Protein AF-A0A4Y7RQE5-F1 (afdb_monomer_lite)

Sequence (594 aa):
MNRRQFITLTVAGLASLGLTGCLPREISARLKKYSVVAANDTPKDLLREATHICRGVRDEVKIQAAVSAAAGGKCLILPGTYNKDSSTGIAVRSNTEIEIASGAIINQNKLDDDCSIFINSDQINGNTNIKIHGEGVLNGNRHKSTAGKHYAVDFVKVKDGLVECYIDNFRTLEARLRESYAVVRNLRFTNMPKDEESLLRFTDAESGSLELFNPSHTRWSIETANPCRSPSYLKVSLNKGQIGGVQSNKWSNEGINLDLRYKMFSFWMRIEGLTLDNDLSAVLDAVKLGFHGEKGYPAPDFILTAMYSRNSAVWVRLIGVPSVNSESLMARTMSRIKYLSLRLDTTHIGNIPGPLTVDFDDLSLIPIKDGGKVCFSFDDGYSTWATVGDILSEYGYRGCFNVSTGLVNDEGKTYSDLLPMYKKLAIEGHEIGSHGHSHRVNRKNLYYELITSKEILQRDGLGDIRFFSYPGGPSLWLGDMTAAAHEVYSGCRSTAKNITTQGDIKPLFSTIAITLDNSTEKINTQIAWAINNHENVALYAHTLDGVDCSEARLREVCDFLYDLGIPVVTYSEMFPEGDYPEPDWRSAKKKHLV

Foldseek 3Di:
DDDDDDPDDDPVVPPVPPDDDDDDPVVVVVLVLAAEEEEPQFFPVCVVSHPFYHDQPCQLVRQLVRQVVNPLHEYEYGADEAEHADQDESEHAANYAYEYEANYEYEDAADQEAHENHEHNDLPQFHENYEYEYAYEDADQLVRYDHYFYEPYEGHLYEAAEAYYAYDHGNHAHYHAEVYDYDHHHPLCNPFDPPWAQPDAVLQDDPPQKDKDPPVFKDKDQACPDPVDGGFKIKMWGAWQDWIKIKGPFPDPFFDQAACLFKKKKKKKKKALDDDPVLVRLQVVLKDKWWDFDPPADTWDWDWHWDWHDDNIIMIMIITFTDPPDLPRRPVGNSGGGGMMIMRTNPPRGTRRHGMMMIMGTITIGGNPLQAAEAEEADAQDPQVLVVLVLCVVLPFAHEYAYAQAALDPVSDHNVNRLVVLVVNLVSVHHYEHAFHHLDDDLVCLLVRQVVRQCVCVVSPSDNHAEYEYRPADVRDALLSVVLSVLQHLEYEGQDQDPHRSHDDRDNQRANEDFLLDDLSVRLSVSSVCSSSSHHHYYYDHHEPDNGHHPVSSNSNSCSCSVVVRHHDHPCVSPPCVRRPGHPSVPSPDPGRD

Radius of gyration: 27.51 Å; chains: 1; bounding box: 65×54×81 Å

Secondary structure (DSSP, 8-state):
----------GGGTGGG---SS--HHHHHHHTTSEEEE-SSS-TTGGGG-SEE--SSSHHHHHHHHHHHTTTSEEEE-SEEEEE-SSS-EEE-TT-EEEE-TTEEEEE-S--SSEEEEEES-TTT--B--EEEEEEEEE--TTT-SSS-EEEEEEES-BSEEEEEEEE--SS-SEEEES--EEEEEHHHHTS-S--EEEE-GGG--TTSEEEESTTTEEEEEE-SSTTS---EEEEEE-TT---EEEES-S-SS---B--TTEEEEEEEEEES---SHHHHHHHHHEEEEEEESTTSPPPPEEEEEEEEESSSEEEEEEEEE--S-HHHHHHHTT-EEEEEEEEE-TTT-S-SSSEEEEEEEEEEEE-TT---EEEEEES--TTHHHHHHHHHHTT--EEEEE-TT---TTS--HHHHHHHHHHHHHTTPEEEE--SSS---TTTHHHHHHHHHHHHHHTT-----EEE-TT-GGG--HHHHHHHHHH-SEEE-SSTT---SS----B--EEEEETTS-HHHHHHHHHHHHHTT-EEEEEESSTTSSS--HHHHHHHHHHHHHTTPPB--HHHHS-TTTSPPP-GGG--SSS--

InterPro domains:
  IPR002509 NodB homology domain [PF01522] (372-473)
  IPR011050 Pectin lyase fold/virulence factor [SSF51126] (53-191)
  IPR011330 Glycoside hydrolase/deacetylase, beta/alpha-barrel [SSF88713] (373-576)
  IPR012334 Pectin lyase fold [G3DSA:2.160.20.10] (57-227)

pLDDT: mean 73.97, std 18.56, range [22.11, 97.94]

Structure (mmCIF, N/CA/C/O backbone):
data_AF-A0A4Y7RQE5-F1
#
_entry.id   AF-A0A4Y7RQE5-F1
#
loop_
_atom_site.group_PDB
_atom_site.id
_atom_site.type_symbol
_atom_site.label_atom_id
_atom_site.label_alt_id
_atom_site.label_comp_id
_atom_site.label_asym_id
_atom_site.label_entity_id
_atom_site.label_seq_id
_atom_site.pdbx_PDB_ins_code
_atom_site.Cartn_x
_atom_site.Cartn_y
_atom_site.Cartn_z
_atom_site.occupancy
_atom_site.B_iso_or_equiv
_atom_site.auth_seq_id
_atom_site.auth_comp_id
_atom_site.auth_asym_id
_atom_site.auth_atom_id
_atom_site.pdbx_PDB_model_num
ATOM 1 N N . MET A 1 1 ? 9.497 -37.676 3.338 1.00 28.36 1 MET A N 1
ATOM 2 C CA . MET A 1 1 ? 10.924 -37.342 3.564 1.00 28.36 1 MET A CA 1
ATOM 3 C C . MET A 1 1 ? 11.203 -36.028 2.842 1.00 28.36 1 MET A C 1
ATOM 5 O O . MET A 1 1 ? 10.984 -36.004 1.647 1.00 28.36 1 MET A O 1
ATOM 9 N N . ASN A 1 2 ? 11.558 -34.877 3.413 1.00 23.84 2 ASN A N 1
ATOM 10 C CA . ASN A 1 2 ? 11.843 -34.411 4.772 1.00 23.84 2 ASN A CA 1
ATOM 11 C C . ASN A 1 2 ? 11.160 -33.036 4.929 1.00 23.84 2 ASN A C 1
ATOM 13 O O . ASN A 1 2 ? 11.435 -32.133 4.142 1.00 23.84 2 ASN A O 1
ATOM 17 N N . ARG A 1 3 ? 10.283 -32.864 5.929 1.00 22.11 3 ARG A N 1
ATOM 18 C CA . ARG A 1 3 ? 9.735 -31.549 6.307 1.00 22.11 3 ARG A CA 1
ATOM 19 C C . ARG A 1 3 ? 10.825 -30.778 7.057 1.00 22.11 3 ARG A C 1
ATOM 21 O O . ARG A 1 3 ? 11.224 -31.198 8.138 1.00 22.11 3 ARG A O 1
ATOM 28 N N . ARG A 1 4 ? 11.312 -29.666 6.499 1.00 25.36 4 ARG A N 1
ATOM 29 C CA . ARG A 1 4 ? 12.107 -28.686 7.253 1.00 25.36 4 ARG A CA 1
ATOM 30 C C . ARG A 1 4 ? 11.138 -27.851 8.093 1.00 25.36 4 ARG A C 1
ATOM 32 O O . ARG A 1 4 ? 10.352 -27.093 7.538 1.00 25.36 4 ARG A O 1
ATOM 39 N N . GLN A 1 5 ? 11.162 -28.043 9.410 1.00 22.61 5 GLN A N 1
ATOM 40 C CA . GLN A 1 5 ? 10.487 -27.168 10.367 1.00 22.61 5 GLN A CA 1
ATOM 41 C C . GLN A 1 5 ? 11.179 -25.801 10.352 1.00 22.61 5 GLN A C 1
ATOM 43 O O . GLN A 1 5 ? 12.341 -25.687 10.738 1.00 22.61 5 GLN A O 1
ATOM 48 N N . PHE A 1 6 ? 10.469 -24.775 9.893 1.00 24.73 6 PHE A N 1
ATOM 49 C CA . PHE A 1 6 ? 10.802 -23.390 10.197 1.00 24.73 6 PHE A CA 1
ATOM 50 C C . PHE A 1 6 ? 10.309 -23.119 11.618 1.00 24.73 6 PHE A C 1
ATOM 52 O O . PHE A 1 6 ? 9.114 -23.188 11.886 1.00 24.73 6 PHE A O 1
ATOM 59 N N . ILE A 1 7 ? 11.236 -22.891 12.545 1.00 23.95 7 ILE A N 1
ATOM 60 C CA . ILE A 1 7 ? 10.899 -22.406 13.883 1.00 23.95 7 ILE A CA 1
ATOM 61 C C . ILE A 1 7 ? 10.866 -20.884 13.781 1.00 23.95 7 ILE A C 1
ATOM 63 O O . ILE A 1 7 ? 11.909 -20.232 13.822 1.00 23.95 7 ILE A O 1
ATOM 67 N N . THR A 1 8 ? 9.668 -20.336 13.607 1.00 26.78 8 THR A N 1
ATOM 68 C CA . THR A 1 8 ? 9.388 -18.914 13.808 1.00 26.78 8 THR A CA 1
ATOM 69 C C . THR A 1 8 ? 9.504 -18.639 15.306 1.00 26.78 8 THR A C 1
ATOM 71 O O . THR A 1 8 ? 8.787 -19.230 16.112 1.00 26.78 8 THR A O 1
ATOM 74 N N . LEU A 1 9 ? 10.462 -17.804 15.710 1.00 26.98 9 LEU A N 1
ATOM 75 C CA . LEU A 1 9 ? 10.623 -17.382 17.102 1.00 26.98 9 LEU A CA 1
ATOM 76 C C . LEU A 1 9 ? 9.551 -16.334 17.426 1.00 26.98 9 LEU A C 1
ATOM 78 O O . LEU A 1 9 ? 9.772 -15.140 17.276 1.00 26.98 9 LEU A O 1
ATOM 82 N N . THR A 1 10 ? 8.378 -16.782 17.866 1.00 29.27 10 THR A N 1
ATOM 83 C CA . THR A 1 10 ? 7.374 -15.908 18.482 1.00 29.27 10 THR A CA 1
ATOM 84 C C . THR A 1 10 ? 7.724 -15.663 19.950 1.00 29.27 10 THR A C 1
ATOM 86 O O . THR A 1 10 ? 8.060 -16.600 20.680 1.00 29.27 10 THR A O 1
ATOM 89 N N . VAL A 1 11 ? 7.572 -14.416 20.406 1.00 30.83 11 VAL A N 1
ATOM 90 C CA . VAL A 1 11 ? 7.807 -13.949 21.791 1.00 30.83 11 VAL A CA 1
ATOM 91 C C . VAL A 1 11 ? 7.070 -14.801 22.847 1.00 30.83 11 VAL A C 1
ATOM 93 O O . VAL A 1 11 ? 7.540 -14.942 23.976 1.00 30.83 11 VAL A O 1
ATOM 96 N N . ALA A 1 12 ? 5.982 -15.477 22.463 1.00 30.78 12 ALA A N 1
ATOM 97 C CA . ALA A 1 12 ? 5.214 -16.390 23.312 1.00 30.78 12 ALA A CA 1
ATOM 98 C C . ALA A 1 12 ? 6.013 -17.591 23.873 1.00 30.78 12 ALA A C 1
ATOM 100 O O . ALA A 1 12 ? 5.648 -18.135 24.912 1.00 30.78 12 ALA A O 1
ATOM 101 N N . GLY A 1 13 ? 7.128 -17.991 23.246 1.00 29.12 13 GLY A N 1
ATOM 102 C CA . GLY A 1 13 ? 7.941 -19.128 23.705 1.00 29.12 13 GLY A CA 1
ATOM 103 C C . GLY A 1 13 ? 8.832 -18.855 24.926 1.00 29.12 13 GLY A C 1
ATOM 104 O O . GLY A 1 13 ? 9.314 -19.802 25.542 1.00 29.12 13 GLY A O 1
ATOM 105 N N . LEU A 1 14 ? 9.067 -17.587 25.294 1.00 32.84 14 LEU A N 1
ATOM 106 C CA . LEU A 1 14 ? 9.950 -17.224 26.415 1.00 32.84 14 LEU A CA 1
ATOM 107 C C . LEU A 1 14 ? 9.221 -17.038 27.756 1.00 32.84 14 LEU A C 1
ATOM 109 O O . LEU A 1 14 ? 9.858 -17.099 28.808 1.00 32.84 14 LEU A O 1
ATOM 113 N N . ALA A 1 15 ? 7.903 -16.830 27.747 1.00 31.75 15 ALA A N 1
ATOM 114 C CA . ALA A 1 15 ? 7.149 -16.491 28.955 1.00 31.75 15 ALA A CA 1
ATOM 115 C C . ALA A 1 15 ? 6.917 -17.685 29.907 1.00 31.75 15 ALA A C 1
ATOM 117 O O . ALA A 1 15 ? 6.702 -17.481 31.100 1.00 31.75 15 ALA A O 1
ATOM 118 N N . SER A 1 16 ? 7.018 -18.930 29.427 1.00 33.06 16 SER A N 1
ATOM 119 C CA . SER A 1 16 ? 6.769 -20.136 30.235 1.00 33.06 16 SER A CA 1
ATOM 120 C C . SER A 1 16 ? 7.942 -20.571 31.131 1.00 33.06 16 SER A C 1
ATOM 122 O O . SER A 1 16 ? 7.803 -21.534 31.881 1.00 33.06 16 SER A O 1
ATOM 124 N N . LEU A 1 17 ? 9.084 -19.869 31.098 1.00 32.12 17 LEU A N 1
ATOM 125 C CA . LEU A 1 17 ? 10.312 -20.263 31.811 1.00 32.12 17 LEU A CA 1
ATOM 126 C C . LEU A 1 17 ? 10.669 -19.405 33.039 1.00 32.12 17 LEU A C 1
ATOM 128 O O . LEU A 1 17 ? 11.715 -19.627 33.641 1.00 32.12 17 LEU A O 1
ATOM 132 N N . GLY A 1 18 ? 9.824 -18.452 33.450 1.00 29.61 18 GLY A N 1
ATOM 133 C CA . GLY A 1 18 ? 9.973 -17.775 34.751 1.00 29.61 18 GLY A CA 1
ATOM 134 C C . GLY A 1 18 ? 11.287 -17.002 34.965 1.00 29.61 18 GLY A C 1
ATOM 135 O O . GLY A 1 18 ? 11.694 -16.793 36.105 1.00 29.61 18 GLY A O 1
ATOM 136 N N . LEU A 1 19 ? 11.963 -16.566 33.898 1.00 32.94 19 LEU A N 1
ATOM 137 C CA . LEU A 1 19 ? 13.221 -15.819 33.978 1.00 32.94 19 LEU A CA 1
ATOM 138 C C . LEU A 1 19 ? 12.955 -14.310 33.938 1.00 32.94 19 LEU A C 1
ATOM 140 O O . LEU A 1 19 ? 12.907 -13.686 32.880 1.00 32.94 19 LEU A O 1
ATOM 144 N N . THR A 1 20 ? 12.782 -13.702 35.110 1.00 35.28 20 THR A N 1
ATOM 145 C CA . THR A 1 20 ? 12.877 -12.247 35.266 1.00 35.28 20 THR A CA 1
ATOM 146 C C . THR A 1 20 ? 14.343 -11.817 35.221 1.00 35.28 20 THR A C 1
ATOM 148 O O . THR A 1 20 ? 15.116 -12.182 36.103 1.00 35.28 20 THR A O 1
ATOM 151 N N . GLY A 1 21 ? 14.698 -10.990 34.235 1.00 38.97 21 GLY A N 1
ATOM 152 C CA . GLY A 1 2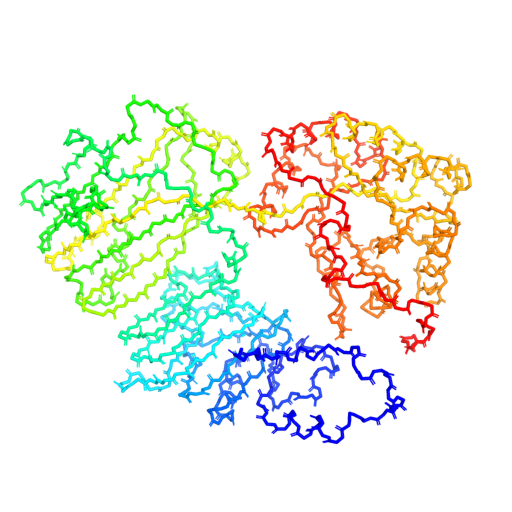1 ? 15.984 -10.289 34.166 1.00 38.97 21 GLY A CA 1
ATOM 153 C C . GLY A 1 21 ? 17.086 -11.081 33.455 1.00 38.97 21 GLY A C 1
ATOM 154 O O . GLY A 1 21 ? 17.553 -12.095 33.955 1.00 38.97 21 GLY A O 1
ATOM 155 N N . CYS A 1 22 ? 17.541 -10.546 32.318 1.00 37.12 22 CYS A N 1
ATOM 156 C CA . CYS A 1 22 ? 18.476 -11.126 31.342 1.00 37.12 22 CYS A CA 1
ATOM 157 C C . CYS A 1 22 ? 17.892 -12.218 30.431 1.00 37.12 22 CYS A C 1
ATOM 159 O O . CYS A 1 22 ? 17.485 -13.290 30.871 1.00 37.12 22 CYS A O 1
ATOM 161 N N . LEU A 1 23 ? 17.954 -11.947 29.119 1.00 36.94 23 LEU A N 1
ATOM 162 C CA . LEU A 1 23 ? 17.819 -12.946 28.058 1.00 36.94 23 LEU A CA 1
ATOM 163 C C . LEU A 1 23 ? 18.672 -14.185 28.399 1.00 36.94 23 LEU A C 1
ATOM 165 O O . LEU A 1 23 ? 19.824 -14.017 28.824 1.00 36.94 23 LEU A O 1
ATOM 169 N N . PRO A 1 24 ? 18.160 -15.415 28.188 1.00 39.06 24 PRO A N 1
ATOM 170 C CA . PRO A 1 24 ? 18.938 -16.634 28.367 1.00 39.06 24 PRO A CA 1
ATOM 171 C C . PRO A 1 24 ? 20.292 -16.499 27.662 1.00 39.06 24 PRO A C 1
ATOM 173 O O . PRO A 1 24 ? 20.354 -16.056 26.511 1.00 39.06 24 PRO A O 1
ATOM 176 N N . ARG A 1 25 ? 21.385 -16.870 28.343 1.00 37.88 25 ARG A N 1
ATOM 177 C CA . ARG A 1 25 ? 22.772 -16.743 27.840 1.00 37.88 25 ARG A CA 1
ATOM 178 C C . ARG A 1 25 ? 22.954 -17.289 26.416 1.00 37.88 25 ARG A C 1
ATOM 180 O O . ARG A 1 25 ? 23.799 -16.782 25.686 1.00 37.88 25 ARG A O 1
ATOM 187 N N . GLU A 1 26 ? 22.146 -18.264 26.009 1.00 34.88 26 GLU A N 1
ATOM 188 C CA . GLU A 1 26 ? 22.149 -18.861 24.668 1.00 34.88 26 GLU A CA 1
ATOM 189 C C . GLU A 1 26 ? 21.532 -17.967 23.572 1.00 34.88 26 GLU A C 1
ATOM 191 O O . GLU A 1 26 ? 21.998 -17.990 22.434 1.00 34.88 26 GLU A O 1
ATOM 196 N N . ILE A 1 27 ? 20.548 -17.118 23.898 1.00 36.72 27 ILE A N 1
ATOM 197 C CA . ILE A 1 27 ? 19.927 -16.162 22.958 1.00 36.72 27 ILE A CA 1
ATOM 198 C C . ILE A 1 27 ? 20.798 -14.906 22.817 1.00 36.72 27 ILE A C 1
ATOM 200 O O . ILE A 1 27 ? 21.071 -14.469 21.700 1.00 36.72 27 ILE A O 1
ATOM 204 N N . SER A 1 28 ? 21.356 -14.405 23.926 1.00 40.53 28 SER A N 1
ATOM 205 C CA . SER A 1 28 ? 22.380 -13.344 23.900 1.00 40.53 28 SER A CA 1
ATOM 206 C C . SER A 1 28 ? 23.647 -13.782 23.142 1.00 40.53 28 SER A C 1
ATOM 208 O O . SER A 1 28 ? 24.286 -12.978 22.465 1.00 40.53 28 SER A O 1
ATOM 210 N N . ALA A 1 29 ? 23.990 -15.076 23.177 1.00 37.25 29 ALA A N 1
ATOM 211 C CA . ALA A 1 29 ? 25.069 -15.640 22.368 1.00 37.25 29 ALA A CA 1
ATOM 212 C C . ALA A 1 29 ? 24.709 -15.794 20.874 1.00 37.25 29 ALA A C 1
ATOM 214 O O . ALA A 1 29 ? 25.603 -15.698 20.034 1.00 37.25 29 ALA A O 1
ATOM 215 N N . ARG A 1 30 ? 23.428 -15.990 20.520 1.00 38.59 30 ARG A N 1
ATOM 216 C CA . ARG A 1 30 ? 22.951 -16.053 19.122 1.00 38.59 30 ARG A CA 1
ATOM 217 C C . ARG A 1 30 ? 22.880 -14.678 18.449 1.00 38.59 30 ARG A C 1
ATOM 219 O O . ARG A 1 30 ? 23.293 -14.567 17.298 1.00 38.59 30 ARG A O 1
ATOM 226 N N . LEU A 1 31 ? 22.439 -13.640 19.164 1.00 45.00 31 LEU A N 1
ATOM 227 C CA . LEU A 1 31 ? 22.395 -12.251 18.670 1.00 45.00 31 LEU A CA 1
ATOM 228 C C . LEU A 1 31 ? 23.794 -11.632 18.493 1.00 45.00 31 LEU A C 1
ATOM 230 O O . LEU A 1 31 ? 23.989 -10.795 17.619 1.00 45.00 31 LEU A O 1
ATOM 234 N N . LYS A 1 32 ? 24.814 -12.128 19.211 1.00 49.56 32 LYS A N 1
ATOM 235 C CA . LYS A 1 32 ? 26.234 -11.777 18.986 1.00 49.56 32 LYS A CA 1
ATOM 236 C C . LYS A 1 32 ? 26.786 -12.175 17.607 1.00 49.56 32 LYS A C 1
ATOM 238 O O . LYS A 1 32 ? 27.932 -11.848 17.307 1.00 49.56 32 LYS A O 1
ATOM 243 N N . LYS A 1 33 ? 26.016 -12.900 16.786 1.00 59.53 33 LYS A N 1
ATOM 244 C CA . LYS A 1 33 ? 26.420 -13.355 15.447 1.00 59.53 33 LYS A CA 1
ATOM 245 C C . LYS A 1 33 ? 25.875 -12.478 14.309 1.00 59.53 33 LYS A C 1
ATOM 247 O O . LYS A 1 33 ? 26.198 -12.744 13.153 1.00 59.53 33 LYS A O 1
ATOM 252 N N . TYR A 1 34 ? 25.071 -11.461 14.621 1.00 77.50 34 TYR A N 1
ATOM 253 C CA . TYR A 1 34 ? 24.480 -10.546 13.645 1.00 77.50 34 TYR A CA 1
ATOM 254 C C . TYR A 1 34 ? 25.043 -9.141 13.803 1.00 77.50 34 TYR A C 1
ATOM 256 O O . TYR A 1 34 ? 25.320 -8.696 14.916 1.00 77.50 34 TYR A O 1
ATOM 264 N N . SER A 1 35 ? 25.180 -8.423 12.689 1.00 90.19 35 SER A N 1
ATOM 265 C CA . SER A 1 35 ? 25.337 -6.975 12.769 1.00 90.19 35 SER A CA 1
ATOM 266 C C . SER A 1 35 ? 23.954 -6.339 12.783 1.00 90.19 35 SER A C 1
ATOM 268 O O . SER A 1 35 ? 23.177 -6.532 11.859 1.00 90.19 35 SER A O 1
ATOM 270 N N . VAL A 1 36 ? 23.628 -5.628 13.855 1.00 92.88 36 VAL A N 1
ATOM 271 C CA . VAL A 1 36 ? 22.310 -5.019 14.060 1.00 92.88 36 VAL A CA 1
ATOM 272 C C . VAL A 1 36 ? 22.417 -3.506 13.905 1.00 92.88 36 VAL A C 1
ATOM 274 O O . VAL A 1 36 ? 23.300 -2.894 14.520 1.00 92.88 36 VAL A O 1
ATOM 277 N N . VAL A 1 37 ? 21.535 -2.915 13.099 1.00 95.31 37 VAL A N 1
ATOM 278 C CA . VAL A 1 37 ? 21.478 -1.478 12.809 1.00 95.31 37 VAL A CA 1
ATOM 279 C C . VAL A 1 37 ? 20.188 -0.888 13.354 1.00 95.31 37 VAL A C 1
ATOM 281 O O . VAL A 1 37 ? 19.110 -1.328 12.974 1.00 95.31 37 VAL A O 1
ATOM 284 N N . ALA A 1 38 ? 20.288 0.153 14.172 1.00 92.06 38 ALA A N 1
ATOM 285 C CA . ALA A 1 38 ? 19.150 0.947 14.628 1.00 92.06 38 ALA A CA 1
ATOM 286 C C . ALA A 1 38 ? 19.166 2.346 14.006 1.00 92.06 38 ALA A C 1
ATOM 288 O O . ALA A 1 38 ? 20.236 2.932 13.814 1.00 92.06 38 ALA A O 1
ATOM 289 N N . ALA A 1 39 ? 17.982 2.868 13.712 1.00 86.81 39 ALA A N 1
ATOM 290 C CA . ALA A 1 39 ? 17.719 4.266 13.419 1.00 86.81 39 ALA A CA 1
ATOM 291 C C . ALA A 1 39 ? 17.803 5.120 14.697 1.00 86.81 39 ALA A C 1
ATOM 293 O O . ALA A 1 39 ? 17.932 4.607 15.813 1.00 86.81 39 ALA A O 1
ATOM 294 N N . ASN A 1 40 ? 17.737 6.443 14.544 1.00 87.25 40 ASN A N 1
ATOM 295 C CA . ASN A 1 40 ? 17.674 7.358 15.689 1.00 87.25 40 ASN A CA 1
ATOM 296 C C . ASN A 1 40 ? 16.305 7.329 16.397 1.00 87.25 40 ASN A C 1
ATOM 298 O O . ASN A 1 40 ? 16.223 7.672 17.576 1.00 87.25 40 ASN A O 1
ATOM 302 N N . ASP A 1 41 ? 15.262 6.918 15.679 1.00 79.44 41 ASP A N 1
ATOM 303 C CA . ASP A 1 41 ? 13.875 6.779 16.117 1.00 79.44 41 ASP A CA 1
ATOM 304 C C . ASP A 1 41 ? 13.488 5.316 16.404 1.00 79.44 41 ASP A C 1
ATOM 306 O O . ASP A 1 41 ? 12.337 5.044 16.743 1.00 79.44 41 ASP A O 1
ATOM 310 N N . THR A 1 42 ? 14.444 4.378 16.342 1.00 77.88 42 THR A N 1
ATOM 311 C CA . THR A 1 42 ? 14.222 2.985 16.750 1.00 77.88 42 THR A CA 1
ATOM 312 C C . THR A 1 42 ? 13.776 2.915 18.219 1.00 77.88 42 THR A C 1
ATOM 314 O O . THR A 1 42 ? 14.362 3.595 19.074 1.00 77.88 42 THR A O 1
ATOM 317 N N . PRO A 1 43 ? 12.786 2.063 18.552 1.00 78.00 43 PRO A N 1
ATOM 318 C CA . PRO A 1 43 ? 12.365 1.822 19.928 1.00 78.00 43 PRO A CA 1
ATOM 319 C C . PRO A 1 43 ? 13.511 1.521 20.913 1.00 78.00 43 PRO A C 1
ATOM 321 O O . PRO A 1 43 ? 14.495 0.848 20.595 1.00 78.00 43 PRO A O 1
ATOM 324 N N . LYS A 1 44 ? 13.409 2.054 22.141 1.00 77.12 44 LYS A N 1
ATOM 325 C CA . LYS A 1 44 ? 14.503 2.056 23.141 1.00 77.12 44 LYS A CA 1
ATOM 326 C C . LYS A 1 44 ? 14.903 0.672 23.645 1.00 77.12 44 LYS A C 1
ATOM 328 O O . LYS A 1 44 ? 16.044 0.472 24.063 1.00 77.12 44 LYS A O 1
ATOM 333 N N . ASP A 1 45 ? 13.953 -0.240 23.671 1.00 75.06 45 ASP A N 1
ATOM 334 C CA . ASP A 1 45 ? 14.103 -1.651 23.998 1.00 75.06 45 ASP A CA 1
ATOM 335 C C . ASP A 1 45 ? 14.954 -2.376 22.940 1.00 75.06 45 ASP A C 1
ATOM 337 O O . ASP A 1 45 ? 15.897 -3.075 23.315 1.00 75.06 45 ASP A O 1
ATOM 341 N N . LEU A 1 46 ? 14.746 -2.084 21.650 1.00 72.44 46 LEU A N 1
ATOM 342 C CA . LEU A 1 46 ? 15.533 -2.634 20.538 1.00 72.44 46 LEU A CA 1
ATOM 343 C C . LEU A 1 46 ? 16.917 -1.976 20.386 1.00 72.44 46 LEU A C 1
ATOM 345 O O . LEU A 1 46 ? 17.881 -2.626 19.976 1.00 72.44 46 LEU A O 1
ATOM 349 N N . LEU A 1 47 ? 17.062 -0.700 20.772 1.00 78.31 47 LEU A N 1
ATOM 350 C CA . LEU A 1 47 ? 18.338 0.034 20.696 1.00 78.31 47 LEU A CA 1
ATOM 351 C C . LEU A 1 47 ? 19.485 -0.645 21.462 1.00 78.31 47 LEU A C 1
ATOM 353 O O . LEU A 1 47 ? 20.649 -0.474 21.104 1.00 78.31 47 LEU A O 1
ATOM 357 N N . ARG A 1 48 ? 19.180 -1.418 22.513 1.00 74.81 48 ARG A N 1
ATOM 358 C CA . ARG A 1 48 ? 20.191 -2.108 23.338 1.00 74.81 48 ARG A CA 1
ATOM 359 C C . ARG A 1 48 ? 20.901 -3.239 22.597 1.00 74.81 48 ARG A C 1
ATOM 361 O O . ARG A 1 48 ? 21.994 -3.630 23.002 1.00 74.81 48 ARG A O 1
ATOM 368 N N . GLU A 1 49 ? 20.288 -3.752 21.537 1.00 73.31 49 GLU A N 1
ATOM 369 C CA . GLU A 1 49 ? 20.830 -4.832 20.711 1.00 73.31 49 GLU A CA 1
ATOM 370 C C . GLU A 1 49 ? 21.593 -4.300 19.488 1.00 73.31 49 GLU A C 1
ATOM 372 O O . GLU A 1 49 ? 22.300 -5.050 18.813 1.00 73.31 49 GLU A O 1
ATOM 377 N N . ALA A 1 50 ? 21.492 -2.994 19.215 1.00 85.50 50 ALA A N 1
ATOM 378 C CA . ALA A 1 50 ? 22.103 -2.364 18.060 1.00 85.50 50 ALA A CA 1
ATOM 379 C C . ALA A 1 50 ? 23.630 -2.302 18.183 1.00 85.50 50 ALA A C 1
ATOM 381 O O . ALA A 1 50 ? 24.199 -1.689 19.086 1.00 85.50 50 ALA A O 1
ATOM 382 N N . THR A 1 51 ? 24.311 -2.881 17.199 1.00 87.00 51 THR A N 1
ATOM 383 C CA . THR A 1 51 ? 25.767 -2.740 17.033 1.00 87.00 51 THR A CA 1
ATOM 384 C C . THR A 1 51 ? 26.142 -1.426 16.345 1.00 87.00 51 THR A C 1
ATOM 386 O O . THR A 1 51 ? 27.247 -0.918 16.523 1.00 87.00 51 THR A O 1
ATOM 389 N N . HIS A 1 52 ? 25.214 -0.863 15.568 1.00 93.25 52 HIS A N 1
ATOM 390 C CA . HIS A 1 52 ? 25.389 0.369 14.812 1.00 93.25 52 HIS A CA 1
ATOM 391 C C . HIS A 1 52 ? 24.150 1.243 14.990 1.00 93.25 52 HIS A C 1
ATOM 393 O O . HIS A 1 52 ? 23.040 0.810 14.697 1.00 93.25 52 HIS A O 1
ATOM 399 N N . ILE A 1 53 ? 24.342 2.474 15.462 1.00 93.81 53 ILE A N 1
ATOM 400 C CA . ILE A 1 53 ? 23.251 3.427 15.690 1.00 93.81 53 ILE A CA 1
ATOM 401 C C . ILE A 1 53 ? 23.404 4.588 14.708 1.00 93.81 53 ILE A C 1
ATOM 403 O O . ILE A 1 53 ? 24.450 5.251 14.651 1.00 93.81 53 ILE A O 1
ATOM 407 N N . CYS A 1 54 ? 22.361 4.780 13.915 1.00 93.44 54 CYS A N 1
ATOM 408 C CA . CYS A 1 54 ? 22.200 5.836 12.929 1.00 93.44 54 CYS A CA 1
ATOM 409 C C . CYS A 1 54 ? 21.742 7.139 13.599 1.00 93.44 54 CYS A C 1
ATOM 411 O O . CYS A 1 54 ? 21.342 7.149 14.764 1.00 93.44 54 CYS A O 1
ATOM 413 N N . ARG A 1 55 ? 21.857 8.265 12.890 1.00 89.75 55 ARG A N 1
ATOM 414 C CA . ARG A 1 55 ? 21.555 9.598 13.451 1.00 89.75 55 ARG A CA 1
ATOM 415 C C . ARG A 1 55 ? 20.441 10.326 12.699 1.00 89.75 55 ARG A C 1
ATOM 417 O O . ARG A 1 55 ? 20.089 11.432 13.105 1.00 89.75 55 ARG A O 1
ATOM 424 N N . GLY A 1 56 ? 19.881 9.709 11.658 1.00 85.50 56 GLY A N 1
ATOM 425 C CA . GLY A 1 56 ? 18.875 10.308 10.783 1.00 85.50 56 GLY A CA 1
ATOM 426 C C . GLY A 1 56 ? 19.484 11.134 9.647 1.00 85.50 56 GLY A C 1
ATOM 427 O O . GLY A 1 56 ? 18.748 11.839 8.961 1.00 85.50 56 GLY A O 1
ATOM 428 N N . VAL A 1 57 ? 20.811 11.095 9.479 1.00 88.31 57 VAL A N 1
ATOM 429 C CA . VAL A 1 57 ? 21.575 11.819 8.453 1.00 88.31 57 VAL A CA 1
ATOM 430 C C . VAL A 1 57 ? 22.763 10.956 8.054 1.00 88.31 57 VAL A C 1
ATOM 432 O O . VAL A 1 57 ? 23.540 10.529 8.916 1.00 88.31 57 VAL A O 1
ATOM 435 N N . ARG A 1 58 ? 22.942 10.758 6.748 1.00 91.75 58 ARG A N 1
ATOM 436 C CA . ARG A 1 58 ? 23.980 9.908 6.153 1.00 91.75 58 ARG A CA 1
ATOM 437 C C . ARG A 1 58 ? 24.008 8.503 6.756 1.00 91.75 58 ARG A C 1
ATOM 439 O O . ARG A 1 58 ? 25.075 7.941 7.039 1.00 91.75 58 ARG A O 1
ATOM 446 N N . ASP A 1 59 ? 22.829 7.942 7.005 1.00 95.44 59 ASP A N 1
ATOM 447 C CA . ASP A 1 59 ? 22.689 6.668 7.705 1.00 95.44 59 ASP A CA 1
ATOM 448 C C . ASP A 1 59 ? 23.254 5.505 6.879 1.00 95.44 59 ASP A C 1
ATOM 450 O O . ASP A 1 59 ? 23.675 4.493 7.447 1.00 95.44 59 ASP A O 1
ATOM 454 N N . GLU A 1 60 ? 23.412 5.681 5.560 1.00 95.12 60 GLU A N 1
ATOM 455 C CA . GLU A 1 60 ? 24.092 4.719 4.692 1.00 95.12 60 GLU A CA 1
ATOM 456 C C . GLU A 1 60 ? 25.512 4.395 5.161 1.00 95.12 60 GLU A C 1
ATOM 458 O O . GLU A 1 60 ? 25.968 3.270 4.985 1.00 95.12 60 GLU A O 1
ATOM 463 N N . VAL A 1 61 ? 26.201 5.331 5.823 1.00 95.81 61 VAL A N 1
ATOM 464 C CA . VAL A 1 61 ? 27.548 5.100 6.365 1.00 95.81 61 VAL A CA 1
ATOM 465 C C . VAL A 1 61 ? 27.511 4.069 7.494 1.00 95.81 61 VAL A C 1
ATOM 467 O O . VAL A 1 61 ? 28.383 3.203 7.591 1.00 95.81 61 VAL A O 1
ATOM 470 N N . LYS A 1 62 ? 26.498 4.147 8.362 1.00 96.44 62 LYS A N 1
ATOM 471 C CA . LYS A 1 62 ? 26.330 3.223 9.490 1.00 96.44 62 LYS A CA 1
ATOM 472 C C . LYS A 1 62 ? 25.787 1.878 9.036 1.00 96.44 62 LYS A C 1
ATOM 474 O O . LYS A 1 62 ? 26.289 0.855 9.499 1.00 96.44 62 LYS A O 1
ATOM 479 N N . ILE A 1 63 ? 24.852 1.879 8.089 1.00 96.50 63 ILE A N 1
ATOM 480 C CA . ILE A 1 63 ? 24.363 0.647 7.468 1.00 96.50 63 ILE A CA 1
ATOM 481 C C . ILE A 1 63 ? 25.514 -0.058 6.737 1.00 96.50 63 ILE A C 1
ATOM 483 O O . ILE A 1 63 ? 25.714 -1.254 6.929 1.00 96.50 63 ILE A O 1
ATOM 487 N N . GLN A 1 64 ? 26.343 0.667 5.979 1.00 97.31 64 GLN A N 1
ATOM 488 C CA . GLN A 1 64 ? 27.517 0.095 5.317 1.00 97.31 64 GLN A CA 1
ATOM 489 C C . GLN A 1 64 ? 28.502 -0.517 6.315 1.00 97.31 64 GLN A C 1
ATOM 491 O O . GLN A 1 64 ? 29.004 -1.614 6.075 1.00 97.31 64 GLN A O 1
ATOM 496 N N . ALA A 1 65 ? 28.787 0.166 7.428 1.00 95.56 65 ALA A N 1
ATOM 497 C CA . ALA A 1 65 ? 29.669 -0.365 8.465 1.00 95.56 65 ALA A CA 1
ATOM 498 C C . ALA A 1 65 ? 29.137 -1.693 9.028 1.00 95.56 65 ALA A C 1
ATOM 500 O O . ALA A 1 65 ? 29.899 -2.653 9.151 1.00 95.56 65 ALA A O 1
ATOM 501 N N . ALA A 1 66 ? 27.828 -1.775 9.266 1.00 94.50 66 ALA A N 1
ATOM 502 C CA . ALA A 1 66 ? 27.176 -2.988 9.735 1.00 94.50 66 ALA A CA 1
ATOM 503 C C . ALA A 1 66 ? 27.205 -4.122 8.706 1.00 94.50 66 ALA A C 1
ATOM 505 O O . ALA A 1 66 ? 27.592 -5.245 9.022 1.00 94.50 66 ALA A O 1
ATOM 506 N N . VAL A 1 67 ? 26.881 -3.828 7.446 1.00 94.56 67 VAL A N 1
ATOM 507 C CA . VAL A 1 67 ? 26.938 -4.802 6.344 1.00 94.56 67 VAL A CA 1
ATOM 508 C C . VAL A 1 67 ? 28.363 -5.332 6.150 1.00 94.56 67 VAL A C 1
ATOM 510 O O . VAL A 1 67 ? 28.564 -6.533 5.954 1.00 94.56 67 VAL A O 1
ATOM 513 N N . SER A 1 68 ? 29.372 -4.467 6.266 1.00 93.12 68 SER A N 1
ATOM 514 C CA . SER A 1 68 ? 30.783 -4.864 6.219 1.00 93.12 68 SER A CA 1
ATOM 515 C C . SER A 1 68 ? 31.169 -5.747 7.411 1.00 93.12 68 SER A C 1
ATOM 517 O O . SER A 1 68 ? 31.819 -6.781 7.220 1.00 93.12 68 SER A O 1
ATOM 519 N N . ALA A 1 69 ? 30.734 -5.375 8.621 1.00 89.19 69 ALA A N 1
ATOM 520 C CA . ALA A 1 69 ? 30.966 -6.128 9.853 1.00 89.19 69 ALA A CA 1
ATOM 521 C C . ALA A 1 69 ? 30.257 -7.489 9.856 1.00 89.19 69 ALA A C 1
ATOM 523 O O . ALA A 1 69 ? 30.777 -8.446 10.426 1.00 89.19 69 ALA A O 1
ATOM 524 N N . ALA A 1 70 ? 29.116 -7.602 9.168 1.00 87.06 70 ALA A N 1
ATOM 525 C CA . ALA A 1 70 ? 28.333 -8.829 9.070 1.00 87.06 70 ALA A CA 1
ATOM 526 C C . ALA A 1 70 ? 29.089 -9.981 8.402 1.00 87.06 70 ALA A C 1
ATOM 528 O O . ALA A 1 70 ? 28.637 -11.119 8.483 1.00 87.06 70 ALA A O 1
ATOM 529 N N . ALA A 1 71 ? 30.244 -9.755 7.769 1.00 85.38 71 ALA A N 1
ATOM 530 C CA . ALA A 1 71 ? 31.153 -10.881 7.610 1.00 85.38 71 ALA A CA 1
ATOM 531 C C . ALA A 1 71 ? 30.857 -11.794 6.406 1.00 85.38 71 ALA A C 1
ATOM 533 O O . ALA A 1 71 ? 31.579 -12.771 6.217 1.00 85.38 71 ALA A O 1
ATOM 534 N N . GLY A 1 72 ? 29.824 -11.518 5.588 1.00 85.12 72 GLY A N 1
ATOM 535 C CA . GLY A 1 72 ? 29.222 -12.543 4.710 1.00 85.12 72 GLY A CA 1
ATOM 536 C C . GLY A 1 72 ? 28.261 -13.452 5.484 1.00 85.12 72 GLY A C 1
ATOM 537 O O . GLY A 1 72 ? 28.068 -14.609 5.129 1.00 85.12 72 GLY A O 1
ATOM 538 N N . GLY A 1 73 ? 27.763 -12.943 6.608 1.00 89.12 73 GLY A N 1
ATOM 539 C CA . GLY A 1 73 ? 26.680 -13.470 7.416 1.00 89.12 73 GLY A CA 1
ATOM 540 C C . GLY A 1 73 ? 25.508 -12.495 7.389 1.00 89.12 73 GLY A C 1
ATOM 541 O O . GLY A 1 73 ? 25.204 -11.910 6.351 1.00 89.12 73 GLY A O 1
ATOM 542 N N . LYS A 1 74 ? 24.840 -12.314 8.527 1.00 93.44 74 LYS A N 1
ATOM 543 C CA . LYS A 1 74 ? 23.548 -11.629 8.576 1.00 93.44 74 LYS A CA 1
ATOM 544 C C . LYS A 1 74 ? 23.627 -10.236 9.209 1.00 93.44 74 LYS A C 1
ATOM 546 O O . LYS A 1 74 ? 24.239 -10.051 10.264 1.00 93.44 74 LYS A O 1
ATOM 551 N N . CYS A 1 75 ? 22.995 -9.276 8.544 1.00 95.75 75 CYS A N 1
ATOM 552 C CA . CYS A 1 75 ? 22.761 -7.912 8.989 1.00 95.75 75 CYS A CA 1
ATOM 553 C C . CYS A 1 75 ? 21.256 -7.731 9.228 1.00 95.75 75 CYS A C 1
ATOM 555 O O . CYS A 1 75 ? 20.464 -8.072 8.354 1.00 95.75 75 CYS A O 1
ATOM 557 N N . LEU A 1 76 ? 20.863 -7.222 10.392 1.00 94.38 76 LEU A N 1
ATOM 558 C CA . LEU A 1 76 ? 19.474 -6.912 10.731 1.00 94.38 76 LEU A CA 1
ATOM 559 C C . LEU A 1 76 ? 19.312 -5.396 10.828 1.00 94.38 76 LEU A C 1
ATOM 561 O O . LEU A 1 76 ? 20.015 -4.747 11.605 1.00 94.38 76 LEU A O 1
ATOM 565 N N . ILE A 1 77 ? 18.383 -4.840 10.061 1.00 93.50 77 ILE A N 1
ATOM 566 C CA . ILE A 1 77 ? 17.983 -3.436 10.125 1.00 93.50 77 ILE A CA 1
ATOM 567 C C . ILE A 1 77 ? 16.685 -3.377 10.925 1.00 93.50 77 ILE A C 1
ATOM 569 O O . ILE A 1 77 ? 15.685 -3.964 10.523 1.00 93.50 77 ILE A O 1
ATOM 573 N N . LEU A 1 78 ? 16.736 -2.730 12.086 1.00 85.94 78 LEU A N 1
ATOM 574 C CA . LEU A 1 78 ? 15.623 -2.627 13.027 1.00 85.94 78 LEU A CA 1
ATOM 575 C C . LEU A 1 78 ? 14.553 -1.626 12.548 1.00 85.94 78 LEU A C 1
ATOM 577 O O . LEU A 1 78 ? 14.811 -0.842 11.639 1.00 85.94 78 LEU A O 1
ATOM 581 N N . PRO A 1 79 ? 13.351 -1.625 13.150 1.00 80.69 79 PRO A N 1
ATOM 582 C CA . PRO A 1 79 ? 12.318 -0.639 12.839 1.00 80.69 79 PRO A CA 1
ATOM 583 C C . PRO A 1 79 ? 12.807 0.799 13.064 1.00 80.69 79 PRO A C 1
ATOM 585 O O . PRO A 1 79 ? 13.558 1.062 14.011 1.00 80.69 79 PRO A O 1
ATOM 588 N N . GLY A 1 80 ? 12.357 1.729 12.222 1.00 70.44 80 GLY A N 1
ATOM 589 C CA . GLY A 1 80 ? 12.753 3.138 12.258 1.00 70.44 80 GLY A CA 1
ATOM 590 C C . GLY A 1 80 ? 13.082 3.721 10.883 1.00 70.44 80 GLY A C 1
ATOM 591 O O . GLY A 1 80 ? 13.075 3.025 9.863 1.00 70.44 80 GLY A O 1
ATOM 592 N N . THR A 1 81 ? 13.364 5.019 10.853 1.00 84.50 81 THR A N 1
ATOM 593 C CA . THR A 1 81 ? 13.583 5.790 9.627 1.00 84.50 81 THR A CA 1
ATOM 594 C C . THR A 1 81 ? 15.072 5.995 9.370 1.00 84.50 81 THR A C 1
ATOM 596 O O . THR A 1 81 ? 15.775 6.643 10.145 1.00 84.50 81 THR A O 1
ATOM 599 N N . TYR A 1 82 ? 15.552 5.497 8.233 1.00 92.38 82 TYR A N 1
ATOM 600 C CA . TYR A 1 82 ? 16.943 5.612 7.802 1.00 92.38 82 TYR A CA 1
ATOM 601 C C . TYR A 1 82 ? 17.041 6.523 6.586 1.00 92.38 82 TYR A C 1
ATOM 603 O O . TYR A 1 82 ? 16.358 6.303 5.587 1.00 92.38 82 TYR A O 1
ATOM 611 N N . ASN A 1 83 ? 17.922 7.516 6.641 1.00 92.12 83 ASN A N 1
ATOM 612 C CA . ASN A 1 83 ? 18.085 8.496 5.575 1.00 92.12 83 ASN A CA 1
ATOM 613 C C . ASN A 1 83 ? 19.421 8.310 4.857 1.00 92.12 83 ASN A C 1
ATOM 615 O O . ASN A 1 83 ? 20.491 8.526 5.431 1.00 92.12 83 ASN A O 1
ATOM 619 N N . LYS A 1 84 ? 19.341 7.918 3.583 1.00 93.00 84 LYS A N 1
ATOM 620 C CA . LYS A 1 84 ? 20.480 7.820 2.678 1.00 93.00 84 LYS A CA 1
ATOM 621 C C . LYS A 1 84 ? 20.674 9.135 1.934 1.00 93.00 84 LYS A C 1
ATOM 623 O O . LYS A 1 84 ? 19.873 9.476 1.065 1.00 93.00 84 LYS A O 1
ATOM 628 N N . ASP A 1 85 ? 21.775 9.819 2.231 1.00 91.06 85 ASP A N 1
ATOM 629 C CA . ASP A 1 85 ? 22.054 11.185 1.749 1.00 91.06 85 ASP A CA 1
ATOM 630 C C . ASP A 1 85 ? 23.219 11.250 0.746 1.00 91.06 85 ASP A C 1
ATOM 632 O O . ASP A 1 85 ? 23.708 12.326 0.403 1.00 91.06 85 ASP A O 1
ATOM 636 N N . SER A 1 86 ? 23.693 10.097 0.275 1.00 90.12 86 SER A N 1
ATOM 637 C CA . SER A 1 86 ? 24.778 9.977 -0.703 1.00 90.12 86 SER A CA 1
ATOM 638 C C . SER A 1 86 ? 24.334 9.162 -1.913 1.00 90.12 86 SER A C 1
ATOM 640 O O . SER A 1 86 ? 23.528 8.243 -1.769 1.00 90.12 86 SER A O 1
ATOM 642 N N . SER A 1 87 ? 24.892 9.437 -3.098 1.00 88.19 87 SER A N 1
ATOM 643 C CA . SER A 1 87 ? 24.666 8.622 -4.300 1.00 88.19 87 SER A CA 1
ATOM 644 C C . SER A 1 87 ? 25.306 7.229 -4.215 1.00 88.19 87 SER A C 1
ATOM 646 O O . SER A 1 87 ? 24.790 6.278 -4.804 1.00 88.19 87 SER A O 1
ATOM 648 N N . THR A 1 88 ? 26.344 7.053 -3.392 1.00 89.88 88 THR A N 1
ATOM 649 C CA . THR A 1 88 ? 27.034 5.769 -3.194 1.00 89.88 88 THR A CA 1
ATOM 650 C C . THR A 1 88 ? 26.092 4.699 -2.652 1.00 89.88 88 THR A C 1
ATOM 652 O O . THR A 1 88 ? 25.433 4.915 -1.636 1.00 89.88 88 THR A O 1
ATOM 655 N N . GLY A 1 89 ? 26.025 3.540 -3.307 1.00 92.75 89 GLY A N 1
ATOM 656 C CA . GLY A 1 89 ? 25.234 2.401 -2.838 1.00 92.75 89 GLY A CA 1
ATOM 657 C C . GLY A 1 89 ? 25.862 1.685 -1.642 1.00 92.75 89 GLY A C 1
ATOM 658 O O . GLY A 1 89 ? 27.083 1.655 -1.493 1.00 92.75 89 GLY A O 1
ATOM 659 N N . ILE A 1 90 ? 25.024 1.075 -0.806 1.00 97.31 90 ILE A N 1
ATOM 660 C CA . ILE A 1 90 ? 25.466 0.185 0.269 1.00 97.31 90 ILE A CA 1
ATOM 661 C C . ILE A 1 90 ? 25.931 -1.125 -0.378 1.00 97.31 90 ILE A C 1
ATOM 663 O O . ILE A 1 90 ? 25.130 -1.887 -0.919 1.00 97.31 90 ILE A O 1
ATOM 667 N N . ALA A 1 91 ? 27.237 -1.365 -0.350 1.00 97.31 91 ALA A N 1
ATOM 668 C CA . ALA A 1 91 ? 27.906 -2.502 -0.956 1.00 97.31 91 ALA A CA 1
ATOM 669 C C . ALA A 1 91 ? 27.728 -3.781 -0.129 1.00 97.31 91 ALA A C 1
ATOM 671 O O . ALA A 1 91 ? 28.131 -3.856 1.037 1.00 97.31 91 ALA A O 1
ATOM 672 N N . VAL A 1 92 ? 27.172 -4.807 -0.772 1.00 97.69 92 VAL A N 1
ATOM 673 C CA . VAL A 1 92 ? 26.827 -6.109 -0.197 1.00 97.69 92 VAL A CA 1
ATOM 674 C C . VAL A 1 92 ? 27.674 -7.199 -0.846 1.00 97.69 92 VAL A C 1
ATOM 676 O O . VAL A 1 92 ? 27.706 -7.344 -2.064 1.00 97.69 92 VAL A O 1
ATOM 679 N N . ARG A 1 93 ? 28.385 -7.979 -0.037 1.00 95.69 93 ARG A N 1
ATOM 680 C CA . ARG A 1 93 ? 29.283 -9.037 -0.520 1.00 95.69 93 ARG A CA 1
ATOM 681 C C . ARG A 1 93 ? 28.610 -10.398 -0.595 1.00 95.69 93 ARG A C 1
ATOM 683 O O . ARG A 1 93 ? 27.504 -10.587 -0.099 1.00 95.69 93 ARG A O 1
ATOM 690 N N . SER A 1 94 ? 29.309 -11.359 -1.196 1.00 96.56 94 SER A N 1
ATOM 691 C CA . SER A 1 94 ? 28.824 -12.735 -1.307 1.00 96.56 94 SER A CA 1
ATOM 692 C C . SER A 1 94 ? 28.425 -13.324 0.049 1.00 96.56 94 SER A C 1
ATOM 694 O O . SER A 1 94 ? 29.120 -13.118 1.049 1.00 96.56 94 SER A O 1
ATOM 696 N N . ASN A 1 95 ? 27.351 -14.115 0.040 1.00 95.81 95 ASN A N 1
ATOM 697 C CA . ASN A 1 95 ? 26.760 -14.791 1.198 1.00 95.81 95 ASN A CA 1
ATOM 698 C C . ASN A 1 95 ? 26.199 -13.865 2.288 1.00 95.81 95 ASN A C 1
ATOM 700 O O . ASN A 1 95 ? 25.843 -14.349 3.359 1.00 95.81 95 ASN A O 1
ATOM 704 N N . THR A 1 96 ? 26.098 -12.557 2.044 1.00 96.56 96 THR A N 1
ATOM 705 C CA . THR A 1 96 ? 25.476 -11.644 3.004 1.00 96.56 96 THR A CA 1
ATOM 706 C C . THR A 1 96 ? 23.953 -11.702 2.913 1.00 96.56 96 THR A C 1
ATOM 708 O O . THR A 1 96 ? 23.371 -11.601 1.831 1.00 96.56 96 THR A O 1
ATOM 711 N N . GLU A 1 97 ? 23.315 -11.794 4.076 1.00 96.75 97 GLU A N 1
ATOM 712 C CA . GLU A 1 97 ? 21.872 -11.663 4.253 1.00 96.75 97 GLU A CA 1
ATOM 713 C C . GLU A 1 97 ? 21.570 -10.351 4.982 1.00 96.75 97 GLU A C 1
ATOM 715 O O . GLU A 1 97 ? 22.100 -10.107 6.062 1.00 96.75 97 GLU A O 1
ATOM 720 N N . ILE A 1 98 ? 20.735 -9.502 4.397 1.00 97.69 98 ILE A N 1
ATOM 721 C CA . ILE A 1 98 ? 20.219 -8.279 5.004 1.00 97.69 98 ILE A CA 1
ATOM 722 C C . ILE A 1 98 ? 18.733 -8.503 5.248 1.00 97.69 98 ILE A C 1
ATOM 724 O O . ILE A 1 98 ? 17.973 -8.657 4.296 1.00 97.69 98 ILE A O 1
ATOM 728 N N . GLU A 1 99 ? 18.339 -8.539 6.514 1.00 95.50 99 GLU A N 1
ATOM 729 C CA . GLU A 1 99 ? 16.939 -8.564 6.922 1.00 95.50 99 GLU A CA 1
ATOM 730 C C . GLU A 1 99 ? 16.513 -7.149 7.311 1.00 95.50 99 GLU A C 1
ATOM 732 O O . GLU A 1 99 ? 17.139 -6.519 8.166 1.00 95.50 99 GLU A O 1
ATOM 737 N N . ILE A 1 100 ? 15.469 -6.644 6.665 1.00 89.94 100 ILE A N 1
ATOM 738 C CA . ILE A 1 100 ? 14.884 -5.331 6.907 1.00 89.94 100 ILE A CA 1
ATOM 739 C C . ILE A 1 100 ? 13.588 -5.556 7.679 1.00 89.94 100 ILE A C 1
ATOM 741 O O . ILE A 1 100 ? 12.603 -6.043 7.124 1.00 89.94 100 ILE A O 1
ATOM 745 N N . ALA A 1 101 ? 13.614 -5.256 8.976 1.00 73.69 101 ALA A N 1
ATOM 746 C CA . ALA A 1 101 ? 12.500 -5.537 9.868 1.00 73.69 101 ALA A CA 1
ATOM 747 C C . ALA A 1 101 ? 11.239 -4.748 9.485 1.00 73.69 101 ALA A C 1
ATOM 749 O O . ALA A 1 101 ? 11.308 -3.654 8.921 1.00 73.69 101 ALA A O 1
ATOM 750 N N . SER A 1 102 ? 10.082 -5.300 9.847 1.00 68.12 102 SER A N 1
ATOM 751 C CA . SER A 1 102 ? 8.790 -4.623 9.727 1.00 68.12 102 SER A CA 1
ATOM 752 C C . SER A 1 102 ? 8.827 -3.255 10.424 1.00 68.12 102 SER A C 1
ATOM 754 O O . SER A 1 102 ? 9.356 -3.131 11.529 1.00 68.12 102 SER A O 1
ATOM 756 N N . GLY A 1 103 ? 8.324 -2.210 9.763 1.00 57.97 103 GLY A N 1
ATOM 757 C CA . GLY A 1 103 ? 8.386 -0.827 10.258 1.00 57.97 103 GLY A CA 1
ATOM 758 C C . GLY A 1 103 ? 9.730 -0.107 10.057 1.00 57.97 103 GLY A C 1
ATOM 759 O O . GLY A 1 103 ? 9.871 1.041 10.475 1.00 57.97 103 GLY A O 1
ATOM 760 N N . ALA A 1 104 ? 10.724 -0.734 9.421 1.00 70.88 104 ALA A N 1
ATOM 761 C CA . ALA A 1 104 ? 11.930 -0.044 8.966 1.00 70.88 104 ALA A CA 1
ATOM 762 C C . ALA A 1 104 ? 11.697 0.603 7.593 1.00 70.88 104 ALA A C 1
ATOM 764 O O . ALA A 1 104 ? 11.179 -0.042 6.682 1.00 70.88 104 ALA A O 1
ATO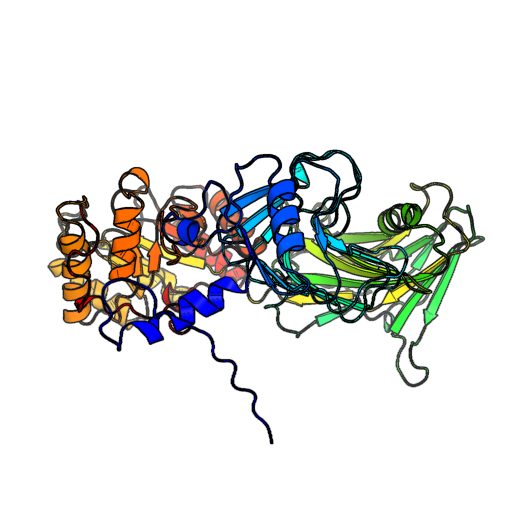M 765 N N . ILE A 1 105 ? 12.118 1.857 7.419 1.00 82.50 105 ILE A N 1
ATOM 766 C CA . ILE A 1 105 ? 12.011 2.584 6.147 1.00 82.50 105 ILE A CA 1
ATOM 767 C C . ILE A 1 105 ? 13.383 3.140 5.782 1.00 82.50 105 ILE A C 1
ATOM 769 O O . ILE A 1 105 ? 13.914 4.006 6.477 1.00 82.50 105 ILE A O 1
ATOM 773 N N . ILE A 1 106 ? 13.951 2.677 4.669 1.00 91.88 106 ILE A N 1
ATOM 774 C CA . ILE A 1 106 ? 15.199 3.212 4.119 1.00 91.88 106 ILE A CA 1
ATOM 775 C C . ILE A 1 106 ? 14.855 4.189 3.001 1.00 91.88 106 ILE A C 1
ATOM 777 O O . ILE A 1 106 ? 14.513 3.799 1.884 1.00 91.88 106 ILE A O 1
ATOM 781 N N . ASN A 1 107 ? 14.956 5.472 3.322 1.00 86.56 107 ASN A N 1
ATOM 782 C CA . ASN A 1 107 ? 14.712 6.575 2.413 1.00 86.56 107 ASN A CA 1
ATOM 783 C C . ASN A 1 107 ? 15.961 6.893 1.605 1.00 86.56 107 ASN A C 1
ATOM 785 O O . ASN A 1 107 ? 17.002 7.249 2.155 1.00 86.56 107 ASN A O 1
ATOM 789 N N . GLN A 1 108 ? 15.823 6.895 0.288 1.00 87.81 108 GLN A N 1
ATOM 790 C CA . GLN A 1 108 ? 16.708 7.655 -0.573 1.00 87.81 108 GLN A CA 1
ATOM 791 C C . GLN A 1 108 ? 16.287 9.127 -0.480 1.00 87.81 108 GLN A C 1
ATOM 793 O O . GLN A 1 108 ? 15.169 9.467 -0.858 1.00 87.81 108 GLN A O 1
ATOM 798 N N . ASN A 1 109 ? 17.107 9.998 0.111 1.00 84.00 109 ASN A N 1
ATOM 799 C CA . ASN A 1 109 ? 16.778 11.425 0.206 1.00 84.00 109 ASN A CA 1
ATOM 800 C C . ASN A 1 109 ? 16.976 12.130 -1.147 1.00 84.00 109 ASN A C 1
ATOM 802 O O . ASN A 1 109 ? 17.203 11.480 -2.166 1.00 84.00 109 ASN A O 1
ATOM 806 N N . LYS A 1 110 ? 16.841 13.465 -1.182 1.00 82.75 110 LYS A N 1
ATOM 807 C CA . LYS A 1 110 ? 17.020 14.240 -2.417 1.00 82.75 110 LYS A CA 1
ATOM 808 C C . LYS A 1 110 ? 18.435 14.047 -2.973 1.00 82.75 110 LYS A C 1
ATOM 810 O O . LYS A 1 110 ? 19.386 14.673 -2.510 1.00 82.75 110 LYS A O 1
ATOM 815 N N . LEU A 1 111 ? 18.533 13.209 -3.994 1.00 84.44 111 LEU A N 1
ATOM 816 C CA . LEU A 1 111 ? 19.737 12.918 -4.760 1.00 84.44 111 LEU A CA 1
ATOM 817 C C . LEU A 1 111 ? 19.398 13.131 -6.232 1.00 84.44 111 LEU A C 1
ATOM 819 O O . LEU A 1 111 ? 18.508 12.465 -6.739 1.00 84.44 111 LEU A O 1
ATOM 823 N N . ASP A 1 112 ? 20.047 14.085 -6.890 1.00 86.25 112 ASP A N 1
ATOM 824 C CA . ASP A 1 112 ? 19.821 14.411 -8.308 1.00 86.25 112 ASP A CA 1
ATOM 825 C C . ASP A 1 112 ? 20.891 13.751 -9.206 1.00 86.25 112 ASP A C 1
ATOM 827 O O . ASP A 1 112 ? 21.300 14.304 -10.224 1.00 86.25 112 ASP A O 1
ATOM 831 N N . ASP A 1 113 ? 21.364 12.569 -8.802 1.00 88.94 113 ASP A N 1
ATOM 832 C CA . ASP A 1 113 ? 22.459 11.809 -9.417 1.00 88.94 113 ASP A CA 1
ATOM 833 C C . ASP A 1 113 ? 22.118 10.309 -9.457 1.00 88.94 113 ASP A C 1
ATOM 835 O O . ASP A 1 113 ? 21.251 9.837 -8.716 1.00 88.94 113 ASP A O 1
ATOM 839 N N . ASP A 1 114 ? 22.791 9.549 -10.319 1.00 88.38 114 ASP A N 1
ATOM 840 C CA . ASP A 1 114 ? 22.617 8.101 -10.420 1.00 88.38 114 ASP A CA 1
ATOM 841 C C . ASP A 1 114 ? 22.952 7.437 -9.081 1.00 88.38 114 ASP A C 1
ATOM 843 O O . ASP A 1 114 ? 24.063 7.547 -8.559 1.00 88.38 114 ASP A O 1
ATOM 847 N N . CYS A 1 115 ? 21.983 6.730 -8.505 1.00 89.44 115 CYS A N 1
ATOM 848 C CA . CYS A 1 115 ? 22.168 6.135 -7.194 1.00 89.44 115 CYS A CA 1
ATOM 849 C C . CYS A 1 115 ? 21.302 4.902 -6.962 1.00 89.44 115 CYS A C 1
ATOM 851 O O . CYS A 1 115 ? 20.307 4.628 -7.638 1.00 89.44 115 CYS A O 1
ATOM 853 N N . SER A 1 116 ? 21.733 4.098 -5.998 1.00 92.44 116 SER A N 1
ATOM 854 C CA . SER A 1 116 ? 20.984 2.931 -5.549 1.00 92.44 116 SER A CA 1
ATOM 855 C C . SER A 1 116 ? 21.049 2.808 -4.039 1.00 92.44 116 SER A C 1
ATOM 857 O O . SER A 1 116 ? 21.991 3.322 -3.423 1.00 92.44 116 SER A O 1
ATOM 859 N N . ILE A 1 117 ? 20.073 2.133 -3.429 1.00 95.50 117 ILE A N 1
ATOM 860 C CA . ILE A 1 117 ? 20.163 1.818 -1.999 1.00 95.50 117 ILE A CA 1
ATOM 861 C C . ILE A 1 117 ? 21.229 0.742 -1.795 1.00 95.50 117 ILE A C 1
ATOM 863 O O . ILE A 1 117 ? 22.214 1.009 -1.107 1.00 95.50 117 ILE A O 1
ATOM 867 N N . PHE A 1 118 ? 21.097 -0.413 -2.454 1.00 97.19 118 PHE A N 1
ATOM 868 C CA . PHE A 1 118 ? 22.072 -1.504 -2.371 1.00 97.19 118 PHE A CA 1
ATOM 869 C C . PHE A 1 118 ? 22.759 -1.798 -3.704 1.00 97.19 118 PHE A C 1
ATOM 871 O O . PHE A 1 118 ? 22.141 -1.760 -4.768 1.00 97.19 118 PHE A O 1
ATOM 878 N N . ILE A 1 119 ? 24.037 -2.163 -3.626 1.00 96.94 119 ILE A N 1
ATOM 879 C CA . ILE A 1 119 ? 24.836 -2.684 -4.742 1.00 96.94 119 ILE A CA 1
ATOM 880 C C . ILE A 1 119 ? 25.584 -3.934 -4.294 1.00 96.94 119 ILE A C 1
ATOM 882 O O . ILE A 1 119 ? 25.847 -4.096 -3.104 1.00 96.94 119 ILE A O 1
ATOM 886 N N . ASN A 1 120 ? 25.976 -4.817 -5.210 1.00 97.25 120 ASN A N 1
ATOM 887 C CA . ASN A 1 120 ? 26.931 -5.865 -4.853 1.00 97.25 120 ASN A CA 1
ATOM 888 C C . ASN A 1 120 ? 28.365 -5.306 -4.805 1.00 97.25 120 ASN A C 1
ATOM 890 O O . ASN A 1 120 ? 28.718 -4.416 -5.573 1.00 97.25 120 ASN A O 1
ATOM 894 N N . SER A 1 121 ? 29.186 -5.797 -3.877 1.00 96.62 121 SER A N 1
ATOM 895 C CA . SER A 1 121 ? 30.488 -5.197 -3.558 1.00 96.62 121 SER A CA 1
ATOM 896 C C . SER A 1 121 ? 31.558 -5.405 -4.631 1.00 96.62 121 SER A C 1
ATOM 898 O O . SER A 1 121 ? 32.483 -4.607 -4.722 1.00 96.62 121 SER A O 1
ATOM 900 N N . ASP A 1 122 ? 31.468 -6.489 -5.405 1.00 96.31 122 ASP A N 1
ATOM 901 C CA . ASP A 1 122 ? 32.352 -6.773 -6.538 1.00 96.31 122 ASP A CA 1
ATOM 902 C C . ASP A 1 122 ? 31.530 -6.798 -7.829 1.00 96.31 122 ASP A C 1
ATOM 904 O O . ASP A 1 122 ? 31.035 -7.839 -8.255 1.00 96.31 122 ASP A O 1
ATOM 908 N N . GLN A 1 123 ? 31.374 -5.636 -8.461 1.00 94.69 123 GLN A N 1
ATOM 909 C CA . GLN A 1 123 ? 30.686 -5.528 -9.751 1.00 94.69 123 GLN A CA 1
ATOM 910 C C . GLN A 1 123 ? 31.555 -5.969 -10.944 1.00 94.69 123 GLN A C 1
ATOM 912 O O . GLN A 1 123 ? 31.050 -6.081 -12.060 1.00 94.69 123 GLN A O 1
ATOM 917 N N . ILE A 1 124 ? 32.851 -6.241 -10.739 1.00 94.19 124 ILE A N 1
ATOM 918 C CA . ILE A 1 124 ? 33.770 -6.653 -11.810 1.00 94.19 124 ILE A CA 1
ATOM 919 C C . ILE A 1 124 ? 33.651 -8.160 -12.044 1.00 94.19 124 ILE A C 1
ATOM 921 O O . ILE A 1 124 ? 33.385 -8.596 -13.172 1.00 94.19 124 ILE A O 1
ATOM 925 N N . ASN A 1 125 ? 33.818 -8.947 -10.977 1.00 94.62 125 ASN A N 1
ATOM 926 C CA . ASN A 1 125 ? 33.768 -10.411 -11.013 1.00 94.62 125 ASN A CA 1
ATOM 927 C C . ASN A 1 125 ? 32.410 -10.969 -10.574 1.00 94.62 125 ASN A C 1
ATOM 929 O O . ASN A 1 125 ? 32.107 -12.131 -10.850 1.00 94.62 125 ASN A O 1
ATOM 933 N N . GLY A 1 126 ? 31.589 -10.146 -9.923 1.00 95.19 126 GLY A N 1
ATOM 934 C CA . GLY A 1 126 ? 30.295 -10.540 -9.393 1.00 95.19 126 GLY A CA 1
ATOM 935 C C . GLY A 1 126 ? 30.349 -11.040 -7.956 1.00 95.19 126 GLY A C 1
ATOM 936 O O . GLY A 1 126 ? 31.399 -11.213 -7.336 1.00 95.19 126 GLY A O 1
ATOM 937 N N . ASN A 1 127 ? 29.165 -11.316 -7.420 1.00 97.12 127 ASN A N 1
ATOM 938 C CA . ASN A 1 127 ? 28.988 -11.923 -6.105 1.00 97.12 127 ASN A CA 1
ATOM 939 C C . ASN A 1 127 ? 28.025 -13.110 -6.191 1.00 97.12 127 ASN A C 1
ATOM 941 O O . ASN A 1 127 ? 27.410 -13.360 -7.221 1.00 97.12 127 ASN A O 1
ATOM 945 N N . THR A 1 128 ? 27.895 -13.873 -5.111 1.00 96.25 128 THR A N 1
ATOM 946 C CA . THR A 1 128 ? 26.936 -14.981 -5.053 1.00 96.25 128 THR A CA 1
ATOM 947 C C . THR A 1 128 ? 26.133 -14.950 -3.763 1.00 96.25 128 THR A C 1
ATOM 949 O O . THR A 1 128 ? 26.663 -14.537 -2.728 1.00 96.25 128 THR A O 1
ATOM 952 N N . ASN A 1 129 ? 24.883 -15.406 -3.816 1.00 94.62 129 ASN A N 1
ATOM 953 C CA . ASN A 1 129 ? 24.032 -15.635 -2.653 1.00 94.62 129 ASN A CA 1
ATOM 954 C C . ASN A 1 129 ? 23.875 -14.377 -1.774 1.00 94.62 129 ASN A C 1
ATOM 956 O O . ASN A 1 129 ? 24.048 -14.424 -0.557 1.00 94.62 129 ASN A O 1
ATOM 960 N N . ILE A 1 130 ? 23.600 -13.232 -2.408 1.00 97.38 130 ILE A N 1
ATOM 961 C CA . ILE A 1 130 ? 23.195 -12.000 -1.717 1.00 97.38 130 ILE A CA 1
ATOM 962 C C . ILE A 1 130 ? 21.691 -12.063 -1.468 1.00 97.38 130 ILE A C 1
ATOM 964 O O . ILE A 1 130 ? 20.927 -12.293 -2.406 1.00 97.38 130 ILE A O 1
ATOM 968 N N . LYS A 1 131 ? 21.260 -11.817 -0.230 1.00 96.56 131 LYS A N 1
ATOM 969 C CA . LYS A 1 131 ? 19.839 -11.769 0.131 1.00 96.56 131 LYS A CA 1
ATOM 970 C C . LYS A 1 131 ? 19.506 -10.449 0.805 1.00 96.56 131 LYS A C 1
ATOM 972 O O . LYS A 1 131 ? 20.169 -10.084 1.767 1.00 96.56 131 LYS A O 1
ATOM 977 N N . ILE A 1 132 ? 18.479 -9.767 0.323 1.00 96.94 132 ILE A N 1
ATOM 978 C CA . ILE A 1 132 ? 17.898 -8.572 0.938 1.00 96.94 132 ILE A CA 1
ATOM 979 C C . ILE A 1 132 ? 16.415 -8.871 1.096 1.00 96.94 132 ILE A C 1
ATOM 981 O O . ILE A 1 132 ? 15.730 -9.052 0.095 1.00 96.94 132 ILE A O 1
ATOM 985 N N . HIS A 1 133 ? 15.920 -9.015 2.318 1.00 91.38 133 HIS A N 1
ATOM 986 C CA . HIS A 1 133 ? 14.545 -9.462 2.534 1.00 91.38 133 HIS A CA 1
ATOM 987 C C . HIS A 1 133 ? 13.920 -8.888 3.802 1.00 91.38 133 HIS A C 1
ATOM 989 O O . HIS A 1 133 ? 14.628 -8.310 4.620 1.00 91.38 133 HIS A O 1
ATOM 995 N N . GLY A 1 134 ? 12.608 -9.041 3.953 1.00 77.62 134 GLY A N 1
ATOM 996 C CA . GLY A 1 134 ? 11.856 -8.636 5.140 1.00 77.62 134 GLY A CA 1
ATOM 997 C C . GLY A 1 134 ? 10.740 -7.642 4.826 1.00 77.62 134 GLY A C 1
ATOM 998 O O . GLY A 1 134 ? 10.585 -7.184 3.697 1.00 77.62 134 GLY A O 1
ATOM 999 N N . GLU A 1 135 ? 9.941 -7.318 5.838 1.00 74.75 135 GLU A N 1
ATOM 1000 C CA . GLU A 1 135 ? 8.737 -6.483 5.705 1.00 74.75 135 GLU A CA 1
ATOM 1001 C C . GLU A 1 135 ? 9.014 -4.971 5.747 1.00 74.75 135 GLU A C 1
ATOM 1003 O O . GLU A 1 135 ? 8.086 -4.167 5.705 1.00 74.75 135 GLU A O 1
ATOM 1008 N N . GLY A 1 136 ? 10.277 -4.557 5.844 1.00 67.44 136 GLY A N 1
ATOM 1009 C CA . GLY A 1 136 ? 10.645 -3.149 5.741 1.00 67.44 136 GLY A CA 1
ATOM 1010 C C . GLY A 1 136 ? 10.563 -2.595 4.314 1.00 67.44 136 GLY A C 1
ATOM 1011 O O . GLY A 1 136 ? 10.487 -3.333 3.326 1.00 67.44 136 GLY A O 1
ATOM 1012 N N . VAL A 1 137 ? 10.605 -1.266 4.214 1.00 80.19 137 VAL A N 1
ATOM 1013 C CA . VAL A 1 137 ? 10.391 -0.508 2.977 1.00 80.19 137 VAL A CA 1
ATOM 1014 C C . VAL A 1 137 ? 11.699 0.081 2.449 1.00 80.19 137 VAL A C 1
ATOM 1016 O O . VAL A 1 137 ? 12.403 0.818 3.141 1.00 80.19 137 VAL A O 1
ATOM 1019 N N . LEU A 1 138 ? 11.987 -0.181 1.178 1.00 86.81 138 LEU A N 1
ATOM 1020 C CA . LEU A 1 138 ? 12.961 0.540 0.367 1.00 86.81 138 LEU A CA 1
ATOM 1021 C C . LEU A 1 138 ? 12.239 1.649 -0.390 1.00 86.81 138 LEU A C 1
ATOM 1023 O O . LEU A 1 138 ? 11.464 1.378 -1.304 1.00 86.81 138 LEU A O 1
ATOM 1027 N N . ASN A 1 139 ? 12.487 2.899 -0.009 1.00 82.06 139 ASN A N 1
ATOM 1028 C CA . ASN A 1 139 ? 11.747 4.046 -0.517 1.00 82.06 139 ASN A CA 1
ATOM 1029 C C . ASN A 1 139 ? 12.655 4.972 -1.336 1.00 82.06 139 ASN A C 1
ATOM 1031 O O . ASN A 1 139 ? 13.548 5.626 -0.796 1.00 82.06 139 ASN A O 1
ATOM 1035 N N . GLY A 1 140 ? 12.398 5.075 -2.639 1.00 78.69 140 GLY A N 1
ATOM 1036 C CA . GLY A 1 140 ? 13.159 5.927 -3.552 1.00 78.69 140 GLY A CA 1
ATOM 1037 C C . GLY A 1 140 ? 12.842 7.428 -3.465 1.00 78.69 140 GLY A C 1
ATOM 1038 O O . GLY A 1 140 ? 13.547 8.211 -4.101 1.00 78.69 140 GLY A O 1
ATOM 1039 N N . ASN A 1 141 ? 11.788 7.832 -2.734 1.00 74.56 141 ASN A N 1
ATOM 1040 C CA . ASN A 1 141 ? 11.279 9.212 -2.617 1.00 74.56 141 ASN A CA 1
ATOM 1041 C C . ASN A 1 141 ? 11.339 10.033 -3.919 1.00 74.56 141 ASN A C 1
ATOM 1043 O O . ASN A 1 141 ? 11.782 11.185 -3.920 1.00 74.56 141 ASN A O 1
ATOM 1047 N N . ARG A 1 142 ? 10.857 9.478 -5.037 1.00 70.19 142 ARG A N 1
ATOM 1048 C CA . ARG A 1 142 ? 10.907 10.111 -6.370 1.00 70.19 142 ARG A CA 1
ATOM 1049 C C . ARG A 1 142 ? 10.421 11.561 -6.410 1.00 70.19 142 ARG A C 1
ATOM 1051 O O . ARG A 1 142 ? 10.871 12.319 -7.251 1.00 70.19 142 ARG A O 1
ATOM 1058 N N . HIS A 1 143 ? 9.520 11.951 -5.507 1.00 73.31 143 HIS A N 1
ATOM 1059 C CA . HIS A 1 143 ? 8.969 13.303 -5.426 1.00 73.31 143 HIS A CA 1
ATOM 1060 C C . HIS A 1 143 ? 9.982 14.358 -4.940 1.00 73.31 143 HIS A C 1
ATOM 1062 O O . HIS A 1 143 ? 9.748 15.549 -5.128 1.00 73.31 143 HIS A O 1
ATOM 1068 N N . LYS A 1 144 ? 11.095 13.954 -4.309 1.00 72.81 144 LYS A N 1
ATOM 1069 C CA . LYS A 1 144 ? 12.132 14.874 -3.808 1.00 72.81 144 LYS A CA 1
ATOM 1070 C C . LYS A 1 144 ? 13.239 15.157 -4.826 1.00 72.81 144 LYS A C 1
ATOM 1072 O O . LYS A 1 144 ? 13.842 16.228 -4.759 1.00 72.81 144 LYS A O 1
ATOM 1077 N N . SER A 1 145 ? 13.506 14.217 -5.729 1.00 75.81 145 SER A N 1
ATOM 1078 C CA . SER A 1 145 ? 14.574 14.303 -6.730 1.00 75.81 145 SER A CA 1
ATOM 1079 C C . SER A 1 145 ? 14.037 14.674 -8.106 1.00 75.81 145 SER A C 1
ATOM 1081 O O . SER A 1 145 ? 13.016 14.158 -8.554 1.00 75.81 145 SER A O 1
ATOM 1083 N N . THR A 1 146 ? 14.752 15.543 -8.808 1.00 77.56 146 THR A N 1
ATOM 1084 C CA . THR A 1 146 ? 14.400 16.036 -10.142 1.00 77.56 146 THR A CA 1
ATOM 1085 C C . THR A 1 146 ? 15.239 15.396 -11.250 1.00 77.56 146 THR A C 1
ATOM 1087 O O . THR A 1 146 ? 14.784 15.370 -12.396 1.00 77.56 146 THR A O 1
ATOM 1090 N N . ALA A 1 147 ? 16.408 14.823 -10.929 1.00 79.94 147 ALA A N 1
ATOM 1091 C CA . ALA A 1 147 ? 17.318 14.138 -11.860 1.00 79.94 147 ALA A CA 1
ATOM 1092 C C . ALA A 1 147 ? 17.834 12.786 -11.302 1.00 79.94 147 ALA A C 1
ATOM 1094 O O . ALA A 1 147 ? 17.374 12.344 -10.255 1.00 79.94 147 ALA A O 1
ATOM 1095 N N . GLY A 1 148 ? 18.729 12.105 -12.033 1.00 80.44 148 GLY A N 1
ATOM 1096 C CA . GLY A 1 148 ? 19.372 10.846 -11.609 1.00 80.44 148 GLY A CA 1
ATOM 1097 C C . GLY A 1 148 ? 18.575 9.559 -11.869 1.00 80.44 148 GLY A C 1
ATOM 1098 O O . GLY A 1 148 ? 17.338 9.555 -11.886 1.00 80.44 148 GLY A O 1
ATOM 1099 N N . LYS A 1 149 ? 19.282 8.447 -12.110 1.00 82.31 149 LYS A N 1
ATOM 1100 C CA . LYS A 1 149 ? 18.691 7.105 -12.217 1.00 82.31 149 LYS A CA 1
ATOM 1101 C C . LYS A 1 149 ? 18.714 6.391 -10.882 1.00 82.31 149 LYS A C 1
ATOM 1103 O O . LYS A 1 149 ? 19.784 6.129 -10.338 1.00 82.31 149 LYS A O 1
ATOM 1108 N N . HIS A 1 150 ? 17.535 6.069 -10.366 1.00 84.62 150 HIS A N 1
ATOM 1109 C CA . HIS A 1 150 ? 17.377 5.567 -9.004 1.00 84.62 150 HIS A CA 1
ATOM 1110 C C . HIS A 1 150 ? 16.877 4.132 -8.995 1.00 84.62 150 HIS A C 1
ATOM 1112 O O . HIS A 1 150 ? 15.891 3.840 -9.675 1.00 84.62 150 HIS A O 1
ATOM 1118 N N . TYR A 1 151 ? 17.521 3.291 -8.182 1.00 88.44 151 TYR A N 1
ATOM 1119 C CA . TYR A 1 151 ? 17.197 1.872 -8.033 1.00 88.44 151 TYR A CA 1
ATOM 1120 C C . TYR A 1 151 ? 17.215 1.441 -6.563 1.00 88.44 151 TYR A C 1
ATOM 1122 O O . TYR A 1 151 ? 18.065 1.883 -5.791 1.00 88.44 151 TYR A O 1
ATOM 1130 N N . ALA A 1 152 ? 16.336 0.527 -6.160 1.00 90.31 152 ALA A N 1
ATOM 1131 C CA . ALA A 1 152 ? 16.437 -0.084 -4.836 1.00 90.31 152 ALA A CA 1
ATOM 1132 C C . ALA A 1 152 ? 17.691 -0.961 -4.760 1.00 90.31 152 ALA A C 1
ATOM 1134 O O . ALA A 1 152 ? 18.455 -0.898 -3.795 1.00 90.31 152 ALA A O 1
ATOM 1135 N N . VAL A 1 153 ? 17.942 -1.721 -5.830 1.00 93.06 153 VAL A N 1
ATOM 1136 C CA . VAL A 1 153 ? 19.127 -2.569 -5.979 1.00 93.06 153 VAL A CA 1
ATOM 1137 C C . VAL A 1 153 ? 19.762 -2.416 -7.360 1.00 93.06 153 VAL A C 1
ATOM 1139 O O . VAL A 1 153 ? 19.064 -2.328 -8.372 1.00 93.06 153 VAL A O 1
ATOM 1142 N N . ASP A 1 154 ? 21.091 -2.442 -7.403 1.00 92.81 154 ASP A N 1
ATOM 1143 C CA . ASP A 1 154 ? 21.879 -2.543 -8.631 1.00 92.81 154 ASP A CA 1
ATOM 1144 C C . ASP A 1 154 ? 22.928 -3.656 -8.511 1.00 92.81 154 ASP A C 1
ATOM 1146 O O . ASP A 1 154 ? 23.974 -3.509 -7.869 1.00 92.81 154 ASP A O 1
ATOM 1150 N N . PHE A 1 155 ? 22.619 -4.794 -9.128 1.00 93.25 155 PHE A N 1
ATOM 1151 C CA . PHE A 1 155 ? 23.439 -5.997 -9.109 1.00 93.25 155 PHE A CA 1
ATOM 1152 C C . PHE A 1 155 ? 24.120 -6.233 -10.454 1.00 93.25 155 PHE A C 1
ATOM 1154 O O . PHE A 1 155 ? 23.502 -6.135 -11.513 1.00 93.25 155 PHE A O 1
ATOM 1161 N N . VAL A 1 156 ? 25.400 -6.593 -10.398 1.00 93.94 156 VAL A N 1
ATOM 1162 C CA . VAL A 1 156 ? 26.245 -6.933 -11.542 1.00 93.94 156 VAL A CA 1
ATOM 1163 C C . VAL A 1 156 ? 26.888 -8.291 -11.299 1.00 93.94 156 VAL A C 1
ATOM 1165 O O . VAL A 1 156 ? 27.572 -8.481 -10.293 1.00 93.94 156 VAL A O 1
ATOM 1168 N N . LYS A 1 157 ? 26.675 -9.235 -12.222 1.00 91.50 157 LYS A N 1
ATOM 1169 C CA . LYS A 1 157 ? 27.198 -10.610 -12.179 1.00 91.50 157 LYS A CA 1
ATOM 1170 C C . LYS A 1 157 ? 26.865 -11.358 -10.881 1.00 91.50 157 LYS A C 1
ATOM 1172 O O . LYS A 1 157 ? 27.637 -12.201 -10.425 1.00 91.50 157 LYS A O 1
ATOM 1177 N N . VAL A 1 158 ? 25.723 -11.055 -10.260 1.00 92.69 158 VAL A N 1
ATOM 1178 C CA . VAL A 1 158 ? 25.284 -11.732 -9.034 1.00 92.69 158 VAL A CA 1
ATOM 1179 C C . VAL A 1 158 ? 24.644 -13.072 -9.373 1.00 92.69 158 VAL A C 1
ATOM 1181 O O . VAL A 1 158 ? 23.730 -13.128 -10.188 1.00 92.69 158 VAL A O 1
ATOM 1184 N N . LYS A 1 159 ? 25.089 -14.152 -8.732 1.00 91.69 159 LYS A N 1
ATOM 1185 C CA . LYS A 1 159 ? 24.460 -15.481 -8.814 1.00 91.69 159 LYS A CA 1
ATOM 1186 C C . LYS A 1 159 ? 23.632 -15.753 -7.561 1.00 91.69 159 LYS A C 1
ATOM 1188 O O . LYS A 1 159 ? 24.022 -15.342 -6.474 1.00 91.69 159 LYS A O 1
ATOM 1193 N N . ASP A 1 160 ? 22.507 -16.443 -7.712 1.00 87.81 160 ASP A N 1
ATOM 1194 C CA . ASP A 1 160 ? 21.621 -16.857 -6.614 1.00 87.81 160 ASP A CA 1
ATOM 1195 C C . ASP A 1 160 ? 21.184 -15.703 -5.687 1.00 87.81 160 ASP A C 1
ATOM 1197 O O . ASP A 1 160 ? 21.124 -15.851 -4.466 1.00 87.81 160 ASP A O 1
ATOM 1201 N N . GLY A 1 161 ? 20.911 -14.527 -6.261 1.00 89.00 161 GLY A N 1
ATOM 1202 C CA . GLY A 1 161 ? 20.455 -13.359 -5.504 1.00 89.00 161 GLY A CA 1
ATOM 1203 C C . GLY A 1 161 ? 18.966 -13.418 -5.141 1.00 89.00 161 GLY A C 1
ATOM 1204 O O . GLY A 1 161 ? 18.155 -13.942 -5.906 1.00 89.00 161 GLY A O 1
ATOM 1205 N N . LEU A 1 162 ? 18.589 -12.827 -4.007 1.00 88.69 162 LEU A N 1
ATOM 1206 C CA . LEU A 1 162 ? 17.195 -12.606 -3.611 1.00 88.69 162 LEU A CA 1
ATOM 1207 C C . LEU A 1 162 ? 17.007 -11.174 -3.108 1.00 88.69 162 LEU A C 1
ATOM 1209 O O . LEU A 1 162 ? 17.759 -10.713 -2.253 1.00 88.69 162 LEU A O 1
ATOM 1213 N N . VAL A 1 163 ? 15.972 -10.508 -3.602 1.00 89.88 163 VAL A N 1
ATOM 1214 C CA . VAL A 1 163 ? 15.472 -9.233 -3.090 1.00 89.88 163 VAL A CA 1
ATOM 1215 C C . VAL A 1 163 ? 13.974 -9.394 -2.867 1.00 89.88 163 VAL A C 1
ATOM 1217 O O . VAL A 1 163 ? 13.239 -9.547 -3.833 1.00 89.88 163 VAL A O 1
ATOM 1220 N N . GLU A 1 164 ? 13.526 -9.425 -1.618 1.00 83.19 164 GLU A N 1
ATOM 1221 C CA . GLU A 1 164 ? 12.131 -9.689 -1.240 1.00 83.19 164 GLU A CA 1
ATOM 1222 C C . GLU A 1 164 ? 11.693 -8.757 -0.105 1.00 83.19 164 GLU A C 1
ATOM 1224 O O . GLU A 1 164 ? 11.816 -9.089 1.069 1.00 83.19 164 GLU A O 1
ATOM 1229 N N . CYS A 1 165 ? 11.244 -7.554 -0.454 1.00 76.00 165 CYS A N 1
ATOM 1230 C CA . CYS A 1 165 ? 10.838 -6.511 0.496 1.00 76.00 165 CYS A CA 1
ATOM 1231 C C . CYS A 1 165 ? 9.821 -5.560 -0.146 1.00 76.00 165 CYS A C 1
ATOM 1233 O O . CYS A 1 165 ? 9.540 -5.680 -1.343 1.00 76.00 165 CYS A O 1
ATOM 1235 N N . TYR A 1 166 ? 9.261 -4.620 0.617 1.00 70.94 166 TYR A N 1
ATOM 1236 C CA . TYR A 1 166 ? 8.462 -3.547 0.027 1.00 70.94 166 TYR A CA 1
ATOM 1237 C C . TYR A 1 166 ? 9.391 -2.562 -0.683 1.00 70.94 166 TYR A C 1
ATOM 1239 O O . TYR A 1 166 ? 10.311 -2.020 -0.074 1.00 70.94 166 TYR A O 1
ATOM 1247 N N . ILE A 1 167 ? 9.168 -2.331 -1.975 1.00 76.56 167 ILE A N 1
ATOM 1248 C CA . ILE A 1 167 ? 9.946 -1.388 -2.783 1.00 76.56 167 ILE A CA 1
ATOM 1249 C C . ILE A 1 167 ? 8.983 -0.349 -3.345 1.00 76.56 167 ILE A C 1
ATOM 1251 O O . ILE A 1 167 ? 7.965 -0.706 -3.935 1.00 76.56 167 ILE A O 1
ATOM 1255 N N . ASP A 1 168 ? 9.277 0.935 -3.160 1.00 73.00 168 ASP A N 1
ATOM 1256 C CA . ASP A 1 168 ? 8.357 1.981 -3.596 1.00 73.00 168 ASP A CA 1
ATOM 1257 C C . ASP A 1 168 ? 9.049 3.295 -3.985 1.00 73.00 168 ASP A C 1
ATOM 1259 O O . ASP A 1 168 ? 10.182 3.579 -3.595 1.00 73.00 168 ASP A O 1
ATOM 1263 N N . ASN A 1 169 ? 8.336 4.122 -4.756 1.00 68.50 169 ASN A N 1
ATOM 1264 C CA . ASN A 1 169 ? 8.677 5.510 -5.078 1.00 68.50 169 ASN A CA 1
ATOM 1265 C C . ASN A 1 169 ? 10.056 5.729 -5.725 1.00 68.50 169 ASN A C 1
ATOM 1267 O O . ASN A 1 169 ? 10.706 6.734 -5.446 1.00 68.50 169 ASN A O 1
ATOM 1271 N N . PHE A 1 170 ? 10.511 4.855 -6.623 1.00 74.06 170 PHE A N 1
ATOM 1272 C CA . PHE A 1 170 ? 11.735 5.089 -7.405 1.00 74.06 170 PHE A CA 1
ATOM 1273 C C . PHE A 1 170 ? 11.469 5.920 -8.672 1.00 74.06 170 PHE A C 1
ATOM 1275 O O . PHE A 1 170 ? 10.380 5.882 -9.241 1.00 74.06 170 PHE A O 1
ATOM 1282 N N . ARG A 1 171 ? 12.467 6.710 -9.104 1.00 68.62 171 ARG A N 1
ATOM 1283 C CA . ARG A 1 171 ? 12.374 7.600 -10.284 1.00 68.62 171 ARG A CA 1
ATOM 1284 C C . ARG A 1 171 ? 12.522 6.854 -11.613 1.00 68.62 171 ARG A C 1
ATOM 1286 O O . ARG A 1 171 ? 12.027 7.331 -12.626 1.00 68.62 171 ARG A O 1
ATOM 1293 N N . THR A 1 172 ? 13.237 5.728 -11.620 1.00 66.88 172 THR A N 1
ATOM 1294 C CA . THR A 1 172 ? 13.595 5.008 -12.851 1.00 66.88 172 THR A CA 1
ATOM 1295 C C . THR A 1 172 ? 13.052 3.591 -12.831 1.00 66.88 172 THR A C 1
ATOM 1297 O O . THR A 1 172 ? 12.085 3.308 -13.527 1.00 66.88 172 THR A O 1
ATOM 1300 N N . LEU A 1 173 ? 13.667 2.695 -12.053 1.00 68.06 173 LEU A N 1
ATOM 1301 C CA . LEU A 1 173 ? 13.327 1.272 -12.004 1.00 68.06 173 LEU A CA 1
ATOM 1302 C C . LEU A 1 173 ? 13.533 0.768 -10.576 1.00 68.06 173 LEU A C 1
ATOM 1304 O O . LEU A 1 173 ? 14.418 1.252 -9.877 1.00 68.06 173 LEU A O 1
ATOM 1308 N N . GLU A 1 174 ? 12.755 -0.217 -10.136 1.00 72.25 174 GLU A N 1
ATOM 1309 C CA . GLU A 1 174 ? 12.903 -0.763 -8.777 1.00 72.25 174 GLU A CA 1
ATOM 1310 C C . GLU A 1 174 ? 14.227 -1.522 -8.620 1.00 72.25 174 GLU A C 1
ATOM 1312 O O . GLU A 1 174 ? 14.882 -1.436 -7.584 1.00 72.25 174 GLU A O 1
ATOM 1317 N N . ALA A 1 175 ? 14.667 -2.221 -9.668 1.00 81.94 175 ALA A N 1
ATOM 1318 C CA . ALA A 1 175 ? 15.886 -3.019 -9.649 1.00 81.94 175 ALA A CA 1
ATOM 1319 C C . ALA A 1 175 ? 16.605 -3.002 -11.001 1.00 81.94 175 ALA A C 1
ATOM 1321 O O . ALA A 1 175 ? 15.970 -3.070 -12.057 1.00 81.94 175 ALA A O 1
ATOM 1322 N N . ARG A 1 176 ? 17.941 -2.974 -10.948 1.00 85.50 176 ARG A N 1
ATOM 1323 C CA . ARG A 1 176 ? 18.851 -3.146 -12.086 1.00 85.50 176 ARG A CA 1
ATOM 1324 C C . ARG A 1 176 ? 19.666 -4.423 -11.905 1.00 85.50 176 ARG A C 1
ATOM 1326 O O . ARG A 1 176 ? 20.468 -4.510 -10.982 1.00 85.50 176 ARG A O 1
ATOM 1333 N N . LEU A 1 177 ? 19.484 -5.403 -12.790 1.00 83.62 177 LEU A N 1
ATOM 1334 C CA . LEU A 1 177 ? 20.198 -6.684 -12.739 1.00 83.62 177 LEU A CA 1
ATOM 1335 C C . LEU A 1 177 ? 21.016 -6.880 -14.023 1.00 83.62 177 LEU A C 1
ATOM 1337 O O . LEU A 1 177 ? 20.464 -7.135 -15.087 1.00 83.62 177 LEU A O 1
ATOM 1341 N N . ARG A 1 178 ? 22.341 -6.763 -13.954 1.00 85.25 178 ARG A N 1
ATOM 1342 C CA . ARG A 1 178 ? 23.253 -6.893 -15.104 1.00 85.25 178 ARG A CA 1
ATOM 1343 C C . ARG A 1 178 ? 24.028 -8.189 -14.992 1.00 85.25 178 ARG A C 1
ATOM 1345 O O . ARG A 1 178 ? 24.666 -8.423 -13.971 1.00 85.25 178 ARG A O 1
ATOM 1352 N N . GLU A 1 179 ? 23.926 -9.058 -15.988 1.00 82.25 179 GLU A N 1
ATOM 1353 C CA . GLU A 1 179 ? 24.529 -10.398 -16.000 1.00 82.25 179 GLU A CA 1
ATOM 1354 C C . GLU A 1 179 ? 24.214 -11.211 -14.728 1.00 82.25 179 GLU A C 1
ATOM 1356 O O . GLU A 1 179 ? 25.010 -12.033 -14.277 1.00 82.25 179 GLU A O 1
ATOM 1361 N N . SER A 1 180 ? 23.074 -10.930 -14.093 1.00 82.44 180 SER A N 1
ATOM 1362 C CA . SER A 1 180 ? 22.756 -11.407 -12.748 1.00 82.44 180 SER A CA 1
ATOM 1363 C C . SER A 1 180 ? 21.584 -12.380 -12.768 1.00 82.44 180 SER A C 1
ATOM 1365 O O . SER A 1 180 ? 20.541 -12.116 -13.366 1.00 82.44 180 SER A O 1
ATOM 1367 N N . TYR A 1 181 ? 21.744 -13.483 -12.045 1.00 79.00 181 TYR A N 1
ATOM 1368 C CA . TYR A 1 181 ? 20.687 -14.416 -11.689 1.00 79.00 181 TYR A CA 1
ATOM 1369 C C . TYR A 1 181 ? 20.208 -14.093 -10.270 1.00 79.00 181 TYR A C 1
ATOM 1371 O O . TYR A 1 181 ? 20.722 -14.621 -9.281 1.00 79.00 181 TYR A O 1
ATOM 1379 N N . ALA A 1 182 ? 19.257 -13.165 -10.174 1.00 79.56 182 ALA A N 1
ATOM 1380 C CA . ALA A 1 182 ? 18.637 -12.764 -8.919 1.00 79.56 182 ALA A CA 1
ATOM 1381 C C . ALA A 1 182 ? 17.116 -12.699 -9.067 1.00 79.56 182 ALA A C 1
ATOM 1383 O O . ALA A 1 182 ? 16.598 -12.262 -10.095 1.00 79.56 182 ALA A O 1
ATOM 1384 N N . VAL A 1 183 ? 16.409 -13.122 -8.024 1.00 78.38 183 VAL A N 1
ATOM 1385 C CA . VAL A 1 183 ? 14.958 -12.989 -7.917 1.00 78.38 183 VAL A CA 1
ATOM 1386 C C . VAL A 1 183 ? 14.658 -11.690 -7.188 1.00 78.38 183 VAL A C 1
ATOM 1388 O O . VAL A 1 183 ? 15.124 -11.497 -6.070 1.00 78.38 183 VAL A O 1
ATOM 1391 N N . VAL A 1 184 ? 13.862 -10.821 -7.803 1.00 78.31 184 VAL A N 1
ATOM 1392 C CA . VAL A 1 184 ? 13.327 -9.623 -7.153 1.00 78.31 184 VAL A CA 1
ATOM 1393 C C . VAL A 1 184 ? 11.821 -9.815 -7.005 1.00 78.31 184 VAL A C 1
ATOM 1395 O O . VAL A 1 184 ? 11.136 -10.146 -7.970 1.00 78.31 184 VAL A O 1
ATOM 1398 N N . ARG A 1 185 ? 11.321 -9.656 -5.785 1.00 70.81 185 ARG A N 1
ATOM 1399 C CA . ARG A 1 185 ? 9.916 -9.750 -5.400 1.00 70.81 185 ARG A CA 1
ATOM 1400 C C . ARG A 1 185 ? 9.589 -8.521 -4.577 1.00 70.81 185 ARG A C 1
ATOM 1402 O O . ARG A 1 185 ? 10.061 -8.368 -3.455 1.00 70.81 185 ARG A O 1
ATOM 1409 N N . ASN A 1 186 ? 8.809 -7.630 -5.159 1.00 71.00 186 ASN A N 1
ATOM 1410 C CA . ASN A 1 186 ? 8.300 -6.495 -4.419 1.00 71.00 186 ASN A CA 1
ATOM 1411 C C . ASN A 1 186 ? 7.065 -6.949 -3.632 1.00 71.00 186 ASN A C 1
ATOM 1413 O O . ASN A 1 186 ? 6.049 -7.306 -4.235 1.00 71.00 186 ASN A O 1
ATOM 1417 N N . LEU A 1 187 ? 7.153 -6.954 -2.298 1.00 61.41 187 LEU A N 1
ATOM 1418 C CA . LEU A 1 187 ? 6.081 -7.413 -1.406 1.00 61.41 187 LEU A CA 1
ATOM 1419 C C . LEU A 1 187 ? 4.774 -6.647 -1.610 1.00 61.41 187 LEU A C 1
ATOM 1421 O O . LEU A 1 187 ? 3.712 -7.249 -1.464 1.00 61.41 187 LEU A O 1
ATOM 1425 N N . ARG A 1 188 ? 4.846 -5.409 -2.122 1.00 59.53 188 ARG A N 1
ATOM 1426 C CA . ARG A 1 188 ? 3.685 -4.641 -2.597 1.00 59.53 188 ARG A CA 1
ATOM 1427 C C . ARG A 1 188 ? 2.789 -5.434 -3.558 1.00 59.53 188 ARG A C 1
ATOM 1429 O O . ARG A 1 188 ? 1.588 -5.208 -3.603 1.00 59.53 188 ARG A O 1
ATOM 1436 N N . PHE A 1 189 ? 3.361 -6.364 -4.322 1.00 53.91 189 PHE A N 1
ATOM 1437 C CA . PHE A 1 189 ? 2.660 -7.143 -5.344 1.00 53.91 189 PHE A CA 1
ATOM 1438 C C . PHE A 1 189 ? 2.630 -8.651 -5.051 1.00 53.91 189 PHE A C 1
ATOM 1440 O O . PHE A 1 189 ? 2.069 -9.410 -5.837 1.00 53.91 189 PHE A O 1
ATOM 1447 N N . THR A 1 190 ? 3.261 -9.121 -3.966 1.00 46.62 190 THR A N 1
ATOM 1448 C CA . THR A 1 190 ? 3.536 -10.563 -3.776 1.00 46.62 190 THR A CA 1
ATOM 1449 C C . THR A 1 190 ? 2.403 -11.312 -3.062 1.00 46.62 190 THR A C 1
ATOM 1451 O O . THR A 1 190 ? 2.288 -12.523 -3.233 1.00 46.62 190 THR A O 1
ATOM 1454 N N . ASN A 1 191 ? 1.516 -10.600 -2.358 1.00 42.84 191 ASN A N 1
ATOM 1455 C CA . ASN A 1 191 ? 0.261 -11.153 -1.826 1.00 42.84 191 ASN A CA 1
ATOM 1456 C C . ASN A 1 191 ? -0.864 -11.200 -2.874 1.00 42.84 191 ASN A C 1
ATOM 1458 O O . ASN A 1 191 ? -1.981 -11.615 -2.576 1.00 42.84 191 ASN A O 1
ATOM 1462 N N . MET A 1 192 ? -0.585 -10.816 -4.124 1.00 42.62 192 MET A N 1
ATOM 1463 C CA . MET A 1 192 ? -1.594 -10.866 -5.173 1.00 42.62 192 MET A CA 1
ATOM 1464 C C . MET A 1 192 ? -1.776 -12.300 -5.698 1.00 42.62 192 MET A C 1
ATOM 1466 O O . MET A 1 192 ? -0.790 -13.000 -5.959 1.00 42.62 192 MET A O 1
ATOM 1470 N N . PRO A 1 193 ? -3.020 -12.772 -5.880 1.00 38.59 193 PRO A N 1
ATOM 1471 C CA . PRO A 1 193 ? -3.278 -14.069 -6.486 1.00 38.59 193 PRO A CA 1
ATOM 1472 C C . PRO A 1 193 ? -2.684 -14.138 -7.890 1.00 38.59 193 PRO A C 1
ATOM 1474 O O . PRO A 1 193 ? -2.740 -13.179 -8.655 1.00 38.59 193 PRO A O 1
ATOM 1477 N N . LYS A 1 194 ? -2.206 -15.325 -8.263 1.00 44.44 194 LYS A N 1
ATOM 1478 C CA . LYS A 1 194 ? -1.703 -15.642 -9.610 1.00 44.44 194 LYS A CA 1
ATOM 1479 C C . LYS A 1 194 ? -2.808 -15.798 -10.661 1.00 44.44 194 LYS A C 1
ATOM 1481 O O . LYS A 1 194 ? -2.544 -16.345 -11.729 1.00 44.44 194 LYS A O 1
ATOM 1486 N N . ASP A 1 195 ? -4.024 -15.354 -10.361 1.00 48.84 195 ASP A N 1
ATOM 1487 C CA . ASP A 1 195 ? -5.148 -15.368 -11.296 1.00 48.84 195 ASP A CA 1
ATOM 1488 C C . ASP A 1 195 ? -4.975 -14.190 -12.272 1.00 48.84 195 ASP A C 1
ATOM 1490 O O . ASP A 1 195 ? -5.781 -13.263 -12.300 1.00 48.84 195 ASP A O 1
ATOM 1494 N N . GLU A 1 196 ? -3.855 -14.178 -13.004 1.00 54.53 196 GLU A N 1
ATOM 1495 C CA . GLU A 1 196 ? -3.592 -13.195 -14.050 1.00 54.53 196 GLU A CA 1
ATOM 1496 C C . GLU A 1 196 ? -4.613 -13.428 -15.174 1.00 54.53 196 GLU A C 1
ATOM 1498 O O . GLU A 1 196 ? -4.636 -14.473 -15.831 1.00 54.53 196 GLU A O 1
ATOM 1503 N N . GLU A 1 197 ? -5.500 -12.457 -15.367 1.00 60.66 197 GLU A N 1
ATOM 1504 C CA . GLU A 1 197 ? -6.455 -12.454 -16.465 1.00 60.66 197 GLU A CA 1
ATOM 1505 C C . GLU A 1 197 ? -5.722 -11.926 -17.702 1.00 60.66 197 GLU A C 1
ATOM 1507 O O . GLU A 1 197 ? -5.441 -10.733 -17.811 1.00 60.66 197 GLU A O 1
ATOM 1512 N N . SER A 1 198 ? -5.366 -12.819 -18.628 1.00 57.16 198 SER A N 1
ATOM 1513 C CA . SER A 1 198 ? -4.801 -12.426 -19.925 1.00 57.16 198 SER A CA 1
ATOM 1514 C C . SER A 1 198 ? -5.832 -11.573 -20.668 1.00 57.16 198 SER A C 1
ATOM 1516 O O . SER A 1 198 ? -6.877 -12.074 -21.083 1.00 57.16 198 SER A O 1
ATOM 1518 N N . LEU A 1 199 ? -5.551 -10.275 -20.789 1.00 56.91 199 LEU A N 1
ATOM 1519 C CA . LEU A 1 199 ? -6.431 -9.305 -21.445 1.00 56.91 199 LEU A CA 1
ATOM 1520 C C . LEU A 1 199 ? -6.266 -9.306 -22.950 1.00 56.91 199 LEU A C 1
ATOM 1522 O O . LEU A 1 199 ? -7.202 -9.035 -23.696 1.00 56.91 199 LEU A O 1
ATOM 1526 N N . LEU A 1 200 ? -5.015 -9.463 -23.361 1.00 55.56 200 LEU A N 1
ATOM 1527 C CA . LEU A 1 200 ? -4.562 -9.121 -24.685 1.00 55.56 200 LEU A CA 1
ATOM 1528 C C . LEU A 1 200 ? -3.634 -10.224 -25.146 1.00 55.56 200 LEU A C 1
ATOM 1530 O O . LEU A 1 200 ? -2.442 -10.234 -24.846 1.00 55.56 200 LEU A O 1
ATOM 1534 N N . ARG A 1 201 ? -4.238 -11.162 -25.876 1.00 54.75 201 ARG A N 1
ATOM 1535 C CA . ARG A 1 201 ? -3.518 -12.169 -26.637 1.00 54.75 201 ARG A CA 1
ATOM 1536 C C . ARG A 1 201 ? -3.194 -11.563 -27.987 1.00 54.75 201 ARG A C 1
ATOM 1538 O O . ARG A 1 201 ? -4.079 -11.144 -28.732 1.00 54.75 201 ARG A O 1
ATOM 1545 N N . PHE A 1 202 ? -1.914 -11.555 -28.329 1.00 54.81 202 PHE A N 1
ATOM 1546 C CA . PHE A 1 202 ? -1.422 -11.076 -29.622 1.00 54.81 202 PHE A CA 1
ATOM 1547 C C . PHE A 1 202 ? -1.989 -11.864 -30.824 1.00 54.81 202 PHE A C 1
ATOM 1549 O O . PHE A 1 202 ? -1.765 -11.481 -31.967 1.00 54.81 202 PHE A O 1
ATOM 1556 N N . THR A 1 203 ? -2.753 -12.936 -30.582 1.00 49.91 203 THR A N 1
ATOM 1557 C CA . THR A 1 203 ? -3.492 -13.717 -31.582 1.00 49.91 203 THR A CA 1
ATOM 1558 C C . THR A 1 203 ? -4.663 -12.981 -32.230 1.00 49.91 203 THR A C 1
ATOM 1560 O O . THR A 1 203 ? -5.061 -13.375 -33.323 1.00 49.91 203 THR A O 1
ATOM 1563 N N . ASP A 1 204 ? -5.202 -11.940 -31.587 1.00 49.38 204 ASP A N 1
ATOM 1564 C CA . ASP A 1 204 ? -6.459 -11.292 -32.003 1.00 49.38 204 ASP A CA 1
ATOM 1565 C C . ASP A 1 204 ? -6.233 -10.037 -32.866 1.00 49.38 204 ASP A C 1
ATOM 1567 O O . ASP A 1 204 ? -7.177 -9.422 -33.365 1.00 49.38 204 ASP A O 1
ATOM 1571 N N . ALA A 1 205 ? -4.972 -9.646 -33.067 1.00 50.56 205 ALA A N 1
ATOM 1572 C CA . ALA A 1 205 ? -4.614 -8.546 -33.946 1.00 50.56 205 ALA A CA 1
ATOM 1573 C C . ALA A 1 205 ? -4.710 -9.001 -35.412 1.00 50.56 205 ALA A C 1
ATOM 1575 O O . ALA A 1 205 ? -3.769 -9.571 -35.967 1.00 50.56 205 ALA A O 1
ATOM 1576 N N . GLU A 1 206 ? -5.837 -8.724 -36.074 1.00 51.72 206 GLU A N 1
ATOM 1577 C CA . GLU A 1 206 ? -5.885 -8.784 -37.536 1.00 51.72 206 GLU A CA 1
ATOM 1578 C C . GLU A 1 206 ? -4.811 -7.846 -38.100 1.00 51.72 206 GLU A C 1
ATOM 1580 O O . GLU A 1 206 ? -4.636 -6.714 -37.631 1.00 51.72 206 GLU A O 1
ATOM 1585 N N . SER A 1 207 ? -4.097 -8.297 -39.132 1.00 46.75 207 SER A N 1
ATOM 1586 C CA . SER A 1 207 ? -2.964 -7.590 -39.738 1.00 46.75 207 SER A CA 1
ATOM 1587 C C . SER A 1 207 ? -3.278 -6.175 -40.260 1.00 46.75 207 SER A C 1
ATOM 1589 O O . SER A 1 207 ? -2.362 -5.461 -40.656 1.00 46.75 207 SER A O 1
ATOM 1591 N N . GLY A 1 208 ? -4.553 -5.762 -40.264 1.00 48.88 208 GLY A N 1
ATOM 1592 C CA . GLY A 1 208 ? -5.025 -4.417 -40.609 1.00 48.88 208 GLY A CA 1
ATOM 1593 C C . GLY A 1 208 ? -5.168 -3.427 -39.439 1.00 48.88 208 GLY A C 1
ATOM 1594 O O . GLY A 1 208 ? -5.580 -2.297 -39.676 1.00 48.88 208 GLY A O 1
ATOM 1595 N N . SER A 1 209 ? -4.858 -3.814 -38.194 1.00 56.16 209 SER A N 1
ATOM 1596 C CA . SER A 1 209 ? -5.084 -2.993 -36.981 1.00 56.16 209 SER A CA 1
ATOM 1597 C C . SER A 1 209 ? -3.856 -2.219 -36.460 1.00 56.16 209 SER A C 1
ATOM 1599 O O . SER A 1 209 ? -3.972 -1.450 -35.496 1.00 56.16 209 SER A O 1
ATOM 1601 N N . LEU A 1 210 ? -2.685 -2.412 -37.082 1.00 66.25 210 LEU A N 1
ATOM 1602 C CA . LEU A 1 210 ? -1.413 -1.796 -36.689 1.00 66.25 210 LEU A CA 1
ATOM 1603 C C . LEU A 1 210 ? -0.955 -0.775 -37.733 1.00 66.25 210 LEU A C 1
ATOM 1605 O O . LEU A 1 210 ? -0.709 -1.110 -38.892 1.00 66.25 210 LEU A O 1
ATOM 1609 N N . GLU A 1 211 ? -0.801 0.472 -37.303 1.00 71.81 211 GLU A N 1
ATOM 1610 C CA . GLU A 1 211 ? -0.242 1.547 -38.114 1.00 71.81 211 GLU A CA 1
ATOM 1611 C C . GLU A 1 211 ? 1.273 1.621 -37.919 1.00 71.81 211 GLU A C 1
ATOM 1613 O O . GLU A 1 211 ? 1.788 1.611 -36.798 1.00 71.81 211 GLU A O 1
ATOM 1618 N N . LEU A 1 212 ? 1.995 1.684 -39.039 1.00 72.00 212 LEU A N 1
ATOM 1619 C CA . LEU A 1 212 ? 3.447 1.807 -39.060 1.00 72.00 212 LEU A CA 1
ATOM 1620 C C . LEU A 1 212 ? 3.865 3.270 -39.138 1.00 72.00 212 LEU A C 1
ATOM 1622 O O . LEU A 1 212 ? 3.501 3.980 -40.077 1.00 72.00 212 LEU A O 1
ATOM 1626 N N . PHE A 1 213 ? 4.736 3.683 -38.224 1.00 68.38 213 PHE A N 1
ATOM 1627 C CA . PHE A 1 213 ? 5.518 4.900 -38.398 1.00 68.38 213 PHE A CA 1
ATOM 1628 C C . PHE A 1 213 ? 6.760 4.564 -39.226 1.00 68.38 213 PHE A C 1
ATOM 1630 O O . PHE A 1 213 ? 7.540 3.697 -38.840 1.00 68.38 213 PHE A O 1
ATOM 1637 N N . ASN A 1 214 ? 6.952 5.253 -40.354 1.00 71.81 214 ASN A N 1
ATOM 1638 C CA . ASN A 1 214 ? 8.079 5.070 -41.282 1.00 71.81 214 ASN A CA 1
ATOM 1639 C C . ASN A 1 214 ? 8.330 3.596 -41.693 1.00 71.81 214 ASN A C 1
ATOM 1641 O O . ASN A 1 214 ? 9.332 2.992 -41.299 1.00 71.81 214 ASN A O 1
ATOM 1645 N N . PRO A 1 215 ? 7.472 3.018 -42.560 1.00 72.69 215 PRO A N 1
ATOM 1646 C CA . PRO A 1 215 ? 7.532 1.604 -42.964 1.00 72.69 215 PRO A CA 1
ATOM 1647 C C . PRO A 1 215 ? 8.864 1.152 -43.590 1.00 72.69 215 PRO A C 1
ATOM 1649 O O . PRO A 1 215 ? 9.175 -0.034 -43.610 1.00 72.69 215 PRO A O 1
ATOM 1652 N N . SER A 1 216 ? 9.676 2.083 -44.101 1.00 75.75 216 SER A N 1
ATOM 1653 C CA . SER A 1 216 ? 11.018 1.805 -44.634 1.00 75.75 216 SER A CA 1
ATOM 1654 C C . SER A 1 216 ? 12.039 1.408 -43.559 1.00 75.75 216 SER A C 1
ATOM 1656 O O . SER A 1 216 ? 13.101 0.867 -43.884 1.00 75.75 216 SER A O 1
ATOM 1658 N N . HIS A 1 217 ? 11.753 1.692 -42.286 1.00 74.81 217 HIS A N 1
ATOM 1659 C CA . HIS A 1 217 ? 12.688 1.542 -41.167 1.00 74.81 217 HIS A CA 1
ATOM 1660 C C . HIS A 1 217 ? 12.126 0.745 -39.987 1.00 74.81 217 HIS A C 1
ATOM 1662 O O . HIS A 1 217 ? 12.854 0.500 -39.022 1.00 74.81 217 HIS A O 1
ATOM 1668 N N . THR A 1 218 ? 10.879 0.291 -40.104 1.00 75.50 218 THR A N 1
ATOM 1669 C CA . THR A 1 218 ? 10.196 -0.531 -39.110 1.00 75.50 218 THR A CA 1
ATOM 1670 C C . THR A 1 218 ? 9.662 -1.797 -39.749 1.00 75.50 218 THR A C 1
ATOM 1672 O O . THR A 1 218 ? 9.001 -1.763 -40.786 1.00 75.50 218 THR A O 1
ATOM 1675 N N . ARG A 1 219 ? 9.930 -2.929 -39.103 1.00 80.94 219 ARG A N 1
ATOM 1676 C CA . ARG A 1 219 ? 9.305 -4.214 -39.416 1.00 80.94 219 ARG A CA 1
ATOM 1677 C C . ARG A 1 219 ? 8.591 -4.719 -38.178 1.00 80.94 219 ARG A C 1
ATOM 1679 O O . ARG A 1 219 ? 9.055 -4.481 -37.067 1.00 80.94 219 ARG A O 1
ATOM 1686 N N . TRP A 1 220 ? 7.497 -5.435 -38.373 1.00 80.31 220 TRP A N 1
ATOM 1687 C CA . TRP A 1 220 ? 6.810 -6.107 -37.282 1.00 80.31 220 TRP A CA 1
ATOM 1688 C C . TRP A 1 220 ? 6.288 -7.465 -37.730 1.00 80.31 220 TRP A C 1
ATOM 1690 O O . TRP A 1 220 ? 6.045 -7.691 -38.918 1.00 80.31 220 TRP A O 1
ATOM 1700 N N . SER A 1 221 ? 6.148 -8.365 -36.768 1.00 71.75 221 SER A N 1
ATOM 1701 C CA . SER A 1 221 ? 5.576 -9.695 -36.943 1.00 71.75 221 SER A CA 1
ATOM 1702 C C . SER A 1 221 ? 4.895 -10.128 -35.650 1.00 71.75 221 SER A C 1
ATOM 1704 O O . SER A 1 221 ? 5.273 -9.705 -34.560 1.00 71.75 221 SER A O 1
ATOM 1706 N N . ILE A 1 222 ? 3.886 -10.985 -35.766 1.00 73.00 222 ILE A N 1
ATOM 1707 C CA . ILE A 1 222 ? 3.363 -11.743 -34.628 1.00 73.00 222 ILE A CA 1
ATOM 1708 C C . ILE A 1 222 ? 4.027 -13.119 -34.704 1.00 73.00 222 ILE A C 1
ATOM 1710 O O . ILE A 1 222 ? 3.970 -13.774 -35.747 1.00 73.00 222 ILE A O 1
ATOM 1714 N N . GLU A 1 223 ? 4.700 -13.537 -33.634 1.00 71.19 223 GLU A N 1
ATOM 1715 C CA . GLU A 1 223 ? 5.503 -14.764 -33.608 1.00 71.19 223 GLU A CA 1
ATOM 1716 C C . GLU A 1 223 ? 5.052 -15.725 -32.494 1.00 71.19 223 GLU A C 1
ATOM 1718 O O . GLU A 1 223 ? 4.384 -15.359 -31.522 1.00 71.19 223 GLU A O 1
ATOM 1723 N N . THR A 1 224 ? 5.407 -17.002 -32.651 1.00 62.56 224 THR A N 1
ATOM 1724 C CA . THR A 1 224 ? 5.158 -18.069 -31.673 1.00 62.56 224 THR A CA 1
ATOM 1725 C C . THR A 1 224 ? 6.464 -18.425 -30.964 1.00 62.56 224 THR A C 1
ATOM 1727 O O . THR A 1 224 ? 7.408 -18.868 -31.621 1.00 62.56 224 THR A O 1
ATOM 1730 N N . ALA A 1 225 ? 6.516 -18.339 -29.630 1.00 54.69 225 ALA A N 1
ATOM 1731 C CA . ALA A 1 225 ? 7.687 -18.799 -28.866 1.00 54.69 225 ALA A CA 1
ATOM 1732 C C . ALA A 1 225 ? 7.875 -20.328 -28.950 1.00 54.69 225 ALA A C 1
ATOM 1734 O O . ALA A 1 225 ? 8.972 -20.849 -28.755 1.00 54.69 225 ALA A O 1
ATOM 1735 N N . ASN A 1 226 ? 6.795 -21.052 -29.260 1.00 51.75 226 ASN A N 1
ATOM 1736 C CA . ASN A 1 226 ? 6.793 -22.478 -29.543 1.00 51.75 226 ASN A CA 1
ATOM 1737 C C . ASN A 1 226 ? 5.980 -22.730 -30.827 1.00 51.75 226 ASN A C 1
ATOM 1739 O O . ASN A 1 226 ? 4.785 -22.436 -30.821 1.00 51.75 226 ASN A O 1
ATOM 1743 N N . PRO A 1 227 ? 6.570 -23.304 -31.892 1.00 46.31 227 PRO A N 1
ATOM 1744 C CA . PRO A 1 227 ? 5.890 -23.517 -33.175 1.00 46.31 227 PRO A CA 1
ATOM 1745 C C . PRO A 1 227 ? 4.684 -24.473 -33.100 1.00 46.31 227 PRO A C 1
ATOM 1747 O O . PRO A 1 227 ? 3.911 -24.555 -34.049 1.00 46.31 227 PRO A O 1
ATOM 1750 N N . CYS A 1 228 ? 4.495 -25.179 -31.979 1.00 34.97 228 CYS A N 1
ATOM 1751 C CA . CYS A 1 228 ? 3.330 -26.030 -31.718 1.00 34.97 228 CYS A CA 1
ATOM 1752 C C . CYS A 1 228 ? 2.198 -25.323 -30.939 1.00 34.97 228 CYS A C 1
ATOM 1754 O O . CYS A 1 228 ? 1.260 -25.991 -30.502 1.00 34.97 228 CYS A O 1
ATOM 1756 N N . ARG A 1 229 ? 2.289 -24.009 -30.686 1.00 47.91 229 ARG A N 1
ATOM 1757 C CA . ARG A 1 229 ? 1.289 -23.216 -29.945 1.00 47.91 229 ARG A CA 1
ATOM 1758 C C . ARG A 1 229 ? 0.820 -22.010 -30.763 1.00 47.91 229 ARG A C 1
ATOM 1760 O O . ARG A 1 229 ? 1.483 -21.610 -31.714 1.00 47.91 229 ARG A O 1
ATOM 1767 N N . SER A 1 230 ? -0.317 -21.431 -30.374 1.00 52.78 230 SER A N 1
ATOM 1768 C CA . SER A 1 230 ? -0.823 -20.175 -30.939 1.00 52.78 230 SER A CA 1
ATOM 1769 C C . SER A 1 230 ? 0.186 -19.023 -30.771 1.00 52.78 230 SER A C 1
ATOM 1771 O O . SER A 1 230 ? 0.994 -19.071 -29.834 1.00 52.78 230 SER A O 1
ATOM 1773 N N . PRO A 1 231 ? 0.154 -17.999 -31.652 1.00 54.03 231 PRO A N 1
ATOM 1774 C CA . PRO A 1 231 ? 1.034 -16.830 -31.556 1.00 54.03 231 PRO A CA 1
ATOM 1775 C C . PRO A 1 231 ? 1.043 -16.232 -30.148 1.00 54.03 231 PRO A C 1
ATOM 1777 O O . PRO A 1 231 ? 0.001 -16.190 -29.501 1.00 54.03 231 PRO A O 1
ATOM 1780 N N . SER A 1 232 ? 2.219 -15.845 -29.650 1.00 62.84 232 SER A N 1
ATOM 1781 C CA . SER A 1 232 ? 2.406 -15.502 -28.229 1.00 62.84 232 SER A CA 1
ATOM 1782 C C . SER A 1 232 ? 2.920 -14.078 -28.010 1.00 62.84 232 SER A C 1
ATOM 1784 O O . SER A 1 232 ? 2.660 -13.517 -26.960 1.00 62.84 232 SER A O 1
ATOM 1786 N N . TYR A 1 233 ? 3.613 -13.467 -28.980 1.00 69.31 233 TYR A N 1
ATOM 1787 C CA . TYR A 1 233 ? 4.184 -12.127 -28.797 1.00 69.31 233 TYR A CA 1
ATOM 1788 C C . TYR A 1 233 ? 4.208 -11.297 -30.090 1.00 69.31 233 TYR A C 1
ATOM 1790 O O . TYR A 1 233 ? 4.295 -11.838 -31.199 1.00 69.31 233 TYR A O 1
ATOM 1798 N N . LEU A 1 234 ? 4.154 -9.967 -29.945 1.00 76.44 234 LEU A N 1
ATOM 1799 C CA . LEU A 1 234 ? 4.401 -9.000 -31.021 1.00 76.44 234 LEU A CA 1
ATOM 1800 C C . LEU A 1 234 ? 5.878 -8.636 -31.047 1.00 76.44 234 LEU A C 1
ATOM 1802 O O . LEU A 1 234 ? 6.404 -8.095 -30.081 1.00 76.44 234 LEU A O 1
ATOM 1806 N N . LYS A 1 235 ? 6.522 -8.846 -32.187 1.00 81.38 235 LYS A N 1
ATOM 1807 C CA . LYS A 1 235 ? 7.899 -8.439 -32.431 1.00 81.38 235 LYS A CA 1
ATOM 1808 C C . LYS A 1 235 ? 7.944 -7.189 -33.282 1.00 81.38 235 LYS A C 1
ATOM 1810 O O . LYS A 1 235 ? 7.330 -7.136 -34.348 1.00 81.38 235 LYS A O 1
ATOM 1815 N N . VAL A 1 236 ? 8.720 -6.203 -32.849 1.00 82.62 236 VAL A N 1
ATOM 1816 C CA . VAL A 1 236 ? 8.971 -4.970 -33.598 1.00 82.62 236 VAL A CA 1
ATOM 1817 C C . VAL A 1 236 ? 10.470 -4.774 -33.761 1.00 82.62 236 VAL A C 1
ATOM 1819 O O . VAL A 1 236 ? 11.200 -4.675 -32.780 1.00 82.62 236 VAL A O 1
ATOM 1822 N N . SER A 1 237 ? 10.931 -4.684 -35.006 1.00 83.19 237 SER A N 1
ATOM 1823 C CA . SER A 1 237 ? 12.321 -4.394 -35.352 1.00 83.19 237 SER A CA 1
ATOM 1824 C C . SER A 1 237 ? 12.452 -2.985 -35.920 1.00 83.19 237 SER A C 1
ATOM 1826 O O . SER A 1 237 ? 11.707 -2.590 -36.820 1.00 83.19 237 SER A O 1
ATOM 1828 N N . LEU A 1 238 ? 13.435 -2.240 -35.423 1.00 80.06 238 LEU A N 1
ATOM 1829 C CA . LEU A 1 238 ? 13.730 -0.864 -35.820 1.00 80.06 238 LEU A CA 1
ATOM 1830 C C . LEU A 1 238 ? 15.164 -0.765 -36.326 1.00 80.06 238 LEU A C 1
ATOM 1832 O O . LEU A 1 238 ? 16.064 -1.370 -35.750 1.00 80.06 238 LEU A O 1
ATOM 1836 N N . ASN A 1 239 ? 15.390 0.004 -37.390 1.00 76.81 239 ASN A N 1
ATOM 1837 C CA . ASN A 1 239 ? 16.733 0.253 -37.916 1.00 76.81 239 ASN A CA 1
ATOM 1838 C C . ASN A 1 239 ? 17.494 1.303 -37.085 1.00 76.81 239 ASN A C 1
ATOM 1840 O O . ASN A 1 239 ? 16.915 2.255 -36.565 1.00 76.81 239 ASN A O 1
ATOM 1844 N N . LYS A 1 240 ? 18.827 1.178 -37.039 1.00 72.44 240 LYS A N 1
ATOM 1845 C CA . LYS A 1 240 ? 19.716 2.094 -36.302 1.00 72.44 240 LYS A CA 1
ATOM 1846 C C . LYS A 1 240 ? 19.553 3.550 -36.717 1.00 72.44 240 LYS A C 1
ATOM 1848 O O . LYS A 1 240 ? 19.695 3.864 -37.898 1.00 72.44 240 LYS A O 1
ATOM 1853 N N . GLY A 1 241 ? 19.380 4.438 -35.733 1.00 65.06 241 GLY A N 1
ATOM 1854 C CA . GLY A 1 241 ? 19.341 5.887 -35.955 1.00 65.06 241 GLY A CA 1
ATOM 1855 C C . GLY A 1 241 ? 18.199 6.347 -36.861 1.00 65.06 241 GLY A C 1
ATOM 1856 O O . GLY A 1 241 ? 18.290 7.416 -37.453 1.00 65.06 241 GLY A O 1
ATOM 1857 N N . GLN A 1 242 ? 17.162 5.524 -37.024 1.00 69.81 242 GLN A N 1
ATOM 1858 C CA . GLN A 1 242 ? 15.981 5.865 -37.803 1.00 69.81 242 GLN A CA 1
ATOM 1859 C C . GLN A 1 242 ? 14.787 6.047 -36.876 1.00 69.81 242 GLN A C 1
ATOM 1861 O O . GLN A 1 242 ? 14.639 5.346 -35.875 1.00 69.81 242 GLN A O 1
ATOM 1866 N N . ILE A 1 243 ? 13.924 6.989 -37.237 1.00 67.69 243 ILE A N 1
ATOM 1867 C CA . ILE A 1 243 ? 12.631 7.158 -36.588 1.00 67.69 243 ILE A CA 1
ATOM 1868 C C . ILE A 1 243 ? 11.700 6.085 -37.144 1.00 67.69 243 ILE A C 1
ATOM 1870 O O . ILE A 1 243 ? 11.595 5.939 -38.362 1.00 67.69 243 ILE A O 1
ATOM 1874 N N . GLY A 1 244 ? 11.011 5.359 -36.278 1.00 69.62 244 GLY A N 1
ATOM 1875 C CA . GLY A 1 244 ? 10.122 4.283 -36.681 1.00 69.62 244 GLY A CA 1
ATOM 1876 C C . GLY A 1 244 ? 9.327 3.756 -35.501 1.00 69.62 244 GLY A C 1
ATOM 1877 O O . GLY A 1 244 ? 9.607 4.090 -34.350 1.00 69.62 244 GLY A O 1
ATOM 1878 N N . GLY A 1 245 ? 8.316 2.946 -35.776 1.00 72.75 245 GLY A N 1
ATOM 1879 C CA . GLY A 1 245 ? 7.444 2.488 -34.717 1.00 72.75 245 GLY A CA 1
ATOM 1880 C C . GLY A 1 245 ? 6.191 1.781 -35.186 1.00 72.75 245 GLY A C 1
ATOM 1881 O O . GLY A 1 245 ? 5.875 1.740 -36.373 1.00 72.75 245 GLY A O 1
ATOM 1882 N N . VAL A 1 246 ? 5.463 1.258 -34.212 1.00 72.69 246 VAL A N 1
ATOM 1883 C CA . VAL A 1 246 ? 4.167 0.615 -34.403 1.00 72.69 246 VAL A CA 1
ATOM 1884 C C . VAL A 1 246 ? 3.186 1.243 -33.430 1.00 72.69 246 VAL A C 1
ATOM 1886 O O . VAL A 1 246 ? 3.513 1.428 -32.257 1.00 72.69 246 VAL A O 1
ATOM 1889 N N . GLN A 1 247 ? 1.986 1.554 -33.906 1.00 72.75 247 GLN A N 1
ATOM 1890 C CA . GLN A 1 247 ? 0.851 1.898 -33.064 1.00 72.75 247 GLN A CA 1
ATOM 1891 C C . GLN A 1 247 ? -0.293 0.936 -33.326 1.00 72.75 247 GLN A C 1
ATOM 1893 O O . GLN A 1 247 ? -0.666 0.695 -34.473 1.00 72.75 247 GLN A O 1
ATOM 1898 N N . SER A 1 248 ? -0.906 0.446 -32.257 1.00 69.38 248 SER A N 1
ATOM 1899 C CA . SER A 1 248 ? -2.245 -0.106 -32.350 1.00 69.38 248 SER A CA 1
ATOM 1900 C C . SER A 1 248 ? -3.308 0.946 -32.078 1.00 69.38 248 SER A C 1
ATOM 1902 O O . SER A 1 248 ? -3.395 1.485 -30.977 1.00 69.38 248 SER A O 1
ATOM 1904 N N . ASN A 1 249 ? -4.141 1.242 -33.078 1.00 55.19 249 ASN A N 1
ATOM 1905 C CA . ASN A 1 249 ? -5.156 2.291 -32.938 1.00 55.19 249 ASN A CA 1
ATOM 1906 C C . ASN A 1 249 ? -6.470 1.796 -32.338 1.00 55.19 249 ASN A C 1
ATOM 1908 O O . ASN A 1 249 ? -7.176 2.589 -31.717 1.00 55.19 249 ASN A O 1
ATOM 1912 N N . LYS A 1 250 ? -6.791 0.504 -32.478 1.00 57.09 250 LYS A N 1
ATOM 1913 C CA . LYS A 1 250 ? -7.971 -0.131 -31.877 1.00 57.09 250 LYS A CA 1
ATOM 1914 C C . LYS A 1 250 ? -7.731 -1.625 -31.707 1.00 57.09 250 LYS A C 1
ATOM 1916 O O . LYS A 1 250 ? -7.836 -2.372 -32.673 1.00 57.09 250 LYS A O 1
ATOM 1921 N N . TRP A 1 251 ? -7.422 -2.080 -30.498 1.00 55.19 251 TRP A N 1
ATOM 1922 C CA . TRP A 1 251 ? -7.507 -3.509 -30.185 1.00 55.19 251 TRP A CA 1
ATOM 1923 C C . TRP A 1 251 ? -8.866 -3.792 -29.565 1.00 55.19 251 TRP A C 1
ATOM 1925 O O . TRP A 1 251 ? -9.026 -3.845 -28.350 1.00 55.19 251 TRP A O 1
ATOM 1935 N N . SER A 1 252 ? -9.867 -3.811 -30.439 1.00 46.75 252 SER A N 1
ATOM 1936 C CA . SER A 1 252 ? -11.116 -4.564 -30.326 1.00 46.75 252 SER A CA 1
ATOM 1937 C C . SER A 1 252 ? -12.044 -4.116 -31.457 1.00 46.75 252 SER A C 1
ATOM 1939 O O . SER A 1 252 ? -12.275 -2.921 -31.655 1.00 46.75 252 SER A O 1
ATOM 1941 N N . ASN A 1 253 ? -12.579 -5.073 -32.216 1.00 42.25 253 ASN A N 1
ATOM 1942 C CA . ASN A 1 253 ? -13.663 -4.794 -33.163 1.00 42.25 253 ASN A CA 1
ATOM 1943 C C . ASN A 1 253 ? -15.005 -4.541 -32.434 1.00 42.25 253 ASN A C 1
ATOM 1945 O O . ASN A 1 253 ? -15.955 -4.069 -33.051 1.00 42.25 253 ASN A O 1
ATOM 1949 N N . GLU A 1 254 ? -15.058 -4.746 -31.111 1.00 49.44 254 GLU A N 1
ATOM 1950 C CA . GLU A 1 254 ? -16.194 -4.462 -30.229 1.00 49.44 254 GLU A CA 1
ATOM 1951 C C . GLU A 1 254 ? -15.673 -3.902 -28.896 1.00 49.44 254 GLU A C 1
ATOM 1953 O O . GLU A 1 254 ? -14.900 -4.566 -28.216 1.00 49.44 254 GLU A O 1
ATOM 1958 N N . GLY A 1 255 ? -16.048 -2.670 -28.531 1.00 52.91 255 GLY A N 1
ATOM 1959 C CA . GLY A 1 255 ? -15.471 -1.968 -27.378 1.00 52.91 255 GLY A CA 1
ATOM 1960 C C . GLY A 1 255 ? -15.535 -2.784 -26.084 1.00 52.91 255 GLY A C 1
ATOM 1961 O O . GLY A 1 255 ? -16.612 -2.960 -25.513 1.00 52.91 255 GLY A O 1
ATOM 1962 N N . ILE A 1 256 ? -14.378 -3.243 -25.607 1.00 53.91 256 ILE A N 1
ATOM 1963 C CA . ILE A 1 256 ? -14.242 -3.950 -24.333 1.00 53.91 256 ILE A CA 1
ATOM 1964 C C . ILE A 1 256 ? -14.552 -2.939 -23.231 1.00 53.91 256 ILE A C 1
ATOM 1966 O O . ILE A 1 256 ? -13.847 -1.946 -23.110 1.00 53.91 256 ILE A O 1
ATOM 1970 N N . ASN A 1 257 ? -15.595 -3.163 -22.429 1.00 58.78 257 ASN A N 1
ATOM 1971 C CA . ASN A 1 257 ? -15.787 -2.406 -21.192 1.00 58.78 257 ASN A CA 1
ATOM 1972 C C . ASN A 1 257 ? -14.794 -2.927 -20.159 1.00 58.78 257 ASN A C 1
ATOM 1974 O O . ASN A 1 257 ? -15.051 -3.934 -19.499 1.00 58.78 257 ASN A O 1
ATOM 1978 N N . LEU A 1 258 ? -13.648 -2.262 -20.059 1.00 63.31 258 LEU A N 1
ATOM 1979 C CA . LEU A 1 258 ? -12.606 -2.631 -19.123 1.00 63.31 258 LEU A CA 1
ATOM 1980 C C . LEU A 1 258 ? -12.681 -1.758 -17.872 1.00 63.31 258 LEU A C 1
ATOM 1982 O O . LEU A 1 258 ? -12.539 -0.537 -17.947 1.00 63.31 258 LEU A O 1
ATOM 1986 N N . ASP A 1 259 ? -12.870 -2.406 -16.726 1.00 63.97 259 ASP A N 1
ATOM 1987 C CA . ASP A 1 259 ? -12.791 -1.768 -15.418 1.00 63.97 259 ASP A CA 1
ATOM 1988 C C . ASP A 1 259 ? -11.420 -2.014 -14.780 1.00 63.97 259 ASP A C 1
ATOM 1990 O O . ASP A 1 259 ? -11.084 -3.139 -14.398 1.00 63.97 259 ASP A O 1
ATOM 1994 N N . LEU A 1 260 ? -10.623 -0.946 -14.689 1.00 62.72 260 LEU A N 1
ATOM 1995 C CA . LEU A 1 260 ? -9.283 -0.957 -14.099 1.00 62.72 260 LEU A CA 1
ATOM 1996 C C . LEU A 1 260 ? -9.230 -0.409 -12.670 1.00 62.72 260 LEU A C 1
ATOM 1998 O O . LEU A 1 260 ? -8.139 -0.290 -12.118 1.00 62.72 260 LEU A O 1
ATOM 2002 N N . ARG A 1 261 ? -10.374 -0.093 -12.042 1.00 56.06 261 ARG A N 1
ATOM 2003 C CA . ARG A 1 261 ? -10.410 0.478 -10.680 1.00 56.06 261 ARG A CA 1
ATOM 2004 C C . ARG A 1 261 ? -9.723 -0.412 -9.638 1.00 56.06 261 ARG A C 1
ATOM 2006 O O . ARG A 1 261 ? -9.158 0.114 -8.693 1.00 56.06 261 ARG A O 1
ATOM 2013 N N . TYR A 1 262 ? -9.711 -1.728 -9.855 1.00 54.22 262 TYR A N 1
ATOM 2014 C CA . TYR A 1 262 ? -9.128 -2.728 -8.946 1.00 54.22 262 TYR A CA 1
ATOM 2015 C C . TYR A 1 262 ? -8.201 -3.699 -9.663 1.00 54.22 262 TYR A C 1
ATOM 2017 O O . TYR A 1 262 ? -8.070 -4.860 -9.274 1.00 54.22 262 TYR A O 1
ATOM 2025 N N . LYS A 1 263 ? -7.609 -3.265 -10.774 1.00 60.78 263 LYS A N 1
ATOM 2026 C CA . LYS A 1 263 ? -6.751 -4.125 -11.579 1.00 60.78 263 LYS A CA 1
ATOM 2027 C C . LYS A 1 263 ? -5.481 -3.379 -11.942 1.00 60.78 263 LYS A C 1
ATOM 2029 O O . LYS A 1 263 ? -5.515 -2.258 -12.441 1.00 60.78 263 LYS A O 1
ATOM 2034 N N . MET A 1 264 ? -4.354 -4.029 -11.705 1.00 65.25 264 MET A N 1
ATOM 2035 C CA . MET A 1 264 ? -3.078 -3.611 -12.266 1.00 65.25 264 MET A CA 1
ATOM 2036 C C . MET A 1 264 ? -2.941 -4.219 -13.648 1.00 65.25 264 MET A C 1
ATOM 2038 O O . MET A 1 264 ? -3.471 -5.301 -13.894 1.00 65.25 264 MET A O 1
ATOM 2042 N N . PHE A 1 265 ? -2.182 -3.578 -14.525 1.00 69.69 265 PHE A N 1
ATOM 2043 C CA . PHE A 1 265 ? -1.741 -4.242 -15.742 1.00 69.69 265 PHE A CA 1
ATOM 2044 C C . PHE A 1 265 ? -0.271 -4.627 -15.626 1.00 69.69 265 PHE A C 1
ATOM 2046 O O . PHE A 1 265 ? 0.530 -3.926 -15.002 1.00 69.69 265 PHE A O 1
ATOM 2053 N N . SER A 1 266 ? 0.099 -5.730 -16.260 1.00 71.44 266 SER A N 1
ATOM 2054 C CA . SER A 1 266 ? 1.488 -6.129 -16.417 1.00 71.44 266 SER A CA 1
ATOM 2055 C C . SER A 1 266 ? 1.726 -6.659 -17.815 1.00 71.44 266 SER A C 1
ATOM 2057 O O . SER A 1 266 ? 0.884 -7.363 -18.359 1.00 71.44 266 SER A O 1
ATOM 2059 N N . PHE A 1 267 ? 2.878 -6.330 -18.385 1.00 70.50 267 PHE A N 1
ATOM 2060 C CA . PHE A 1 267 ? 3.338 -6.945 -19.621 1.00 70.50 267 PHE A CA 1
ATOM 2061 C C . PHE A 1 267 ? 4.850 -7.112 -19.595 1.00 70.50 267 PHE A C 1
ATOM 2063 O O . PHE A 1 267 ? 5.572 -6.416 -18.864 1.00 70.50 267 PHE A O 1
ATOM 2070 N N . TRP A 1 268 ? 5.318 -8.057 -20.396 1.00 76.06 268 TRP A N 1
ATOM 2071 C CA . TRP A 1 268 ? 6.728 -8.372 -20.525 1.00 76.06 268 TRP A CA 1
ATOM 2072 C C . TRP A 1 268 ? 7.275 -7.825 -21.834 1.00 76.06 268 TRP A C 1
ATOM 2074 O O . TRP A 1 268 ? 6.605 -7.822 -22.865 1.00 76.06 268 TRP A O 1
ATOM 2084 N N . MET A 1 269 ? 8.523 -7.372 -21.784 1.00 80.69 269 MET A N 1
ATOM 2085 C CA . MET A 1 269 ? 9.288 -7.011 -22.962 1.00 80.69 269 MET A CA 1
ATOM 2086 C C . MET A 1 269 ? 10.623 -7.734 -22.968 1.00 80.69 269 MET A C 1
ATOM 2088 O O . MET A 1 269 ? 11.318 -7.786 -21.950 1.00 80.69 269 MET A O 1
ATOM 2092 N N . ARG A 1 270 ? 11.022 -8.208 -24.143 1.00 80.75 270 ARG A N 1
ATOM 2093 C CA . ARG A 1 270 ? 12.394 -8.619 -24.428 1.00 80.75 270 ARG A CA 1
ATOM 2094 C C . ARG A 1 270 ? 12.974 -7.668 -25.461 1.00 80.75 270 ARG A C 1
ATOM 2096 O O . ARG A 1 270 ? 12.399 -7.480 -26.523 1.00 80.75 270 ARG A O 1
ATOM 2103 N N . ILE A 1 271 ? 14.114 -7.066 -25.150 1.00 81.12 271 ILE A N 1
ATOM 2104 C CA . ILE A 1 271 ? 14.782 -6.089 -26.005 1.00 81.12 271 ILE A CA 1
ATOM 2105 C C . ILE A 1 271 ? 16.156 -6.622 -26.408 1.00 81.12 271 ILE A C 1
ATOM 2107 O O . ILE A 1 271 ? 16.999 -6.930 -25.562 1.00 81.12 271 ILE A O 1
ATOM 2111 N N . GLU A 1 272 ? 16.400 -6.688 -27.710 1.00 83.25 272 GLU A N 1
ATOM 2112 C CA . GLU A 1 272 ? 17.668 -7.093 -28.316 1.00 83.25 272 GLU A CA 1
ATOM 2113 C C . GLU A 1 272 ? 18.298 -5.934 -29.094 1.00 83.25 272 GLU A C 1
ATOM 2115 O O . GLU A 1 272 ? 17.607 -5.035 -29.570 1.00 83.25 272 GLU A O 1
ATOM 2120 N N . GLY A 1 273 ? 19.627 -5.949 -29.229 1.00 77.19 273 GLY A N 1
ATOM 2121 C CA . GLY A 1 273 ? 20.375 -4.899 -29.937 1.00 77.19 273 GLY A CA 1
ATOM 2122 C C . GLY A 1 273 ? 20.738 -3.675 -29.085 1.00 77.19 273 GLY A C 1
ATOM 2123 O O . GLY A 1 273 ? 21.469 -2.804 -29.551 1.00 77.19 273 GLY A O 1
ATOM 2124 N N . LEU A 1 274 ? 20.309 -3.630 -27.818 1.00 77.12 274 LEU A N 1
ATOM 2125 C CA . LEU A 1 274 ? 20.706 -2.597 -26.858 1.00 77.12 274 LEU A CA 1
ATOM 2126 C C . LEU A 1 274 ? 22.133 -2.819 -26.341 1.00 77.12 274 LEU A C 1
ATOM 2128 O O . LEU A 1 274 ? 22.375 -3.745 -25.567 1.00 77.12 274 LEU A O 1
ATOM 2132 N N . THR A 1 275 ? 23.061 -1.923 -26.681 1.00 68.75 275 THR A N 1
ATOM 2133 C CA . THR A 1 275 ? 24.472 -2.027 -26.263 1.00 68.75 275 THR A CA 1
ATOM 2134 C C . THR A 1 275 ? 24.803 -1.304 -24.957 1.00 68.75 275 THR A C 1
ATOM 2136 O O . THR A 1 275 ? 25.733 -1.720 -24.272 1.00 68.75 275 THR A O 1
ATOM 2139 N N . LEU A 1 276 ? 24.068 -0.247 -24.586 1.00 71.81 276 LEU A N 1
ATOM 2140 C CA . LEU A 1 276 ? 24.319 0.532 -23.364 1.00 71.81 276 LEU A CA 1
ATOM 2141 C C . LEU A 1 276 ? 23.084 0.568 -22.451 1.00 71.81 276 LEU A C 1
ATOM 2143 O O . LEU A 1 276 ? 21.950 0.416 -22.898 1.00 71.81 276 LEU A O 1
ATOM 2147 N N . ASP A 1 277 ? 23.286 0.786 -21.150 1.00 66.19 277 ASP A N 1
ATOM 2148 C CA . ASP A 1 277 ? 22.189 0.990 -20.184 1.00 66.19 277 ASP A CA 1
ATOM 2149 C C . ASP A 1 277 ? 21.548 2.373 -20.303 1.00 66.19 277 ASP A C 1
ATOM 2151 O O . ASP A 1 277 ? 20.382 2.558 -19.955 1.00 66.19 277 ASP A O 1
ATOM 2155 N N . ASN A 1 278 ? 22.295 3.357 -20.809 1.00 67.75 278 ASN A N 1
ATOM 2156 C CA . ASN A 1 278 ? 21.758 4.696 -21.043 1.00 67.75 278 ASN A CA 1
ATOM 2157 C C . ASN A 1 278 ? 20.654 4.712 -22.095 1.00 67.75 278 ASN A C 1
ATOM 2159 O O . ASN A 1 278 ? 19.708 5.484 -21.979 1.00 67.75 278 ASN A O 1
ATOM 2163 N N . ASP A 1 279 ? 20.731 3.762 -23.010 1.00 74.88 279 ASP A N 1
ATOM 2164 C CA . ASP A 1 279 ? 19.809 3.561 -24.110 1.00 74.88 279 ASP A CA 1
ATOM 2165 C C . ASP A 1 279 ? 18.494 2.893 -23.680 1.00 74.88 279 ASP A C 1
ATOM 2167 O O . ASP A 1 279 ? 17.461 3.101 -24.312 1.00 74.88 279 ASP A O 1
ATOM 2171 N N . LEU A 1 280 ? 18.501 2.125 -22.581 1.00 75.38 280 LEU A N 1
ATOM 2172 C CA . LEU A 1 280 ? 17.302 1.444 -22.083 1.00 75.38 280 LEU A CA 1
ATOM 2173 C C . LEU A 1 280 ? 16.217 2.447 -21.683 1.00 75.38 280 LEU A C 1
ATOM 2175 O O . LEU A 1 280 ? 15.060 2.238 -22.016 1.00 75.38 280 LEU A O 1
ATOM 2179 N N . SER A 1 281 ? 16.586 3.549 -21.021 1.00 71.69 281 SER A N 1
ATOM 2180 C CA . SER A 1 281 ? 15.618 4.591 -20.648 1.00 71.69 281 SER A CA 1
ATOM 2181 C C . SER A 1 281 ? 14.942 5.180 -21.884 1.00 71.69 281 SER A C 1
ATOM 2183 O O . SER A 1 281 ? 13.728 5.312 -21.893 1.00 71.69 281 SER A O 1
ATOM 2185 N N . ALA A 1 282 ? 15.704 5.444 -22.951 1.00 74.44 282 ALA A N 1
ATOM 2186 C CA . ALA A 1 282 ? 15.155 5.967 -24.199 1.00 74.44 282 ALA A CA 1
ATOM 2187 C C . ALA A 1 282 ? 14.203 4.965 -24.873 1.00 74.44 282 ALA A C 1
ATOM 2189 O O . ALA A 1 282 ? 13.157 5.358 -25.378 1.00 74.44 282 ALA A O 1
ATOM 2190 N N . VAL A 1 283 ? 14.525 3.665 -24.850 1.00 76.38 283 VAL A N 1
ATOM 2191 C CA . VAL A 1 283 ? 13.622 2.626 -25.372 1.00 76.38 283 VAL A CA 1
ATOM 2192 C C . VAL A 1 283 ? 12.361 2.493 -24.514 1.00 76.38 283 VAL A C 1
ATOM 2194 O O . VAL A 1 283 ? 11.273 2.383 -25.067 1.00 76.38 283 VAL A O 1
ATOM 2197 N N . LEU A 1 284 ? 12.470 2.550 -23.184 1.00 76.25 284 LEU A N 1
ATOM 2198 C CA . LEU A 1 284 ? 11.302 2.544 -22.295 1.00 76.25 284 LEU A CA 1
ATOM 2199 C C . LEU A 1 284 ? 10.433 3.795 -22.487 1.00 76.25 284 LEU A C 1
ATOM 2201 O O . LEU A 1 284 ? 9.212 3.686 -22.479 1.00 76.25 284 LEU A O 1
ATOM 2205 N N . ASP A 1 285 ? 11.040 4.956 -22.735 1.00 75.12 285 ASP A N 1
ATOM 2206 C CA . ASP A 1 285 ? 10.320 6.194 -23.046 1.00 75.12 285 ASP A CA 1
ATOM 2207 C C . ASP A 1 285 ? 9.586 6.121 -24.395 1.00 75.12 285 ASP A C 1
ATOM 2209 O O . ASP A 1 285 ? 8.518 6.727 -24.536 1.00 75.12 285 ASP A O 1
ATOM 2213 N N . ALA A 1 286 ? 10.127 5.354 -25.351 1.00 76.31 286 ALA A N 1
ATOM 2214 C CA . ALA A 1 286 ? 9.524 5.063 -26.654 1.00 76.31 286 ALA A CA 1
ATOM 2215 C C . ALA A 1 286 ? 8.253 4.212 -26.553 1.00 76.31 286 ALA A C 1
ATOM 2217 O O . ALA A 1 286 ? 7.374 4.296 -27.414 1.00 76.31 286 ALA A O 1
ATOM 2218 N N . VAL A 1 287 ? 8.185 3.349 -25.535 1.00 77.56 287 VAL A N 1
ATOM 2219 C CA . VAL A 1 287 ? 7.062 2.443 -25.297 1.00 77.56 287 VAL A CA 1
ATOM 2220 C C . VAL A 1 287 ? 5.996 3.182 -24.496 1.00 77.56 287 VAL A C 1
ATOM 2222 O O . VAL A 1 287 ? 6.181 3.536 -23.333 1.00 77.56 287 VAL A O 1
ATOM 2225 N N . LYS A 1 288 ? 4.839 3.399 -25.113 1.00 75.38 288 LYS A N 1
ATOM 2226 C CA . LYS A 1 288 ? 3.658 3.991 -24.492 1.00 75.38 288 LYS A CA 1
ATOM 2227 C C . LYS A 1 288 ? 2.507 3.002 -24.537 1.00 75.38 288 LYS A C 1
ATOM 2229 O O . LYS A 1 288 ? 2.083 2.571 -25.607 1.00 75.38 288 LYS A O 1
ATOM 2234 N N . LEU A 1 289 ? 1.961 2.701 -23.367 1.00 72.50 289 LEU A N 1
ATOM 2235 C CA . LEU A 1 289 ? 0.616 2.160 -23.261 1.00 72.50 289 LEU A CA 1
ATOM 2236 C C . LEU A 1 289 ? -0.363 3.319 -23.130 1.00 72.50 289 LEU A C 1
ATOM 2238 O O . LEU A 1 289 ? -0.202 4.188 -22.276 1.00 72.50 289 LEU A O 1
ATOM 2242 N N . GLY A 1 290 ? -1.358 3.330 -24.004 1.00 69.75 290 GLY A N 1
ATOM 2243 C CA . GLY A 1 290 ? -2.474 4.258 -23.972 1.00 69.75 290 GLY A CA 1
ATOM 2244 C C . GLY A 1 290 ? -3.747 3.523 -23.585 1.00 69.75 290 GLY A C 1
ATOM 2245 O O . GLY A 1 290 ? -4.029 2.432 -24.080 1.00 69.75 290 GLY A O 1
ATOM 2246 N N . PHE A 1 291 ? -4.519 4.153 -22.713 1.00 71.50 291 PHE A N 1
ATOM 2247 C CA . PHE A 1 291 ? -5.815 3.675 -22.263 1.00 71.50 291 PHE A CA 1
ATOM 2248 C C . PHE A 1 291 ? -6.856 4.693 -22.698 1.00 71.50 291 PHE A C 1
ATOM 2250 O O . PHE A 1 291 ? -6.729 5.881 -22.396 1.00 71.50 291 PHE A O 1
ATOM 2257 N N . HIS A 1 292 ? -7.872 4.237 -23.424 1.00 70.12 292 HIS A N 1
ATOM 2258 C CA . HIS A 1 292 ? -8.820 5.135 -24.072 1.00 70.12 292 HIS A CA 1
ATOM 2259 C C . HIS A 1 292 ? -10.221 4.894 -23.539 1.00 70.12 292 HIS A C 1
ATOM 2261 O O . HIS A 1 292 ? -10.780 3.804 -23.679 1.00 70.12 292 HIS A O 1
ATOM 2267 N N . GLY A 1 293 ? -10.765 5.925 -22.897 1.00 67.94 293 GLY A N 1
ATOM 2268 C CA . GLY A 1 293 ? -12.106 5.925 -22.333 1.00 67.94 293 GLY A CA 1
ATOM 2269 C C . GLY A 1 293 ? -13.200 6.285 -23.338 1.00 67.94 293 GLY A C 1
ATOM 2270 O O . GLY A 1 293 ? -12.963 6.521 -24.524 1.00 67.94 293 GLY A O 1
ATOM 2271 N N . GLU A 1 294 ? -14.428 6.364 -22.837 1.00 67.94 294 GLU A N 1
ATOM 2272 C CA . GLU A 1 294 ? -15.562 6.954 -23.544 1.00 67.94 294 GLU A CA 1
ATOM 2273 C C . GLU A 1 294 ? -15.275 8.416 -23.965 1.00 67.94 294 GLU A C 1
ATOM 2275 O O . GLU A 1 294 ? -14.548 9.156 -23.298 1.00 67.94 294 GLU A O 1
ATOM 2280 N N . LYS A 1 295 ? -15.839 8.854 -25.099 1.00 65.56 295 LYS A N 1
ATOM 2281 C CA . LYS A 1 295 ? -15.603 10.198 -25.649 1.00 65.56 295 LYS A CA 1
ATOM 2282 C C . LYS A 1 295 ? -15.984 11.278 -24.625 1.00 65.56 295 LYS A C 1
ATOM 2284 O O . LYS A 1 295 ? -17.115 11.309 -24.156 1.00 65.56 295 LYS A O 1
ATOM 2289 N N . GLY A 1 296 ? -15.056 12.194 -24.338 1.00 60.84 296 GLY A N 1
ATOM 2290 C CA . GLY A 1 296 ? -15.248 13.277 -23.362 1.00 60.84 296 GLY A CA 1
ATOM 2291 C C . GLY A 1 296 ? -14.650 13.005 -21.977 1.00 60.84 296 GLY A C 1
ATOM 2292 O O . GLY A 1 296 ? -14.681 13.902 -21.138 1.00 60.84 296 GLY A O 1
ATOM 2293 N N . TYR A 1 297 ? -14.067 11.822 -21.755 1.00 57.88 297 TYR A N 1
ATOM 2294 C CA . TYR A 1 297 ? -13.314 11.492 -20.545 1.00 57.88 297 TYR A CA 1
ATOM 2295 C C . TYR A 1 297 ? -11.796 11.509 -20.829 1.00 57.88 297 TYR A C 1
ATOM 2297 O O . TYR A 1 297 ? -11.374 11.030 -21.885 1.00 57.88 297 TYR A O 1
ATOM 2305 N N . PRO A 1 298 ? -10.970 12.103 -19.946 1.00 59.94 298 PRO A N 1
ATOM 2306 C CA . PRO A 1 298 ? -9.510 12.162 -20.111 1.00 59.94 298 PRO A CA 1
ATOM 2307 C C . PRO A 1 298 ? -8.878 10.767 -20.013 1.00 59.94 298 PRO A C 1
ATOM 2309 O O . PRO A 1 298 ? -9.512 9.863 -19.499 1.00 59.94 298 PRO A O 1
ATOM 2312 N N . ALA A 1 299 ? -7.646 10.562 -20.488 1.00 59.78 299 ALA A N 1
ATOM 2313 C CA . ALA A 1 299 ? -6.975 9.265 -20.346 1.00 59.78 299 ALA A CA 1
ATOM 2314 C C . ALA A 1 299 ? -6.599 8.989 -18.873 1.00 59.78 299 ALA A C 1
ATOM 2316 O O . ALA A 1 299 ? -6.262 9.929 -18.149 1.00 59.78 299 ALA A O 1
ATOM 2317 N N . PRO A 1 300 ? -6.645 7.727 -18.414 1.00 59.31 300 PRO A N 1
ATOM 2318 C CA . PRO A 1 300 ? -6.218 7.386 -17.071 1.00 59.31 300 PRO A CA 1
ATOM 2319 C C . PRO A 1 300 ? -4.693 7.474 -16.916 1.00 59.31 300 PRO A C 1
ATOM 2321 O O . PRO A 1 300 ? -3.950 6.965 -17.755 1.00 59.31 300 PRO A O 1
ATOM 2324 N N . ASP A 1 301 ? -4.236 8.091 -15.824 1.00 58.44 301 ASP A N 1
ATOM 2325 C CA . ASP A 1 301 ? -2.817 8.135 -15.460 1.00 58.44 301 ASP A CA 1
ATOM 2326 C C . ASP A 1 301 ? -2.401 6.838 -14.757 1.00 58.44 301 ASP A C 1
ATOM 2328 O O . ASP A 1 301 ? -3.175 6.259 -13.993 1.00 58.44 301 ASP A O 1
ATOM 2332 N N . PHE A 1 302 ? -1.152 6.408 -14.957 1.00 58.69 302 PHE A N 1
ATOM 2333 C CA . PHE A 1 302 ? -0.580 5.230 -14.301 1.00 58.69 302 PHE A CA 1
ATOM 2334 C C . PHE A 1 302 ? 0.802 5.518 -13.721 1.00 58.69 302 PHE A C 1
ATOM 2336 O O . PHE A 1 302 ? 1.635 6.191 -14.328 1.00 58.69 302 PHE A O 1
ATOM 2343 N N . ILE A 1 303 ? 1.059 4.944 -12.551 1.00 56.84 303 ILE A N 1
ATOM 2344 C CA . ILE A 1 303 ? 2.390 4.764 -11.995 1.00 56.84 303 ILE A CA 1
ATOM 2345 C C . ILE A 1 303 ? 2.965 3.502 -12.619 1.00 56.84 303 ILE A C 1
ATOM 2347 O O . ILE A 1 303 ? 2.450 2.407 -12.406 1.00 56.84 303 ILE A O 1
ATOM 2351 N N . LEU A 1 304 ? 4.039 3.671 -13.382 1.00 60.81 304 LEU A N 1
ATOM 2352 C CA . LEU A 1 304 ? 4.778 2.566 -13.967 1.00 60.81 304 LEU A CA 1
ATOM 2353 C C . LEU A 1 304 ? 5.937 2.189 -13.052 1.00 60.81 304 LEU A C 1
ATOM 2355 O O . LEU A 1 304 ? 6.808 3.009 -12.761 1.00 60.81 304 LEU A O 1
ATOM 2359 N N . THR A 1 305 ? 5.957 0.926 -12.657 1.00 57.75 305 THR A N 1
ATOM 2360 C CA . THR A 1 305 ? 7.141 0.248 -12.149 1.00 57.75 305 THR A CA 1
ATOM 2361 C C . THR A 1 305 ? 7.702 -0.601 -13.277 1.00 57.75 305 THR A C 1
ATOM 2363 O O . THR A 1 305 ? 6.956 -1.307 -13.958 1.00 57.75 305 THR A O 1
ATOM 2366 N N . ALA A 1 306 ? 9.025 -0.600 -13.442 1.00 62.12 306 ALA A N 1
ATOM 2367 C CA . ALA A 1 306 ? 9.679 -1.646 -14.209 1.00 62.12 306 ALA A CA 1
ATOM 2368 C C . ALA A 1 306 ? 10.829 -2.313 -13.460 1.00 62.12 306 ALA A C 1
ATOM 2370 O O . ALA A 1 306 ? 11.542 -1.714 -12.648 1.00 62.12 306 ALA A O 1
ATOM 2371 N N . MET A 1 307 ? 10.987 -3.591 -13.778 1.00 62.62 307 MET A N 1
ATOM 2372 C CA . MET A 1 307 ? 12.046 -4.465 -13.299 1.00 62.62 307 MET A CA 1
ATOM 2373 C C . MET A 1 307 ? 12.780 -4.988 -14.520 1.00 62.62 307 MET A C 1
ATOM 2375 O O . MET A 1 307 ? 12.118 -5.432 -15.459 1.00 62.62 307 MET A O 1
ATOM 2379 N N . TYR A 1 308 ? 14.115 -4.967 -14.520 1.00 66.88 308 TYR A N 1
ATOM 2380 C CA . TYR A 1 308 ? 14.853 -5.485 -15.665 1.00 66.88 308 TYR A CA 1
ATOM 2381 C C . TYR A 1 308 ? 16.070 -6.330 -15.322 1.00 66.88 308 TYR A C 1
ATOM 2383 O O . TYR A 1 308 ? 16.754 -6.122 -14.317 1.00 66.88 308 TYR A O 1
ATOM 2391 N N . SER A 1 309 ? 16.343 -7.264 -16.229 1.00 63.28 309 SER A N 1
ATOM 2392 C CA . SER A 1 309 ? 17.551 -8.077 -16.249 1.00 63.28 309 SER A CA 1
ATOM 2393 C C . SER A 1 309 ? 18.214 -7.995 -17.619 1.00 63.28 309 SER A C 1
ATOM 2395 O O . SER A 1 309 ? 17.542 -8.132 -18.640 1.00 63.28 309 SER A O 1
ATOM 2397 N N . ARG A 1 310 ? 19.527 -7.760 -17.658 1.00 65.38 310 ARG A N 1
ATOM 2398 C CA . ARG A 1 310 ? 20.332 -7.697 -18.884 1.00 65.38 310 ARG A CA 1
ATOM 2399 C C . ARG A 1 310 ? 21.295 -8.875 -18.940 1.00 65.38 310 ARG A C 1
ATOM 2401 O O . ARG A 1 310 ? 22.225 -8.931 -18.145 1.00 65.38 310 ARG A O 1
ATOM 2408 N N . ASN A 1 311 ? 21.116 -9.734 -19.939 1.00 65.81 311 ASN A N 1
ATOM 2409 C CA . ASN A 1 311 ? 22.103 -10.720 -20.390 1.00 65.81 311 ASN A CA 1
ATOM 2410 C C . ASN A 1 311 ? 22.441 -10.430 -21.869 1.00 65.81 311 ASN A C 1
ATOM 2412 O O . ASN A 1 311 ? 22.727 -9.285 -22.210 1.00 65.81 311 ASN A O 1
ATOM 2416 N N . SER A 1 312 ? 22.362 -11.421 -22.767 1.00 64.12 312 SER A N 1
ATOM 2417 C CA . SER A 1 312 ? 22.409 -11.207 -24.227 1.00 64.12 312 SER A CA 1
ATOM 2418 C C . SER A 1 312 ? 21.204 -10.419 -24.767 1.00 64.12 312 SER A C 1
ATOM 2420 O O . SER A 1 312 ? 21.296 -9.809 -25.827 1.00 64.12 312 SER A O 1
ATOM 2422 N N . ALA A 1 313 ? 20.099 -10.409 -24.017 1.00 66.06 313 ALA A N 1
ATOM 2423 C CA . ALA A 1 313 ? 18.910 -9.590 -24.223 1.00 66.06 313 ALA A CA 1
ATOM 2424 C C . ALA A 1 313 ? 18.525 -8.899 -22.903 1.00 66.06 313 ALA A C 1
ATOM 2426 O O . ALA A 1 313 ? 18.893 -9.373 -21.819 1.00 66.06 313 ALA A O 1
ATOM 2427 N N . VAL A 1 314 ? 17.786 -7.793 -22.988 1.00 72.81 314 VAL A N 1
ATOM 2428 C CA . VAL A 1 314 ? 17.205 -7.102 -21.832 1.00 72.81 314 VAL A CA 1
ATOM 2429 C C . VAL A 1 314 ? 15.764 -7.560 -21.656 1.00 72.81 314 VAL A C 1
ATOM 2431 O O . VAL A 1 314 ? 14.942 -7.357 -22.539 1.00 72.81 314 VAL A O 1
ATOM 2434 N N . TRP A 1 315 ? 15.449 -8.150 -20.512 1.00 71.69 315 TRP A N 1
ATOM 2435 C CA . TRP A 1 315 ? 14.083 -8.471 -20.118 1.00 71.69 315 TRP A CA 1
ATOM 2436 C C . TRP A 1 315 ? 13.554 -7.376 -19.217 1.00 71.69 315 TRP A C 1
ATOM 2438 O O . TRP A 1 315 ? 14.238 -7.006 -18.266 1.00 71.69 315 TRP A O 1
ATOM 2448 N N . VAL A 1 316 ? 12.350 -6.889 -19.492 1.00 72.25 316 VAL A N 1
ATOM 2449 C CA . VAL A 1 316 ? 11.667 -5.880 -18.686 1.00 72.25 316 VAL A CA 1
ATOM 2450 C C . VAL A 1 316 ? 10.274 -6.388 -18.348 1.00 72.25 316 VAL A C 1
ATOM 2452 O O . VAL A 1 316 ? 9.517 -6.741 -19.246 1.00 72.25 316 VAL A O 1
ATOM 2455 N N . ARG A 1 317 ? 9.914 -6.388 -17.064 1.00 73.50 317 ARG A N 1
ATOM 2456 C CA . ARG A 1 317 ? 8.510 -6.458 -16.647 1.00 73.50 317 ARG A CA 1
ATOM 2457 C C . ARG A 1 317 ? 8.049 -5.046 -16.353 1.00 73.50 317 ARG A C 1
ATOM 2459 O O . ARG A 1 317 ? 8.633 -4.404 -15.482 1.00 73.50 317 ARG A O 1
ATOM 2466 N N . LEU A 1 318 ? 7.027 -4.581 -17.059 1.00 72.00 318 LEU A N 1
ATOM 2467 C CA . LEU A 1 318 ? 6.321 -3.353 -16.717 1.00 72.00 318 LEU A CA 1
ATOM 2468 C C . LEU A 1 318 ? 5.068 -3.713 -15.925 1.00 72.00 318 LEU A C 1
ATOM 2470 O O . LEU A 1 318 ? 4.357 -4.668 -16.247 1.00 72.00 318 LEU A O 1
ATOM 2474 N N . ILE A 1 319 ? 4.832 -2.956 -14.863 1.00 67.31 319 ILE A N 1
ATOM 2475 C CA . ILE A 1 319 ? 3.679 -3.072 -13.984 1.00 67.31 319 ILE A CA 1
ATOM 2476 C C . ILE A 1 319 ? 3.108 -1.668 -13.825 1.00 67.31 319 ILE A C 1
ATOM 2478 O O . ILE A 1 319 ? 3.799 -0.768 -13.351 1.00 67.31 319 ILE A O 1
ATOM 2482 N N . GLY A 1 320 ? 1.865 -1.475 -14.251 1.00 66.94 320 GLY A N 1
ATOM 2483 C CA . GLY A 1 320 ? 1.165 -0.207 -14.119 1.00 66.94 320 GLY A CA 1
ATOM 2484 C C . GLY A 1 320 ? 0.082 -0.271 -13.058 1.00 66.94 320 GLY A C 1
ATOM 2485 O O . GLY A 1 320 ? -0.798 -1.134 -13.111 1.00 66.94 320 GLY A O 1
ATOM 2486 N N . VAL A 1 321 ? 0.134 0.674 -12.124 1.00 59.78 321 VAL A N 1
ATOM 2487 C CA . VAL A 1 321 ? -0.915 0.916 -11.128 1.00 59.78 321 VAL A CA 1
ATOM 2488 C C . VAL A 1 321 ? -1.597 2.235 -11.471 1.00 59.78 321 VAL A C 1
ATOM 2490 O O . VAL A 1 321 ? -0.890 3.197 -11.768 1.00 59.78 321 VAL A O 1
ATOM 2493 N N . PRO A 1 322 ? -2.931 2.328 -11.450 1.00 56.97 322 PRO A N 1
ATOM 2494 C CA . PRO A 1 322 ? -3.632 3.600 -11.597 1.00 56.97 322 PRO A CA 1
ATOM 2495 C C . PRO A 1 322 ? -3.037 4.715 -10.707 1.00 56.97 322 PRO A C 1
ATOM 2497 O O . PRO A 1 322 ? -2.865 4.525 -9.504 1.00 56.97 322 PRO A O 1
ATOM 2500 N N . SER A 1 323 ? -2.694 5.871 -11.289 1.00 52.06 323 SER A N 1
ATOM 2501 C CA . SER A 1 323 ? -2.146 7.036 -10.571 1.00 52.06 323 SER A CA 1
ATOM 2502 C C . SER A 1 323 ? -3.235 8.051 -10.252 1.00 52.06 323 SER A C 1
ATOM 2504 O O . SER A 1 323 ? -3.964 8.517 -11.127 1.00 52.06 323 SER A O 1
ATOM 2506 N N . VAL A 1 324 ? -3.271 8.477 -8.996 1.00 50.84 324 VAL A N 1
ATOM 2507 C CA . VAL A 1 324 ? -4.150 9.530 -8.476 1.00 50.84 324 VAL A CA 1
ATOM 2508 C C . VAL A 1 324 ? -3.461 10.892 -8.573 1.00 50.84 324 VAL A C 1
ATOM 2510 O O . VAL A 1 324 ? -2.825 11.332 -7.621 1.00 50.84 324 VAL A O 1
ATOM 2513 N N . ASN A 1 325 ? -3.582 11.576 -9.714 1.00 42.50 325 ASN A N 1
ATOM 2514 C CA . ASN A 1 325 ? -3.180 12.989 -9.807 1.00 42.50 325 ASN A CA 1
ATOM 2515 C C . ASN A 1 325 ? -4.351 13.965 -9.561 1.00 42.50 325 ASN A C 1
ATOM 2517 O O . ASN A 1 325 ? -4.105 15.145 -9.317 1.00 42.50 325 ASN A O 1
ATOM 2521 N N . SER A 1 326 ? -5.612 13.504 -9.564 1.00 40.69 326 SER A N 1
ATOM 2522 C CA . SER A 1 326 ? -6.771 14.282 -9.090 1.00 40.69 326 SER A CA 1
ATOM 2523 C C . SER A 1 326 ? -8.036 13.434 -8.875 1.00 40.69 326 SER A C 1
ATOM 2525 O O . SER A 1 326 ? -8.229 12.389 -9.499 1.00 40.69 326 SER A O 1
ATOM 2527 N N . GLU A 1 327 ? -8.910 13.926 -7.992 1.00 36.84 327 GLU A N 1
ATOM 2528 C CA . GLU A 1 327 ? -10.145 13.282 -7.521 1.00 36.84 327 GLU A CA 1
ATOM 2529 C C . GLU A 1 327 ? -11.193 13.015 -8.623 1.00 36.84 327 GLU A C 1
ATOM 2531 O O . GLU A 1 327 ? -11.914 12.020 -8.586 1.00 36.84 327 GLU A O 1
ATOM 2536 N N . SER A 1 328 ? -11.241 13.846 -9.669 1.00 40.91 328 SER A N 1
ATOM 2537 C CA . SER A 1 328 ? -12.276 13.774 -10.714 1.00 40.91 328 SER A CA 1
ATOM 2538 C C . SER A 1 328 ? -11.972 12.797 -11.860 1.00 40.91 328 SER A C 1
ATOM 2540 O O . SER A 1 328 ? -12.877 12.455 -12.629 1.00 40.91 328 SER A O 1
ATOM 2542 N N . LEU A 1 329 ? -10.720 12.333 -11.988 1.00 44.94 329 LEU A N 1
ATOM 2543 C CA . LEU A 1 329 ? -10.264 11.523 -13.124 1.00 44.94 329 LEU A CA 1
ATOM 2544 C C . LEU A 1 329 ? -10.444 10.010 -12.931 1.00 44.94 329 LEU A C 1
ATOM 2546 O O . LEU A 1 329 ? -10.742 9.313 -13.903 1.00 44.94 329 LEU A O 1
ATOM 2550 N N . MET A 1 330 ? -10.292 9.489 -11.707 1.00 43.53 330 MET A N 1
ATOM 2551 C CA . MET A 1 330 ? -10.271 8.038 -11.463 1.00 43.53 330 MET A CA 1
ATOM 2552 C C . MET A 1 330 ? -11.638 7.366 -11.619 1.00 43.53 330 MET A C 1
ATOM 2554 O O . MET A 1 330 ? -11.770 6.431 -12.409 1.00 43.53 330 MET A O 1
ATOM 2558 N N . ALA A 1 331 ? -12.665 7.842 -10.907 1.00 44.06 331 ALA A N 1
ATOM 2559 C CA . ALA A 1 331 ? -13.974 7.181 -10.875 1.00 44.06 331 ALA A CA 1
ATOM 2560 C C . ALA A 1 331 ? -14.737 7.293 -12.207 1.00 44.06 331 ALA A C 1
ATOM 2562 O O . ALA A 1 331 ? -15.497 6.397 -12.573 1.00 44.06 331 ALA A O 1
ATOM 2563 N N . ARG A 1 332 ? -14.514 8.383 -12.954 1.00 49.34 332 ARG A N 1
ATOM 2564 C CA . ARG A 1 332 ? -15.197 8.646 -14.227 1.00 49.34 332 ARG A CA 1
ATOM 2565 C C . ARG A 1 332 ? -14.557 7.933 -15.419 1.00 49.34 332 ARG A C 1
ATOM 2567 O O . ARG A 1 332 ? -15.264 7.663 -16.381 1.00 49.34 332 ARG A O 1
ATOM 2574 N N . THR A 1 333 ? -13.263 7.614 -15.361 1.00 55.50 333 THR A N 1
ATOM 2575 C CA . THR A 1 333 ? -12.512 7.130 -16.532 1.00 55.50 333 THR A CA 1
ATOM 2576 C C . THR A 1 333 ? -12.154 5.647 -16.455 1.00 55.50 333 THR A C 1
ATOM 2578 O O . THR A 1 333 ? -12.279 4.941 -17.453 1.00 55.50 333 THR A O 1
ATOM 2581 N N . MET A 1 334 ? -11.729 5.150 -15.286 1.00 60.47 334 MET A N 1
ATOM 2582 C CA . MET A 1 334 ? -11.132 3.808 -15.153 1.00 60.47 334 MET A CA 1
ATOM 2583 C C . MET A 1 334 ? -12.133 2.661 -15.351 1.00 60.47 334 MET A C 1
ATOM 2585 O O . MET A 1 334 ? -11.725 1.577 -15.749 1.00 60.47 334 MET A O 1
ATOM 2589 N N . SER A 1 335 ? -13.428 2.901 -15.113 1.00 58.62 335 SER A N 1
ATOM 2590 C CA . SER A 1 335 ? -14.530 1.958 -15.378 1.00 58.62 335 SER A CA 1
ATOM 2591 C C . SER A 1 335 ? -15.081 2.039 -16.804 1.00 58.62 335 SER A C 1
ATOM 2593 O O . SER A 1 335 ? -15.989 1.297 -17.175 1.00 58.62 335 SER A O 1
ATOM 2595 N N . ARG A 1 336 ? -14.576 2.992 -17.597 1.00 61.66 336 ARG A N 1
ATOM 2596 C CA . ARG A 1 336 ? -15.099 3.354 -18.920 1.00 61.66 336 ARG A CA 1
ATOM 2597 C C . ARG A 1 336 ? -14.061 3.189 -20.019 1.00 61.66 336 ARG A C 1
ATOM 2599 O O . ARG A 1 336 ? -14.226 3.779 -21.088 1.00 61.66 336 ARG A O 1
ATOM 2606 N N . ILE A 1 337 ? -12.998 2.427 -19.770 1.00 69.25 337 ILE A N 1
ATOM 2607 C CA . ILE A 1 337 ? -11.984 2.137 -20.784 1.00 69.25 337 ILE A CA 1
ATOM 2608 C C . ILE A 1 337 ? -12.628 1.244 -21.836 1.00 69.25 337 ILE A C 1
ATOM 2610 O O . ILE A 1 337 ? -13.267 0.253 -21.499 1.00 69.25 337 ILE A O 1
ATOM 2614 N N . LYS A 1 338 ? -12.501 1.652 -23.099 1.00 67.69 338 LYS A N 1
ATOM 2615 C CA . LYS A 1 338 ? -13.108 0.998 -24.265 1.00 67.69 338 LYS A CA 1
ATOM 2616 C C . LYS A 1 338 ? -12.095 0.215 -25.090 1.00 67.69 338 LYS A C 1
ATOM 2618 O O . LYS A 1 338 ? -12.457 -0.760 -25.739 1.00 67.69 338 LYS A O 1
ATOM 2623 N N . TYR A 1 339 ? -10.849 0.682 -25.127 1.00 66.31 339 TYR A N 1
ATOM 2624 C CA . TYR A 1 339 ? -9.764 0.027 -25.850 1.00 66.31 339 TYR A CA 1
ATOM 2625 C C . TYR A 1 339 ? -8.402 0.454 -25.302 1.00 66.31 339 TYR A C 1
ATOM 2627 O O . TYR A 1 339 ? -8.250 1.513 -24.683 1.00 66.31 339 TYR A O 1
ATOM 2635 N N . LEU A 1 340 ? -7.404 -0.386 -25.563 1.00 68.31 340 LEU A N 1
ATOM 2636 C CA . LEU A 1 340 ? -6.003 -0.092 -25.307 1.00 68.31 340 LEU A CA 1
ATOM 2637 C C . LEU A 1 340 ? -5.263 0.161 -26.617 1.00 68.31 340 LEU A C 1
ATOM 2639 O O . LEU A 1 340 ? -5.606 -0.386 -27.667 1.00 68.31 340 LEU A O 1
ATOM 2643 N N . SER A 1 341 ? -4.213 0.966 -26.519 1.00 68.50 341 SER A N 1
ATOM 2644 C CA . SER A 1 341 ? -3.204 1.122 -27.557 1.00 68.50 341 SER A CA 1
ATOM 2645 C C . SER A 1 341 ? -1.834 0.809 -26.977 1.00 68.50 341 SER A C 1
ATOM 2647 O O . SER A 1 341 ? -1.474 1.333 -25.925 1.00 68.50 341 SER A O 1
ATOM 2649 N N . LEU A 1 342 ? -1.040 0.036 -27.696 1.00 72.94 342 LEU A N 1
ATOM 2650 C CA . LEU A 1 342 ? 0.392 -0.061 -27.492 1.00 72.94 342 LEU A CA 1
ATOM 2651 C C . LEU A 1 342 ? 1.054 0.731 -28.612 1.00 72.94 342 LEU A C 1
ATOM 2653 O O . LEU A 1 342 ? 0.743 0.558 -29.793 1.00 72.94 342 LEU A O 1
ATOM 2657 N N . ARG A 1 343 ? 1.964 1.615 -28.230 1.00 75.75 343 ARG A N 1
ATOM 2658 C CA . ARG A 1 343 ? 2.748 2.416 -29.151 1.00 75.75 343 ARG A CA 1
ATOM 2659 C C . ARG A 1 343 ? 4.217 2.235 -28.820 1.00 75.75 343 ARG A C 1
ATOM 2661 O O . ARG A 1 343 ? 4.628 2.490 -27.698 1.00 75.75 343 ARG A O 1
ATOM 2668 N N . LEU A 1 344 ? 5.000 1.827 -29.805 1.00 77.00 344 LEU A N 1
ATOM 2669 C CA . LEU A 1 344 ? 6.444 2.015 -29.806 1.00 77.00 344 LEU A CA 1
ATOM 2670 C C . LEU A 1 344 ? 6.716 3.132 -30.805 1.00 77.00 344 LEU A C 1
ATOM 2672 O O . LEU A 1 344 ? 6.505 2.923 -31.994 1.00 77.00 344 LEU A O 1
ATOM 2676 N N . ASP A 1 345 ? 7.108 4.313 -30.337 1.00 74.69 345 ASP A N 1
ATOM 2677 C CA . ASP A 1 345 ? 7.347 5.479 -31.191 1.00 74.69 345 ASP A CA 1
ATOM 2678 C C . ASP A 1 345 ? 8.635 6.193 -30.802 1.00 74.69 345 ASP A C 1
ATOM 2680 O O . ASP A 1 345 ? 8.829 6.597 -29.655 1.00 74.69 345 ASP A O 1
ATOM 2684 N N . THR A 1 346 ? 9.508 6.369 -31.788 1.00 69.44 346 THR A N 1
ATOM 2685 C CA . THR A 1 346 ? 10.832 6.943 -31.580 1.00 69.44 346 THR A CA 1
ATOM 2686 C C . THR A 1 346 ? 10.987 8.381 -32.068 1.00 69.44 346 THR A C 1
ATOM 2688 O O . THR A 1 346 ? 12.063 8.965 -31.936 1.00 69.44 346 THR A O 1
ATOM 2691 N N . THR A 1 347 ? 9.910 9.004 -32.560 1.00 66.50 347 THR A N 1
ATOM 2692 C CA . THR A 1 347 ? 9.908 10.398 -33.048 1.00 66.50 347 THR A CA 1
ATOM 2693 C C . THR A 1 347 ? 10.398 11.411 -32.007 1.00 66.50 347 THR A C 1
ATOM 2695 O O . THR A 1 347 ? 11.020 12.407 -32.372 1.00 66.50 347 THR A O 1
ATOM 2698 N N . HIS A 1 348 ? 10.175 11.146 -30.715 1.00 60.28 348 HIS A N 1
ATOM 2699 C CA . HIS A 1 348 ? 10.505 12.058 -29.613 1.00 60.28 348 HIS A CA 1
ATOM 2700 C C . HIS A 1 348 ? 11.852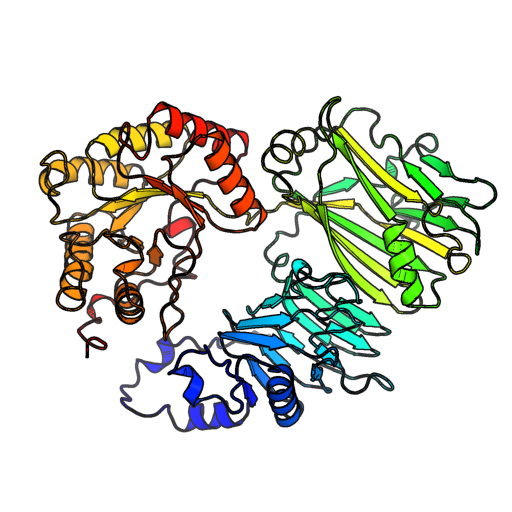 11.785 -28.916 1.00 60.28 348 HIS A C 1
ATOM 2702 O O . HIS A 1 348 ? 12.261 12.575 -28.069 1.00 60.28 348 HIS A O 1
ATOM 2708 N N . ILE A 1 349 ? 12.549 10.700 -29.265 1.00 58.38 349 ILE A N 1
ATOM 2709 C CA . ILE A 1 349 ? 13.793 10.249 -28.602 1.00 58.38 349 ILE A CA 1
ATOM 2710 C C . ILE A 1 349 ? 15.048 10.409 -29.471 1.00 58.38 349 ILE A C 1
ATOM 2712 O O . ILE A 1 349 ? 16.162 10.235 -28.980 1.00 58.38 349 ILE A O 1
ATOM 2716 N N . GLY A 1 350 ? 14.901 10.794 -30.743 1.00 61.53 350 GLY A N 1
ATOM 2717 C CA . GLY A 1 350 ? 16.028 10.992 -31.657 1.00 61.53 350 GLY A CA 1
ATOM 2718 C C . GLY A 1 350 ? 16.585 9.674 -32.207 1.00 61.53 350 GLY A C 1
ATOM 2719 O O . GLY A 1 350 ? 15.832 8.807 -32.645 1.00 61.53 350 GLY A O 1
ATOM 2720 N N . ASN A 1 351 ? 17.915 9.525 -32.238 1.00 63.31 351 ASN A N 1
ATOM 2721 C CA . ASN A 1 351 ? 18.562 8.335 -32.795 1.00 63.31 351 ASN A CA 1
ATOM 2722 C C . ASN A 1 351 ? 18.403 7.129 -31.867 1.00 63.31 351 ASN A C 1
ATOM 2724 O O . ASN A 1 351 ? 19.027 7.067 -30.809 1.00 63.31 351 ASN A O 1
ATOM 2728 N N . ILE A 1 352 ? 17.650 6.129 -32.319 1.00 64.12 352 ILE A N 1
ATOM 2729 C CA . ILE A 1 352 ? 17.571 4.837 -31.643 1.00 64.12 352 ILE A CA 1
ATOM 2730 C C . ILE A 1 352 ? 18.955 4.153 -31.638 1.00 64.12 352 ILE A C 1
ATOM 2732 O O . ILE A 1 352 ? 19.605 4.063 -32.693 1.00 64.12 352 ILE A O 1
ATOM 2736 N N . PRO A 1 353 ? 19.397 3.624 -30.488 1.00 63.25 353 PRO A N 1
ATOM 2737 C CA . PRO A 1 353 ? 20.617 2.840 -30.379 1.00 63.25 353 PRO A CA 1
ATOM 2738 C C . PRO A 1 353 ? 20.474 1.478 -31.072 1.00 63.25 353 PRO A C 1
ATOM 2740 O O . PRO A 1 353 ? 19.716 0.614 -30.645 1.00 63.25 353 PRO A O 1
ATOM 2743 N N . GLY A 1 354 ? 21.251 1.306 -32.147 1.00 60.72 354 GLY A N 1
ATOM 2744 C CA . GLY A 1 354 ? 21.359 0.060 -32.918 1.00 60.72 354 GLY A CA 1
ATOM 2745 C C . GLY A 1 354 ? 20.144 -0.248 -33.800 1.00 60.72 354 GLY A C 1
ATOM 2746 O O . GLY A 1 354 ? 19.107 0.401 -33.677 1.00 60.72 354 GLY A O 1
ATOM 2747 N N . PRO A 1 355 ? 20.247 -1.224 -34.725 1.00 72.56 355 PRO A N 1
ATOM 2748 C CA . PRO A 1 355 ? 19.047 -1.949 -35.079 1.00 72.56 355 PRO A CA 1
ATOM 2749 C C . PRO A 1 355 ? 18.604 -2.700 -33.818 1.00 72.56 355 PRO A C 1
ATOM 2751 O O . PRO A 1 355 ? 19.403 -3.438 -33.238 1.00 72.56 355 PRO A O 1
ATOM 2754 N N . LEU A 1 356 ? 17.375 -2.477 -33.371 1.00 79.31 356 LEU A N 1
ATOM 2755 C CA . LEU A 1 356 ? 16.851 -3.101 -32.160 1.00 79.31 356 LEU A CA 1
ATOM 2756 C C . LEU A 1 356 ? 15.623 -3.937 -32.473 1.00 79.31 356 LEU A C 1
ATOM 2758 O O . LEU A 1 356 ? 14.931 -3.694 -33.463 1.00 79.31 356 LEU A O 1
ATOM 2762 N N . THR A 1 357 ? 15.369 -4.925 -31.625 1.00 82.56 357 THR A N 1
ATOM 2763 C CA . THR A 1 357 ? 14.132 -5.705 -31.647 1.00 82.56 357 THR A CA 1
ATOM 2764 C C . THR A 1 357 ? 13.491 -5.649 -30.270 1.00 82.56 357 THR A C 1
ATOM 2766 O O . THR A 1 357 ? 14.187 -5.832 -29.275 1.00 82.56 357 THR A O 1
ATOM 2769 N N . VAL A 1 358 ? 12.190 -5.369 -30.221 1.00 81.75 358 VAL A N 1
ATOM 2770 C CA . VAL A 1 358 ? 11.367 -5.418 -29.009 1.00 81.75 358 VAL A CA 1
ATOM 2771 C C . VAL A 1 358 ? 10.281 -6.461 -29.215 1.00 81.75 358 VAL A C 1
ATOM 2773 O O . VAL A 1 358 ? 9.443 -6.306 -30.103 1.00 81.75 358 VAL A O 1
ATOM 2776 N N . ASP A 1 359 ? 10.296 -7.496 -28.386 1.00 82.56 359 ASP A N 1
ATOM 2777 C CA . ASP A 1 359 ? 9.225 -8.478 -28.293 1.00 82.56 359 ASP A CA 1
ATOM 2778 C C . ASP A 1 359 ? 8.323 -8.085 -27.121 1.00 82.56 359 ASP A C 1
ATOM 2780 O O . ASP A 1 359 ? 8.806 -7.948 -25.996 1.00 82.56 359 ASP A O 1
ATOM 2784 N N . PHE A 1 360 ? 7.034 -7.895 -27.380 1.00 76.31 360 PHE A N 1
ATOM 2785 C CA . PHE A 1 360 ? 5.998 -7.659 -26.379 1.00 76.31 360 PHE A CA 1
ATOM 2786 C C . PHE A 1 360 ? 5.242 -8.959 -26.138 1.00 76.31 360 PHE A C 1
ATOM 2788 O O . PHE A 1 360 ? 4.623 -9.486 -27.061 1.00 76.31 360 PHE A O 1
ATOM 2795 N N . ASP A 1 361 ? 5.302 -9.452 -24.909 1.00 71.19 361 ASP A N 1
ATOM 2796 C CA . ASP A 1 361 ? 4.632 -10.671 -24.457 1.00 71.19 361 ASP A CA 1
ATOM 2797 C C . ASP A 1 361 ? 3.446 -10.315 -23.538 1.00 71.19 361 ASP A C 1
ATOM 2799 O O . ASP A 1 361 ? 3.342 -9.170 -23.079 1.00 71.19 361 ASP A O 1
ATOM 2803 N N . ASP A 1 362 ? 2.534 -11.274 -23.346 1.00 66.06 362 ASP A N 1
ATOM 2804 C CA . ASP A 1 362 ? 1.138 -11.102 -22.908 1.00 66.06 362 ASP A CA 1
ATOM 2805 C C . ASP A 1 362 ? 0.896 -9.937 -21.927 1.00 66.06 362 ASP A C 1
ATOM 2807 O O . ASP A 1 362 ? 1.434 -9.879 -20.815 1.00 66.06 362 ASP A O 1
ATOM 2811 N N . LEU A 1 363 ? -0.000 -9.027 -22.322 1.00 68.06 363 LEU A N 1
ATOM 2812 C CA . LEU A 1 363 ? -0.549 -8.019 -21.425 1.00 68.06 363 LEU A CA 1
ATOM 2813 C C . LEU A 1 363 ? -1.663 -8.656 -20.588 1.00 68.06 363 LEU A C 1
ATOM 2815 O O . LEU A 1 363 ? -2.692 -9.105 -21.101 1.00 68.06 363 LEU A O 1
ATOM 2819 N N . SER A 1 364 ? -1.450 -8.654 -19.281 1.00 67.62 364 SER A N 1
ATOM 2820 C CA . SER A 1 364 ? -2.320 -9.291 -18.299 1.00 67.62 364 SER A CA 1
ATOM 2821 C C . SER A 1 364 ? -2.849 -8.275 -17.301 1.00 67.62 364 SER A C 1
ATOM 2823 O O . SER A 1 364 ? -2.161 -7.308 -16.961 1.00 67.62 364 SER A O 1
ATOM 2825 N N . LEU A 1 365 ? -4.057 -8.515 -16.796 1.00 66.12 365 LEU A N 1
ATOM 2826 C CA . LEU A 1 365 ? -4.537 -7.871 -15.585 1.00 66.12 365 LEU A CA 1
ATOM 2827 C C . LEU A 1 365 ? -4.261 -8.732 -14.388 1.00 66.12 365 LEU A C 1
ATOM 2829 O O . LEU A 1 365 ? -4.481 -9.940 -14.389 1.00 66.12 365 LEU A O 1
ATOM 2833 N N . ILE A 1 366 ? -3.867 -8.050 -13.334 1.00 59.78 366 ILE A N 1
ATOM 2834 C CA . ILE A 1 366 ? -3.696 -8.638 -12.030 1.00 59.78 366 ILE A CA 1
ATOM 2835 C C . ILE A 1 366 ? -4.787 -8.028 -11.153 1.00 59.78 366 ILE A C 1
ATOM 2837 O O . ILE A 1 366 ? -4.749 -6.816 -10.903 1.00 59.78 366 ILE A O 1
ATOM 2841 N N . PRO A 1 367 ? -5.794 -8.817 -10.736 1.00 53.09 367 PRO A N 1
ATOM 2842 C CA . PRO A 1 367 ? -6.781 -8.362 -9.773 1.00 53.09 367 PRO A CA 1
ATOM 2843 C C . PRO A 1 367 ? -6.087 -7.943 -8.479 1.00 53.09 367 PRO A C 1
ATOM 2845 O O . PRO A 1 367 ? -5.321 -8.710 -7.891 1.00 53.09 367 PRO A O 1
ATOM 2848 N N . ILE A 1 368 ? -6.395 -6.741 -8.012 1.00 50.44 368 ILE A N 1
ATOM 2849 C CA . ILE A 1 368 ? -5.979 -6.250 -6.705 1.00 50.44 368 ILE A CA 1
ATOM 2850 C C . ILE A 1 368 ? -6.936 -6.878 -5.680 1.00 50.44 368 ILE A C 1
ATOM 2852 O O . ILE A 1 368 ? -7.955 -6.288 -5.334 1.00 50.44 368 ILE A O 1
ATOM 2856 N N . LYS A 1 369 ? -6.679 -8.130 -5.261 1.00 41.56 369 LYS A N 1
ATOM 2857 C CA . LYS A 1 369 ? -7.562 -8.827 -4.295 1.00 41.56 369 LYS A CA 1
ATOM 2858 C C . LYS A 1 369 ? -7.409 -8.327 -2.856 1.00 41.56 369 LYS A C 1
ATOM 2860 O O . LYS A 1 369 ? -8.390 -8.354 -2.126 1.00 41.56 369 LYS A O 1
ATOM 2865 N N . ASP A 1 370 ? -6.239 -7.805 -2.499 1.00 46.88 370 ASP A N 1
ATOM 2866 C CA . ASP A 1 370 ? -5.994 -7.094 -1.236 1.00 46.88 370 ASP A CA 1
ATOM 2867 C C . ASP A 1 370 ? -5.873 -5.589 -1.507 1.00 46.88 370 ASP A C 1
ATOM 2869 O O . ASP A 1 370 ? -4.901 -4.923 -1.140 1.00 46.88 370 ASP A O 1
ATOM 2873 N N . GLY A 1 371 ? -6.852 -5.039 -2.230 1.00 48.56 371 GLY A N 1
ATOM 2874 C CA . GLY A 1 371 ? -7.121 -3.609 -2.111 1.00 48.56 371 GLY A CA 1
ATOM 2875 C C . GLY A 1 371 ? -7.406 -3.316 -0.643 1.00 48.56 371 GLY A C 1
ATOM 2876 O O . GLY A 1 371 ? -7.859 -4.206 0.082 1.00 48.56 371 GLY A O 1
ATOM 2877 N N . GLY A 1 372 ? -7.122 -2.098 -0.187 1.00 60.50 372 GLY A N 1
ATOM 2878 C CA . GLY A 1 372 ? -7.537 -1.700 1.154 1.00 60.50 372 GLY A CA 1
ATOM 2879 C C . GLY A 1 372 ? -8.984 -2.134 1.414 1.00 60.50 372 GLY A C 1
ATOM 2880 O O . GLY A 1 372 ? -9.822 -2.084 0.513 1.00 60.50 372 GLY A O 1
ATOM 2881 N N . LYS A 1 373 ? -9.282 -2.648 2.603 1.00 74.81 373 LYS A N 1
ATOM 2882 C CA . LYS A 1 373 ? -10.656 -2.993 2.980 1.00 74.81 373 LYS A CA 1
ATOM 2883 C C . LYS A 1 373 ? -11.319 -1.761 3.587 1.00 74.81 373 LYS A C 1
ATOM 2885 O O . LYS A 1 373 ? -10.632 -0.919 4.164 1.00 74.81 373 LYS A O 1
ATOM 2890 N N . VAL A 1 374 ? -12.641 -1.660 3.503 1.00 87.19 374 VAL A N 1
ATOM 2891 C CA . VAL A 1 374 ? -13.394 -0.580 4.158 1.00 87.19 374 VAL A CA 1
ATOM 2892 C C . VAL A 1 374 ? -14.132 -1.149 5.358 1.00 87.19 374 VAL A C 1
ATOM 2894 O O . VAL A 1 374 ? -14.759 -2.195 5.250 1.00 87.19 374 VAL A O 1
ATOM 2897 N N . CYS A 1 375 ? -14.103 -0.463 6.493 1.00 91.94 375 CYS A N 1
ATOM 2898 C CA . CYS A 1 375 ? -15.054 -0.701 7.571 1.00 91.94 375 CYS A CA 1
ATOM 2899 C C . CYS A 1 375 ? -15.801 0.586 7.907 1.00 91.94 375 CYS A C 1
ATOM 2901 O O . CYS A 1 375 ? -15.244 1.683 7.833 1.00 91.94 375 CYS A O 1
ATOM 2903 N N . PHE A 1 376 ? -17.064 0.448 8.303 1.00 95.38 376 PHE A N 1
ATOM 2904 C CA . PHE A 1 376 ? -17.775 1.508 9.006 1.00 95.38 376 PHE A CA 1
ATOM 2905 C C . PHE A 1 376 ? -17.516 1.372 10.505 1.00 95.38 376 PHE A C 1
ATOM 2907 O O . PHE A 1 376 ? -17.601 0.271 11.045 1.00 95.38 376 PHE A O 1
ATOM 2914 N N . SER A 1 377 ? -17.211 2.479 11.170 1.00 92.88 377 SER A N 1
ATOM 2915 C CA . SER A 1 377 ? -16.920 2.559 12.596 1.00 92.88 377 SER A CA 1
ATOM 2916 C C . SER A 1 377 ? -17.762 3.649 13.241 1.00 92.88 377 SER A C 1
ATOM 2918 O O . SER A 1 377 ? -17.651 4.816 12.863 1.00 92.88 377 SER A O 1
ATOM 2920 N N . PHE A 1 378 ? -18.509 3.278 14.278 1.00 94.12 378 PHE A N 1
ATOM 2921 C CA . PHE A 1 378 ? -19.350 4.192 15.043 1.00 94.12 378 PHE A CA 1
ATOM 2922 C C . PHE A 1 378 ? -18.951 4.224 16.517 1.00 94.12 378 PHE A C 1
ATOM 2924 O O . PHE A 1 378 ? -18.752 3.163 17.103 1.00 94.12 378 PHE A O 1
ATOM 2931 N N . ASP A 1 379 ? -18.839 5.412 17.117 1.00 92.38 379 ASP A N 1
ATOM 2932 C CA . ASP A 1 379 ? -18.371 5.595 18.505 1.00 92.38 379 ASP A CA 1
ATOM 2933 C C . ASP A 1 379 ? -19.447 6.167 19.455 1.00 92.38 379 ASP A C 1
ATOM 2935 O O . ASP A 1 379 ? -20.412 6.798 19.024 1.00 92.38 379 ASP A O 1
ATOM 2939 N N . ASP A 1 380 ? -19.251 5.935 20.756 1.00 91.25 380 ASP A N 1
ATOM 2940 C CA . ASP A 1 380 ? -20.004 6.438 21.926 1.00 91.25 380 ASP A CA 1
ATOM 2941 C C . ASP A 1 380 ? -21.328 5.752 22.281 1.00 91.25 380 ASP A C 1
ATOM 2943 O O . ASP A 1 380 ? -21.710 5.755 23.453 1.00 91.25 380 ASP A O 1
ATOM 2947 N N . GLY A 1 381 ? -22.004 5.107 21.331 1.00 89.12 381 GLY A N 1
ATOM 2948 C CA . GLY A 1 381 ? -23.252 4.387 21.599 1.00 89.12 381 GLY A CA 1
ATOM 2949 C C . GLY A 1 381 ? -24.490 5.276 21.532 1.00 89.12 381 GLY A C 1
ATOM 2950 O O . GLY A 1 381 ? -25.053 5.660 22.556 1.00 89.12 381 GLY A O 1
ATOM 2951 N N . TYR A 1 382 ? -24.943 5.579 20.316 1.00 92.00 382 TYR A N 1
ATOM 2952 C CA . TYR A 1 382 ? -26.152 6.367 20.049 1.00 92.00 382 TYR A CA 1
ATOM 2953 C C . TYR A 1 382 ? -27.334 5.487 19.645 1.00 92.00 382 TYR A C 1
ATOM 2955 O O . TYR A 1 382 ? -27.160 4.449 19.007 1.00 92.00 382 TYR A O 1
ATOM 2963 N N . SER A 1 383 ? -28.558 5.914 19.970 1.00 92.44 383 SER A N 1
ATOM 2964 C CA . SER A 1 383 ? -29.774 5.152 19.645 1.00 92.44 383 SER A CA 1
ATOM 2965 C C . SER A 1 383 ? -30.004 4.968 18.137 1.00 92.44 383 SER A C 1
ATOM 2967 O O . SER A 1 383 ? -30.612 3.985 17.709 1.00 92.44 383 SER A O 1
ATOM 2969 N N . THR A 1 384 ? -29.452 5.870 17.322 1.00 93.88 384 THR A N 1
ATOM 2970 C CA . THR A 1 384 ? -29.513 5.832 15.853 1.00 93.88 384 THR A CA 1
ATOM 2971 C C . THR A 1 384 ? -28.754 4.659 15.231 1.00 93.88 384 THR A C 1
ATOM 2973 O O . THR A 1 384 ? -28.964 4.344 14.060 1.00 93.88 384 THR A O 1
ATOM 2976 N N . TRP A 1 385 ? -27.907 3.964 15.995 1.00 94.69 385 TRP A N 1
ATOM 2977 C CA . TRP A 1 385 ? -27.154 2.811 15.501 1.00 94.69 385 TRP A CA 1
ATOM 2978 C C . TRP A 1 385 ? -28.038 1.650 15.062 1.00 94.69 385 TRP A C 1
ATOM 2980 O O . TRP A 1 385 ? -27.642 0.904 14.172 1.00 94.69 385 TRP A O 1
ATOM 2990 N N . ALA A 1 386 ? -29.241 1.517 15.632 1.00 93.69 386 ALA A N 1
ATOM 2991 C CA . ALA A 1 386 ? -30.222 0.544 15.160 1.00 93.69 386 ALA A CA 1
ATOM 2992 C C . ALA A 1 386 ? -30.556 0.770 13.677 1.00 93.69 386 ALA A C 1
ATOM 2994 O O . ALA A 1 386 ? -30.497 -0.169 12.889 1.00 93.69 386 ALA A O 1
ATOM 2995 N N . THR A 1 387 ? -30.826 2.024 13.302 1.00 95.50 387 THR A N 1
ATOM 2996 C CA . THR A 1 387 ? -31.112 2.426 11.920 1.00 95.50 387 THR A CA 1
ATOM 2997 C C . THR A 1 387 ? -29.886 2.270 11.028 1.00 95.50 387 THR A C 1
ATOM 2999 O O . THR A 1 387 ? -30.001 1.801 9.903 1.00 95.50 387 THR A O 1
ATOM 3002 N N . VAL A 1 388 ? -28.695 2.618 11.526 1.00 96.38 388 VAL A N 1
ATOM 3003 C CA . VAL A 1 388 ? -27.438 2.400 10.791 1.00 96.38 388 VAL A CA 1
ATOM 3004 C C . VAL A 1 388 ? -27.243 0.918 10.463 1.00 96.38 388 VAL A C 1
ATOM 3006 O O . VAL A 1 388 ? -26.918 0.594 9.325 1.00 96.38 388 VAL A O 1
ATOM 3009 N N . GLY A 1 389 ? -27.453 0.021 11.431 1.00 95.31 389 GLY A N 1
ATOM 3010 C CA . GLY A 1 389 ? -27.367 -1.425 11.214 1.00 95.31 389 GLY A CA 1
ATOM 3011 C C . GLY A 1 389 ? -28.371 -1.927 10.174 1.00 95.31 389 GLY A C 1
ATOM 3012 O O . GLY A 1 389 ? -27.998 -2.691 9.281 1.00 95.31 389 GLY A O 1
ATOM 3013 N N . ASP A 1 390 ? -29.610 -1.423 10.225 1.00 94.75 390 ASP A N 1
ATOM 3014 C CA . ASP A 1 390 ? -30.646 -1.735 9.233 1.00 94.75 390 ASP A CA 1
ATOM 3015 C C . ASP A 1 390 ? -30.217 -1.284 7.823 1.00 94.75 390 ASP A C 1
ATOM 3017 O O . ASP A 1 390 ? -30.247 -2.090 6.894 1.00 94.75 390 ASP A O 1
ATOM 3021 N N . ILE A 1 391 ? -29.715 -0.049 7.675 1.00 95.69 391 ILE A N 1
ATOM 3022 C CA . ILE A 1 391 ? -29.206 0.478 6.396 1.00 95.69 391 ILE A CA 1
ATOM 3023 C C . ILE A 1 391 ? -28.062 -0.385 5.871 1.00 95.69 391 ILE A C 1
ATOM 3025 O O . ILE A 1 391 ? -28.099 -0.805 4.722 1.00 95.69 391 ILE A O 1
ATOM 3029 N N . LEU A 1 392 ? -27.045 -0.676 6.688 1.00 94.56 392 LEU A N 1
ATOM 3030 C CA . LEU A 1 392 ? -25.907 -1.495 6.254 1.00 94.56 392 LEU A CA 1
ATOM 3031 C C . LEU A 1 392 ? -26.357 -2.895 5.805 1.00 94.56 392 LEU A C 1
ATOM 3033 O O . LEU A 1 392 ? -25.845 -3.419 4.814 1.00 94.56 392 LEU A O 1
ATOM 3037 N N . SER A 1 393 ? -27.349 -3.469 6.486 1.00 89.75 393 SER A N 1
ATOM 3038 C CA . SER A 1 393 ? -27.909 -4.779 6.148 1.00 89.75 393 SER A CA 1
ATOM 3039 C C . SER A 1 393 ? -28.611 -4.798 4.786 1.00 89.75 393 SER A C 1
ATOM 3041 O O . SER A 1 393 ? -28.530 -5.812 4.092 1.00 89.75 393 SER A O 1
ATOM 3043 N N . GLU A 1 394 ? -29.227 -3.689 4.352 1.00 90.69 394 GLU A N 1
ATOM 3044 C CA . GLU A 1 394 ? -29.815 -3.561 3.004 1.00 90.69 394 GLU A CA 1
ATOM 3045 C C . GLU A 1 394 ? -28.777 -3.794 1.889 1.00 90.69 394 GLU A C 1
ATOM 3047 O O . GLU A 1 394 ? -29.116 -4.319 0.828 1.00 90.69 394 GLU A O 1
ATOM 3052 N N . TYR A 1 395 ? -27.504 -3.478 2.151 1.00 84.19 395 TYR A N 1
ATOM 3053 C CA . TYR A 1 395 ? -26.379 -3.674 1.227 1.00 84.19 395 TYR A CA 1
ATOM 3054 C C . TYR A 1 395 ? -25.587 -4.965 1.492 1.00 84.19 395 TYR A C 1
ATOM 3056 O O . TYR A 1 395 ? -24.589 -5.236 0.821 1.00 84.19 395 TYR A O 1
ATOM 3064 N N . GLY A 1 396 ? -26.000 -5.774 2.475 1.00 81.69 396 GLY A N 1
ATOM 3065 C CA . GLY A 1 396 ? -25.250 -6.952 2.923 1.00 81.69 396 GLY A CA 1
ATOM 3066 C C . GLY A 1 396 ? -23.950 -6.612 3.662 1.00 81.69 396 GLY A C 1
ATOM 3067 O O . GLY A 1 396 ? -23.039 -7.441 3.727 1.00 81.69 396 GLY A O 1
ATOM 3068 N N . TYR A 1 397 ? -23.839 -5.397 4.199 1.00 93.75 397 TYR A N 1
ATOM 3069 C CA . TYR A 1 397 ? -22.660 -4.905 4.903 1.00 93.75 397 TYR A CA 1
ATOM 3070 C C . TYR A 1 397 ? -22.768 -5.064 6.411 1.00 93.75 397 TYR A C 1
ATOM 3072 O O . TYR A 1 397 ? -23.847 -5.187 6.987 1.00 93.75 397 TYR A O 1
ATOM 3080 N N . ARG A 1 398 ? -21.607 -5.009 7.071 1.00 94.38 398 ARG A N 1
ATOM 3081 C CA . ARG A 1 398 ? -21.501 -4.974 8.529 1.00 94.38 398 ARG A CA 1
ATOM 3082 C C . ARG A 1 398 ? -20.661 -3.784 8.982 1.00 94.38 398 ARG A C 1
ATOM 3084 O O . ARG A 1 398 ? -19.670 -3.443 8.344 1.00 94.38 398 ARG A O 1
ATOM 3091 N N . GLY A 1 399 ? -21.068 -3.167 10.089 1.00 95.31 399 GLY A N 1
ATOM 3092 C CA . GLY A 1 399 ? -20.331 -2.104 10.761 1.00 95.31 399 GLY A CA 1
ATOM 3093 C C . GLY A 1 399 ? -19.637 -2.578 12.036 1.00 95.31 399 GLY A C 1
ATOM 3094 O O . GLY A 1 399 ? -19.865 -3.688 12.523 1.00 95.31 399 GLY A O 1
ATOM 3095 N N . CYS A 1 400 ? -18.800 -1.697 12.570 1.00 96.00 400 CYS A N 1
ATOM 3096 C CA . CYS A 1 400 ? -18.133 -1.824 13.855 1.00 96.00 400 CYS A CA 1
ATOM 3097 C C . CYS A 1 400 ? -18.670 -0.745 14.801 1.00 96.00 400 CYS A C 1
ATOM 3099 O O . CYS A 1 400 ? -18.621 0.441 14.483 1.00 96.00 400 CYS A O 1
ATOM 3101 N N . PHE A 1 401 ? -19.160 -1.143 15.968 1.00 96.75 401 PHE A N 1
ATOM 3102 C CA . PHE A 1 401 ? -19.839 -0.269 16.921 1.00 96.75 401 PHE A CA 1
ATOM 3103 C C . PHE A 1 401 ? -19.067 -0.263 18.243 1.00 96.75 401 PHE A C 1
ATOM 3105 O O . PHE A 1 401 ? -19.049 -1.255 18.972 1.00 96.75 401 PHE A O 1
ATOM 3112 N N . ASN A 1 402 ? -18.373 0.837 18.536 1.00 95.12 402 ASN A N 1
ATOM 3113 C CA . ASN A 1 402 ? -17.452 0.965 19.662 1.00 95.12 402 ASN A CA 1
ATOM 3114 C C . ASN A 1 402 ? -18.166 1.574 20.873 1.00 95.12 402 ASN A C 1
ATOM 3116 O O . ASN A 1 402 ? -18.472 2.763 20.909 1.00 95.12 402 ASN A O 1
ATOM 3120 N N . VAL A 1 403 ? -18.417 0.752 21.889 1.00 96.38 403 VAL A N 1
ATOM 3121 C CA . VAL A 1 403 ? -19.312 1.096 22.999 1.00 96.38 403 VAL A CA 1
ATOM 3122 C C . VAL A 1 403 ? -18.543 1.604 24.219 1.00 96.38 403 VAL A C 1
ATOM 3124 O O . VAL A 1 403 ? -17.626 0.939 24.713 1.00 96.38 403 VAL A O 1
ATOM 3127 N N . SER A 1 404 ? -18.974 2.741 24.772 1.00 95.81 404 SER A N 1
ATOM 3128 C CA . SER A 1 404 ? -18.575 3.195 26.109 1.00 95.81 404 SER A CA 1
ATOM 3129 C C . SER A 1 404 ? -19.567 2.687 27.165 1.00 95.81 404 SER A C 1
ATOM 3131 O O . SER A 1 404 ? -20.740 3.044 27.167 1.00 95.81 404 SER A O 1
ATOM 3133 N N . THR A 1 405 ? -19.117 1.834 28.087 1.00 96.75 405 THR A N 1
ATOM 3134 C CA . THR A 1 405 ? -20.021 1.073 28.988 1.00 96.75 405 THR A CA 1
ATOM 3135 C C . THR A 1 405 ? -20.540 1.837 30.212 1.00 96.75 405 THR A C 1
ATOM 3137 O O . THR A 1 405 ? -21.462 1.384 30.884 1.00 96.75 405 THR A O 1
ATOM 3140 N N . GLY A 1 406 ? -19.941 2.977 30.533 1.00 94.19 406 GLY A N 1
ATOM 3141 C CA . GLY A 1 406 ? -20.275 3.850 31.661 1.00 94.19 406 GLY A CA 1
ATOM 3142 C C . GLY A 1 406 ? -20.500 5.307 31.250 1.00 94.19 406 GLY A C 1
ATOM 3143 O O . GLY A 1 406 ? -20.604 6.171 32.121 1.00 94.19 406 GLY A O 1
ATOM 3144 N N . LEU A 1 407 ? -20.551 5.589 29.945 1.00 92.38 407 LEU A N 1
ATOM 3145 C CA . LEU A 1 407 ? -20.928 6.893 29.414 1.00 92.38 407 LEU A CA 1
ATOM 3146 C C . LEU A 1 407 ? -22.458 7.030 29.430 1.00 92.38 407 LEU A C 1
ATOM 3148 O O . LEU A 1 407 ? -23.186 6.078 29.147 1.00 92.38 407 LEU A O 1
ATOM 3152 N N . VAL A 1 408 ? -22.932 8.227 29.765 1.00 91.81 408 VAL A N 1
ATOM 3153 C CA . VAL A 1 408 ? -24.280 8.675 29.410 1.00 91.81 408 VAL A CA 1
ATOM 3154 C C . VAL A 1 408 ? -24.110 9.509 28.152 1.00 91.81 408 VAL A C 1
ATOM 3156 O O . VAL A 1 408 ? -23.380 10.500 28.200 1.00 91.81 408 VAL A O 1
ATOM 3159 N N . ASN A 1 409 ? -24.698 9.066 27.043 1.00 85.69 409 ASN A N 1
ATOM 3160 C CA . ASN A 1 409 ? -24.537 9.742 25.757 1.00 85.69 409 ASN A CA 1
ATOM 3161 C C . ASN A 1 409 ? -25.294 11.087 25.734 1.00 85.69 409 ASN A C 1
ATOM 3163 O O . ASN A 1 409 ? -26.036 11.417 26.667 1.00 85.69 409 ASN A O 1
ATOM 3167 N N . ASP A 1 410 ? -25.152 11.850 24.650 1.00 85.06 410 ASP A N 1
ATOM 3168 C CA . ASP A 1 410 ? -25.794 13.166 24.519 1.00 85.06 410 ASP A CA 1
ATOM 3169 C C . ASP A 1 410 ? -27.337 13.093 24.453 1.00 85.06 410 ASP A C 1
ATOM 3171 O O . ASP A 1 410 ? -28.021 14.094 24.667 1.00 85.06 410 ASP A O 1
ATOM 3175 N N . GLU A 1 411 ? -27.910 11.903 24.240 1.00 87.31 411 GLU A N 1
ATOM 3176 C CA . GLU A 1 411 ? -29.355 11.634 24.312 1.00 87.31 411 GLU A CA 1
ATOM 3177 C C . GLU A 1 411 ? -29.834 11.338 25.751 1.00 87.31 411 GLU A C 1
ATOM 3179 O O . GLU A 1 411 ? -31.012 11.046 25.978 1.00 87.31 411 GLU A O 1
ATOM 3184 N N . GLY A 1 412 ? -28.930 11.362 26.737 1.00 90.38 412 GLY A N 1
ATOM 3185 C CA . GLY A 1 412 ? -29.220 11.000 28.124 1.00 90.38 412 GLY A CA 1
ATOM 3186 C C . GLY A 1 412 ? -29.411 9.496 28.347 1.00 90.38 412 GLY A C 1
ATOM 3187 O O . GLY A 1 412 ? -29.935 9.100 29.390 1.00 90.38 412 GLY A O 1
ATOM 3188 N N . LYS A 1 413 ? -29.025 8.651 27.382 1.00 92.88 413 LYS A N 1
ATOM 3189 C CA . LYS A 1 413 ? -29.147 7.191 27.462 1.00 92.88 413 LYS A CA 1
ATOM 3190 C C . LYS A 1 413 ? -27.915 6.578 28.106 1.00 92.88 413 LYS A C 1
ATOM 3192 O O . LYS A 1 413 ? -26.783 6.986 27.852 1.00 92.88 413 LYS A O 1
ATOM 3197 N N . THR A 1 414 ? -28.148 5.570 28.935 1.00 95.62 414 THR A N 1
ATOM 3198 C CA . THR A 1 414 ? -27.095 4.752 29.538 1.00 95.62 414 THR A CA 1
ATOM 3199 C C . THR A 1 414 ? -26.839 3.496 28.708 1.00 95.62 414 THR A C 1
ATOM 3201 O O . THR A 1 414 ? -27.683 3.068 27.919 1.00 95.62 414 THR A O 1
ATOM 3204 N N . TYR A 1 415 ? -25.705 2.835 28.949 1.00 96.44 415 TYR A N 1
ATOM 3205 C CA . TYR A 1 415 ? -25.417 1.517 28.374 1.00 96.44 415 TYR A CA 1
ATOM 3206 C C . TYR A 1 415 ? -26.564 0.511 28.576 1.00 96.44 415 TYR A C 1
ATOM 3208 O O . TYR A 1 415 ? -26.924 -0.204 27.645 1.00 96.44 415 TYR A O 1
ATOM 3216 N N . SER A 1 416 ? -27.180 0.481 29.762 1.00 96.62 416 SER A N 1
ATOM 3217 C CA . SER A 1 416 ? -28.284 -0.439 30.064 1.00 96.62 416 SER A CA 1
ATOM 3218 C C . SER A 1 416 ? -29.523 -0.180 29.205 1.00 96.62 416 SER A C 1
ATOM 3220 O O . SER A 1 416 ? -30.207 -1.133 28.835 1.00 96.62 416 SER A O 1
ATOM 3222 N N . ASP A 1 417 ? -29.795 1.083 28.864 1.00 96.94 417 ASP A N 1
ATOM 3223 C CA . ASP A 1 417 ? -30.916 1.451 27.991 1.00 96.94 417 ASP A CA 1
ATOM 3224 C C . ASP A 1 417 ? -30.688 0.972 26.550 1.00 96.94 417 ASP A C 1
ATOM 3226 O O . ASP A 1 417 ? -31.634 0.597 25.859 1.00 96.94 417 ASP A O 1
ATOM 3230 N N . LEU A 1 418 ? -29.427 0.972 26.106 1.00 97.19 418 LEU A N 1
ATOM 3231 C CA . LEU A 1 418 ? -29.014 0.652 24.737 1.00 97.19 418 LEU A CA 1
ATOM 3232 C C . LEU A 1 418 ? -28.588 -0.812 24.550 1.00 97.19 418 LEU A C 1
ATOM 3234 O O . LEU A 1 418 ? -28.481 -1.285 23.420 1.00 97.19 418 LEU A O 1
ATOM 3238 N N . LEU A 1 419 ? -28.401 -1.570 25.634 1.00 97.50 419 LEU A N 1
ATOM 3239 C CA . LEU A 1 419 ? -27.983 -2.972 25.586 1.00 97.50 419 LEU A CA 1
ATOM 3240 C C . LEU A 1 419 ? -28.850 -3.857 24.666 1.00 97.50 419 LEU A C 1
ATOM 3242 O O . LEU A 1 419 ? -28.275 -4.668 23.937 1.00 97.50 419 LEU A O 1
ATOM 3246 N N . PRO A 1 420 ? -30.195 -3.734 24.628 1.00 97.69 420 PRO A N 1
ATOM 3247 C CA . PRO A 1 420 ? -31.001 -4.498 23.675 1.00 97.69 420 PRO A CA 1
ATOM 3248 C C . PRO A 1 420 ? -30.617 -4.236 22.211 1.00 97.69 420 PRO A C 1
ATOM 3250 O O . PRO A 1 420 ? -30.573 -5.175 21.418 1.00 97.69 420 PRO A O 1
ATOM 3253 N N . MET A 1 421 ? -30.285 -2.989 21.863 1.00 97.31 421 MET A N 1
ATOM 3254 C CA . MET A 1 421 ? -29.821 -2.614 20.525 1.00 97.31 421 MET A CA 1
ATOM 3255 C C . MET A 1 421 ? -28.437 -3.199 20.236 1.00 97.31 421 MET A C 1
ATOM 3257 O O . MET A 1 421 ? -28.246 -3.785 19.177 1.00 97.31 421 MET A O 1
ATOM 3261 N N . TYR A 1 422 ? -27.488 -3.119 21.174 1.00 97.94 422 TYR A N 1
ATOM 3262 C CA . TYR A 1 422 ? -26.163 -3.725 20.979 1.00 97.94 422 TYR A CA 1
ATOM 3263 C C . TYR A 1 422 ? -26.249 -5.237 20.758 1.00 97.94 422 TYR A C 1
ATOM 3265 O O . TYR A 1 422 ? -25.553 -5.777 19.902 1.00 97.94 422 TYR A O 1
ATOM 3273 N N . LYS A 1 423 ? -27.149 -5.920 21.479 1.00 9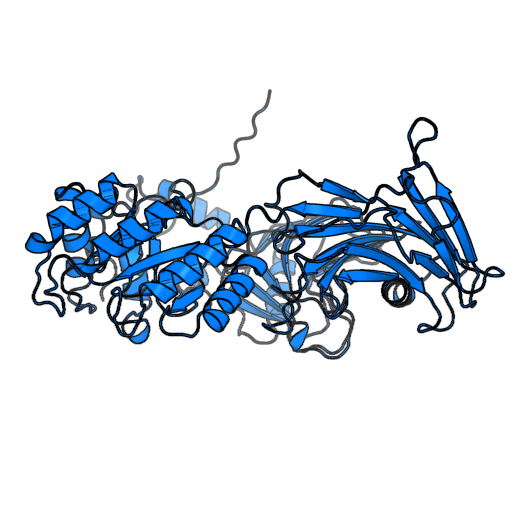6.56 423 LYS A N 1
ATOM 3274 C CA . LYS A 1 423 ? -27.415 -7.349 21.269 1.00 96.56 423 LYS A CA 1
ATOM 3275 C C . LYS A 1 423 ? -28.010 -7.632 19.894 1.00 96.56 423 LYS A C 1
ATOM 3277 O O . LYS A 1 423 ? -27.592 -8.600 19.269 1.00 96.56 423 LYS A O 1
ATOM 3282 N N . LYS A 1 424 ? -28.951 -6.803 19.424 1.00 95.38 424 LYS A N 1
ATOM 3283 C CA . LYS A 1 424 ? -29.495 -6.896 18.059 1.00 95.38 424 LYS A CA 1
ATOM 3284 C C . LYS A 1 424 ? -28.360 -6.804 17.032 1.00 95.38 424 LYS A C 1
ATOM 3286 O O . LYS A 1 424 ? -28.182 -7.740 16.262 1.00 95.38 424 LYS A O 1
ATOM 3291 N N . LEU A 1 425 ? -27.547 -5.748 17.106 1.00 96.38 425 LEU A N 1
ATOM 3292 C CA . LEU A 1 425 ? -26.442 -5.515 16.169 1.00 96.38 425 LEU A CA 1
ATOM 3293 C C . LEU A 1 425 ? -25.442 -6.684 16.158 1.00 96.38 425 LEU A C 1
ATOM 3295 O O . LEU A 1 425 ? -25.042 -7.148 15.093 1.00 96.38 425 LEU A O 1
ATOM 3299 N N . ALA A 1 426 ? -25.078 -7.204 17.334 1.00 94.56 426 ALA A N 1
ATOM 3300 C CA . ALA A 1 426 ? -24.185 -8.356 17.448 1.00 94.56 426 ALA A CA 1
ATOM 3301 C C . ALA A 1 426 ? -24.781 -9.635 16.823 1.00 94.56 426 ALA A C 1
ATOM 3303 O O . ALA A 1 426 ? -24.074 -10.381 16.149 1.00 94.56 426 ALA A O 1
ATOM 3304 N N . ILE A 1 427 ? -26.084 -9.888 17.010 1.00 91.88 427 ILE A N 1
ATOM 3305 C CA . ILE A 1 427 ? -26.792 -11.033 16.404 1.00 91.88 427 ILE A CA 1
ATOM 3306 C C . ILE A 1 427 ? -26.844 -10.910 14.875 1.00 91.88 427 ILE A C 1
ATOM 3308 O O . ILE A 1 427 ? -26.736 -11.916 14.177 1.00 91.88 427 ILE A O 1
ATOM 3312 N N . GLU A 1 428 ? -26.963 -9.689 14.357 1.00 89.00 428 GLU A N 1
ATOM 3313 C CA . GLU A 1 428 ? -26.925 -9.372 12.920 1.00 89.00 428 GLU A CA 1
ATOM 3314 C C . GLU A 1 428 ? -25.506 -9.457 12.328 1.00 89.00 428 GLU A C 1
ATOM 3316 O O . GLU A 1 428 ? -25.303 -9.284 11.127 1.00 89.00 428 GLU A O 1
ATOM 3321 N N . GLY A 1 429 ? -24.512 -9.789 13.156 1.00 90.62 429 GLY A N 1
ATOM 3322 C CA . GLY A 1 429 ? -23.133 -10.019 12.741 1.00 90.62 429 GLY A CA 1
ATOM 3323 C C . GLY A 1 429 ? -22.284 -8.755 12.689 1.00 90.62 429 GLY A C 1
ATOM 3324 O O . GLY A 1 429 ? -21.134 -8.826 12.255 1.00 90.62 429 GLY A O 1
ATOM 3325 N N . HIS A 1 430 ? -22.804 -7.609 13.129 1.00 95.75 430 HIS A N 1
ATOM 3326 C CA . HIS A 1 430 ? -21.978 -6.429 13.343 1.00 95.75 430 HIS A CA 1
ATOM 3327 C C . HIS A 1 430 ? -20.974 -6.661 14.473 1.00 95.75 430 HIS A C 1
ATOM 3329 O O . HIS A 1 430 ? -21.235 -7.393 15.429 1.00 95.75 430 HIS A O 1
ATOM 3335 N N . GLU A 1 431 ? -19.817 -6.013 14.378 1.00 96.25 431 GLU A N 1
ATOM 3336 C CA . GLU A 1 431 ? -18.772 -6.161 15.384 1.00 96.25 431 GLU A CA 1
ATOM 3337 C C . GLU A 1 431 ? -18.940 -5.131 16.496 1.00 96.25 431 GLU A C 1
ATOM 3339 O O . GLU A 1 431 ? -19.044 -3.932 16.238 1.00 96.25 431 GLU A O 1
ATOM 3344 N N . ILE A 1 432 ? -18.932 -5.595 17.744 1.00 97.12 432 ILE A N 1
ATOM 3345 C CA . ILE A 1 432 ? -18.933 -4.719 18.913 1.00 97.12 432 ILE A CA 1
ATOM 3346 C C . ILE A 1 432 ? -17.494 -4.528 19.395 1.00 97.12 432 ILE A C 1
ATOM 3348 O O . ILE A 1 432 ? -16.816 -5.472 19.800 1.00 97.12 432 ILE A O 1
ATOM 3352 N N . GLY A 1 433 ? -17.034 -3.280 19.357 1.00 94.94 433 GLY A N 1
ATOM 3353 C CA . GLY A 1 433 ? -15.751 -2.849 19.904 1.00 94.94 433 GLY A CA 1
ATOM 3354 C C . GLY A 1 433 ? -15.914 -2.165 21.259 1.00 94.94 433 GLY A C 1
ATOM 3355 O O . GLY A 1 433 ? -17.008 -1.757 21.652 1.00 94.94 433 GLY A O 1
ATOM 3356 N N . SER A 1 434 ? -14.808 -1.985 21.977 1.00 95.69 434 SER A N 1
ATOM 3357 C CA . SER A 1 434 ? -14.788 -1.146 23.176 1.00 95.69 434 SER A CA 1
ATOM 3358 C C . SER A 1 434 ? -14.422 0.300 22.836 1.00 95.69 434 SER A C 1
ATOM 3360 O O . SER A 1 434 ? -13.515 0.553 22.047 1.00 95.69 434 SER A O 1
ATOM 3362 N N . HIS A 1 435 ? -15.080 1.255 23.487 1.00 95.00 435 HIS A N 1
ATOM 3363 C CA . HIS A 1 435 ? -14.696 2.669 23.512 1.00 95.00 435 HIS A CA 1
ATOM 3364 C C . HIS A 1 435 ? -14.460 3.158 24.951 1.00 95.00 435 HIS A C 1
ATOM 3366 O O . HIS A 1 435 ? -14.760 4.288 25.337 1.00 95.00 435 HIS A O 1
ATOM 3372 N N . GLY A 1 436 ? -13.949 2.257 25.793 1.00 94.94 436 GLY A N 1
ATOM 3373 C CA . GLY A 1 436 ? -13.643 2.524 27.196 1.00 94.94 436 GLY A CA 1
ATOM 3374 C C . GLY A 1 436 ? -14.865 2.389 28.092 1.00 94.94 436 GLY A C 1
ATOM 3375 O O . GLY A 1 436 ? -15.912 1.880 27.682 1.00 94.94 436 GLY A O 1
ATOM 3376 N N . HIS A 1 437 ? -14.718 2.767 29.356 1.00 96.06 437 HIS A N 1
ATOM 3377 C CA . HIS A 1 437 ? -15.814 2.710 30.311 1.00 96.06 437 HIS A CA 1
ATOM 3378 C C . HIS A 1 437 ? -16.500 4.072 30.387 1.00 96.06 437 HIS A C 1
ATOM 3380 O O . HIS A 1 437 ? -17.624 4.209 29.925 1.00 96.06 437 HIS A O 1
ATOM 3386 N N . SER A 1 438 ? -15.825 5.103 30.889 1.00 93.25 438 SER A N 1
ATOM 3387 C CA . SER A 1 438 ? -16.421 6.424 31.125 1.00 93.25 438 SER A CA 1
ATOM 3388 C C . SER A 1 438 ? -16.112 7.469 30.050 1.00 93.25 438 SER A C 1
ATOM 3390 O O . SER A 1 438 ? -16.483 8.630 30.221 1.00 93.25 438 SER A O 1
ATOM 3392 N N . HIS A 1 439 ? -15.375 7.097 28.995 1.00 91.75 439 HIS A N 1
ATOM 3393 C CA . HIS A 1 439 ? -14.842 8.001 27.960 1.00 91.75 439 HIS A CA 1
ATOM 3394 C C . HIS A 1 439 ? -13.792 9.019 28.488 1.00 91.75 439 HIS A C 1
ATOM 3396 O O . HIS A 1 439 ? -13.200 9.792 27.737 1.00 91.75 439 HIS A O 1
ATOM 3402 N N . ARG A 1 440 ? -13.474 9.016 29.793 1.00 89.81 440 ARG A N 1
ATOM 3403 C CA . ARG A 1 440 ? -12.535 9.965 30.424 1.00 89.81 440 ARG A CA 1
ATOM 3404 C C . ARG A 1 440 ? -11.180 9.325 30.695 1.00 89.81 440 ARG A C 1
ATOM 3406 O O . ARG A 1 440 ? -10.822 9.106 31.849 1.00 89.81 440 ARG A O 1
ATOM 3413 N N . VAL A 1 441 ? -10.403 9.029 29.657 1.00 87.56 441 VAL A N 1
ATOM 3414 C CA . VAL A 1 441 ? -9.138 8.292 29.814 1.00 87.56 441 VAL A CA 1
ATOM 3415 C C . VAL A 1 441 ? -7.967 9.199 30.212 1.00 87.56 441 VAL A C 1
ATOM 3417 O O . VAL A 1 441 ? -7.752 10.270 29.655 1.00 87.56 441 VAL A O 1
ATOM 3420 N N . ASN A 1 442 ? -7.177 8.750 31.186 1.00 87.81 442 ASN A N 1
ATOM 3421 C CA . ASN A 1 442 ? -5.871 9.292 31.549 1.00 87.81 442 ASN A CA 1
ATOM 3422 C C . ASN A 1 442 ? -4.992 8.187 32.166 1.00 87.81 442 ASN A C 1
ATOM 3424 O O . ASN A 1 442 ? -5.465 7.104 32.507 1.00 87.81 442 ASN A O 1
ATOM 3428 N N . ARG A 1 443 ? -3.700 8.462 32.383 1.00 85.75 443 ARG A N 1
ATOM 3429 C CA . ARG A 1 443 ? -2.762 7.477 32.959 1.00 85.75 443 ARG A CA 1
ATOM 3430 C C . ARG A 1 443 ? -3.226 6.852 34.281 1.00 85.75 443 ARG A C 1
ATOM 3432 O O . ARG A 1 443 ? -2.912 5.695 34.536 1.00 85.75 443 ARG A O 1
ATOM 3439 N N . LYS A 1 444 ? -3.964 7.576 35.133 1.00 87.62 444 LYS A N 1
ATOM 3440 C CA . LYS A 1 444 ? -4.380 7.068 36.454 1.00 87.62 444 LYS A CA 1
ATOM 3441 C C . LYS A 1 444 ? -5.523 6.060 36.365 1.00 87.62 444 LYS A C 1
ATOM 3443 O O . LYS A 1 444 ? -5.592 5.175 37.214 1.00 87.62 444 LYS A O 1
ATOM 3448 N N . ASN A 1 445 ? -6.404 6.189 35.374 1.00 89.88 445 ASN A N 1
ATOM 3449 C CA . ASN A 1 445 ? -7.566 5.314 35.208 1.00 89.88 445 ASN A CA 1
ATOM 3450 C C . ASN A 1 445 ? -7.510 4.430 33.954 1.00 89.88 445 ASN A C 1
ATOM 3452 O O . ASN A 1 445 ? -8.452 3.684 33.727 1.00 89.88 445 ASN A O 1
ATOM 3456 N N . LEU A 1 446 ? -6.419 4.448 33.184 1.00 89.81 446 LEU A N 1
ATOM 3457 C CA . LEU A 1 446 ? -6.295 3.718 31.920 1.00 89.81 446 LEU A CA 1
ATOM 3458 C C . LEU A 1 446 ? -6.740 2.250 32.009 1.00 89.81 446 LEU A C 1
ATOM 3460 O O . LEU A 1 446 ? -7.644 1.839 31.297 1.00 89.81 446 LEU A O 1
ATOM 3464 N N . TYR A 1 447 ? -6.163 1.458 32.916 1.00 90.44 447 TYR A N 1
ATOM 3465 C CA . TYR A 1 447 ? -6.550 0.047 33.047 1.00 90.44 447 TYR A CA 1
ATOM 3466 C C . TYR A 1 447 ? -7.982 -0.142 33.541 1.00 90.44 447 TYR A C 1
ATOM 3468 O O . TYR A 1 447 ? -8.620 -1.118 33.167 1.00 90.44 447 TYR A O 1
ATOM 3476 N N . TYR A 1 448 ? -8.493 0.782 34.357 1.00 92.06 448 TYR A N 1
ATOM 3477 C CA . TYR A 1 448 ? -9.895 0.752 34.760 1.00 92.06 448 TYR A CA 1
ATOM 3478 C C . TYR A 1 448 ? -10.805 0.959 33.543 1.00 92.06 448 TYR A C 1
ATOM 3480 O O . TYR A 1 448 ? -11.745 0.195 33.362 1.00 92.06 448 TYR A O 1
ATOM 3488 N N . GLU A 1 449 ? -10.483 1.916 32.673 1.00 94.44 449 GLU A N 1
ATOM 3489 C CA . GLU A 1 449 ? -11.221 2.183 31.434 1.00 94.44 449 GLU A CA 1
ATOM 3490 C C . GLU A 1 449 ? -11.185 0.996 30.465 1.00 94.44 449 GLU A C 1
ATOM 3492 O O . GLU A 1 449 ? -12.223 0.587 29.946 1.00 94.44 449 GLU A O 1
ATOM 3497 N N . LEU A 1 450 ? -10.000 0.416 30.255 1.00 93.31 450 LEU A N 1
ATOM 3498 C CA . LEU A 1 450 ? -9.799 -0.683 29.312 1.00 93.31 450 LEU A CA 1
ATOM 3499 C C . LEU A 1 450 ? -10.442 -1.989 29.801 1.00 93.31 450 LEU A C 1
ATOM 3501 O O . LEU A 1 450 ? -11.216 -2.596 29.065 1.00 93.31 450 LEU A O 1
ATOM 3505 N N . ILE A 1 451 ? -10.131 -2.419 31.028 1.00 93.44 451 ILE A N 1
ATOM 3506 C CA . ILE A 1 451 ? -10.537 -3.733 31.550 1.00 93.44 451 ILE A CA 1
ATOM 3507 C C . ILE A 1 451 ? -12.029 -3.758 31.874 1.00 93.44 451 ILE A C 1
ATOM 3509 O O . ILE A 1 451 ? -12.718 -4.683 31.457 1.00 93.44 451 ILE A O 1
ATOM 3513 N N . THR A 1 452 ? -12.543 -2.732 32.562 1.00 94.94 452 THR A N 1
ATOM 3514 C CA . THR A 1 452 ? -13.960 -2.694 32.964 1.00 94.94 452 THR A CA 1
ATOM 3515 C C . THR A 1 452 ? -14.873 -2.725 31.743 1.00 94.94 452 THR A C 1
ATOM 3517 O O . THR A 1 452 ? -15.876 -3.433 31.738 1.00 94.94 452 THR A O 1
ATOM 3520 N N . SER A 1 453 ? -14.509 -1.996 30.682 1.00 96.25 453 SER A N 1
ATOM 3521 C CA . SER A 1 453 ? -15.276 -2.005 29.438 1.00 96.25 453 SER A CA 1
ATOM 3522 C C . SER A 1 453 ? -15.289 -3.384 28.787 1.00 96.25 453 SER A C 1
ATOM 3524 O O . SER A 1 453 ? -16.364 -3.918 28.514 1.00 96.25 453 SER A O 1
ATOM 3526 N N . LYS A 1 454 ? -14.115 -4.009 28.629 1.00 95.38 454 LYS A N 1
ATOM 3527 C CA . LYS A 1 454 ? -13.996 -5.360 28.069 1.00 95.38 454 LYS A CA 1
ATOM 3528 C C . LYS A 1 454 ? -14.799 -6.390 28.867 1.00 95.38 454 LYS A C 1
ATOM 3530 O O . LYS A 1 454 ? -15.565 -7.150 28.281 1.00 95.38 454 LYS A O 1
ATOM 3535 N N . GLU A 1 455 ? -14.677 -6.376 30.194 1.00 95.00 455 GLU A N 1
ATOM 3536 C CA . GLU A 1 455 ? -15.393 -7.293 31.087 1.00 95.00 455 GLU A CA 1
ATOM 3537 C C . GLU A 1 455 ? -16.911 -7.165 30.964 1.00 95.00 455 GLU A C 1
ATOM 3539 O O . GLU A 1 455 ? -17.595 -8.181 30.864 1.00 95.00 455 GLU A O 1
ATOM 3544 N N . ILE A 1 456 ? -17.443 -5.939 30.954 1.00 97.25 456 ILE A N 1
ATOM 3545 C CA . ILE A 1 456 ? -18.887 -5.697 30.829 1.00 97.25 456 ILE A CA 1
ATOM 3546 C C . ILE A 1 456 ? -19.401 -6.198 29.477 1.00 97.25 456 ILE A C 1
ATOM 3548 O O . ILE A 1 456 ? -20.362 -6.967 29.440 1.00 97.25 456 ILE A O 1
ATOM 3552 N N . LEU A 1 457 ? -18.739 -5.812 28.384 1.00 97.31 457 LEU A N 1
ATOM 3553 C CA . LEU A 1 457 ? -19.158 -6.175 27.030 1.00 97.31 457 LEU A CA 1
ATOM 3554 C C . LEU A 1 457 ? -19.108 -7.700 26.809 1.00 97.31 457 LEU A C 1
ATOM 3556 O O . LEU A 1 457 ? -20.056 -8.276 26.273 1.00 97.31 457 LEU A O 1
ATOM 3560 N N . GLN A 1 458 ? -18.053 -8.374 27.289 1.00 94.38 458 GLN A N 1
ATOM 3561 C CA . GLN A 1 458 ? -17.944 -9.837 27.210 1.00 94.38 458 GLN A CA 1
ATOM 3562 C C . GLN A 1 458 ? -18.970 -10.545 28.102 1.00 94.38 458 GLN A C 1
ATOM 3564 O O . GLN A 1 458 ? -19.604 -11.506 27.667 1.00 94.38 458 GLN A O 1
ATOM 3569 N N . ARG A 1 459 ? -19.172 -10.072 29.340 1.00 96.12 459 ARG A N 1
ATOM 3570 C CA . ARG A 1 459 ? -20.168 -10.632 30.271 1.00 96.12 459 ARG A CA 1
ATOM 3571 C C . ARG A 1 459 ? -21.576 -10.584 29.684 1.00 96.12 459 ARG A C 1
ATOM 3573 O O . ARG A 1 459 ? -22.348 -11.519 29.882 1.00 96.12 459 ARG A O 1
ATOM 3580 N N . ASP A 1 460 ? -21.905 -9.510 28.976 1.00 96.94 460 ASP A N 1
ATOM 3581 C CA . ASP A 1 460 ? -23.247 -9.301 28.435 1.00 96.94 460 ASP A CA 1
ATOM 3582 C C . ASP A 1 460 ? -23.482 -10.019 27.092 1.00 96.94 460 ASP A C 1
ATOM 3584 O O . ASP A 1 460 ? -24.597 -9.969 26.561 1.00 96.94 460 ASP A O 1
ATOM 3588 N N . GLY A 1 461 ? -22.474 -10.748 26.594 1.00 93.50 461 GLY A N 1
ATOM 3589 C CA . GLY A 1 461 ? -22.580 -11.642 25.441 1.00 93.50 461 GLY A CA 1
ATOM 3590 C C . GLY A 1 461 ? -22.500 -10.937 24.089 1.00 93.50 461 GLY A C 1
ATOM 3591 O O . GLY A 1 461 ? -23.127 -11.396 23.141 1.00 93.50 461 GLY A O 1
ATOM 3592 N N . LEU A 1 462 ? -21.759 -9.828 23.995 1.00 94.25 462 LEU A N 1
ATOM 3593 C CA . LEU A 1 462 ? -21.634 -9.020 22.771 1.00 94.25 462 LEU A CA 1
ATOM 3594 C C . LEU A 1 462 ? -20.500 -9.475 21.829 1.00 94.25 462 LEU A C 1
ATOM 3596 O O . LEU A 1 462 ? -20.127 -8.745 20.916 1.00 94.25 462 LEU A O 1
ATOM 3600 N N . GLY A 1 463 ? -19.969 -10.682 22.039 1.00 87.94 463 GLY A N 1
ATOM 3601 C CA . GLY A 1 463 ? -18.910 -11.285 21.229 1.00 87.94 463 GLY A CA 1
ATOM 3602 C C . GLY A 1 463 ? -17.510 -11.159 21.834 1.00 87.94 463 GLY A C 1
ATOM 3603 O O . GLY A 1 463 ? -17.330 -10.755 22.988 1.00 87.94 463 GLY A O 1
ATOM 3604 N N . ASP A 1 464 ? -16.510 -11.536 21.038 1.00 84.94 464 ASP A N 1
ATOM 3605 C CA . ASP A 1 464 ? -15.103 -11.457 21.417 1.00 84.94 464 ASP A CA 1
ATOM 3606 C C . ASP A 1 464 ? -14.613 -10.020 21.232 1.00 84.94 464 ASP A C 1
ATOM 3608 O O . ASP A 1 464 ? -14.304 -9.570 20.131 1.00 84.94 464 ASP A O 1
ATOM 3612 N N . ILE A 1 465 ? -14.579 -9.270 22.334 1.00 93.31 465 ILE A N 1
ATOM 3613 C CA . ILE A 1 465 ? -14.238 -7.842 22.347 1.00 93.31 465 ILE A CA 1
ATOM 3614 C C . ILE A 1 465 ? -12.727 -7.670 22.144 1.00 93.31 465 ILE A C 1
ATOM 3616 O O . ILE A 1 465 ? -11.938 -7.499 23.083 1.00 93.31 465 ILE A O 1
ATOM 3620 N N . ARG A 1 466 ? -12.312 -7.776 20.883 1.00 87.75 466 ARG A N 1
ATOM 3621 C CA . ARG A 1 466 ? -10.909 -7.789 20.455 1.00 87.75 466 ARG A CA 1
ATOM 3622 C C . ARG A 1 466 ? -10.361 -6.405 20.133 1.00 87.75 466 ARG A C 1
ATOM 3624 O O . ARG A 1 466 ? -9.148 -6.220 20.211 1.00 87.75 466 ARG A O 1
ATOM 3631 N N . PHE A 1 467 ? -11.226 -5.442 19.821 1.00 88.50 467 PHE A N 1
ATOM 3632 C CA . PHE A 1 467 ? -10.828 -4.127 19.325 1.00 88.50 467 PHE A CA 1
ATOM 3633 C C . PHE A 1 467 ? -11.270 -2.994 20.243 1.00 88.50 467 PHE A C 1
ATOM 3635 O O . PHE A 1 467 ? -12.319 -3.055 20.889 1.00 88.50 467 PHE A O 1
ATOM 3642 N N . PHE A 1 468 ? -10.451 -1.947 20.269 1.00 89.69 468 PHE A N 1
ATOM 3643 C CA . PHE A 1 468 ? -10.664 -0.754 21.069 1.00 89.69 468 PHE A CA 1
ATOM 3644 C C . PHE A 1 468 ? -10.499 0.512 20.233 1.00 89.69 468 PHE A C 1
ATOM 3646 O O . PHE A 1 468 ? -9.499 0.695 19.548 1.00 89.69 468 PHE A O 1
ATOM 3653 N N . SER A 1 469 ? -11.461 1.419 20.302 1.00 89.56 469 SER A N 1
ATOM 3654 C CA . SER A 1 469 ? -11.340 2.750 19.707 1.00 89.56 469 SER A CA 1
ATOM 3655 C C . SER A 1 469 ? -10.939 3.753 20.782 1.00 89.56 469 SER A C 1
ATOM 3657 O O . SER A 1 469 ? -11.496 3.728 21.876 1.00 89.56 469 SER A O 1
ATOM 3659 N N . TYR A 1 470 ? -9.982 4.633 20.489 1.00 87.25 470 TYR A N 1
ATOM 3660 C CA . TYR A 1 470 ? -9.458 5.609 21.447 1.00 87.25 470 TYR A CA 1
ATOM 3661 C C . TYR A 1 470 ? -10.436 6.775 21.695 1.00 87.25 470 TYR A C 1
ATOM 3663 O O . TYR A 1 470 ? -10.604 7.601 20.795 1.00 87.25 470 TYR A O 1
ATOM 3671 N N . PRO A 1 471 ? -11.035 6.917 22.896 1.00 89.12 471 PRO A N 1
ATOM 3672 C CA . PRO A 1 471 ? -11.877 8.069 23.223 1.00 89.12 471 PRO A CA 1
ATOM 3673 C C . PRO A 1 471 ? -11.091 9.380 23.292 1.00 89.12 471 PRO A C 1
ATOM 3675 O O . PRO A 1 471 ? -9.928 9.412 23.716 1.00 89.12 471 PRO A O 1
ATOM 3678 N N . GLY A 1 472 ? -11.757 10.474 22.911 1.00 80.25 472 GLY A N 1
ATOM 3679 C CA . GLY A 1 472 ? -11.267 11.852 23.043 1.00 80.25 472 GLY A CA 1
ATOM 3680 C C . GLY A 1 472 ? -10.145 12.269 22.075 1.00 80.25 472 GLY A C 1
ATOM 3681 O O . GLY A 1 472 ? -9.544 13.330 22.246 1.00 80.25 472 GLY A O 1
ATOM 3682 N N . GLY A 1 473 ? -9.881 11.469 21.042 1.00 70.62 473 GLY A N 1
ATOM 3683 C CA . GLY A 1 473 ? -8.978 11.832 19.953 1.00 70.62 473 GLY A CA 1
ATOM 3684 C C . GLY A 1 473 ? -7.479 11.660 20.255 1.00 70.62 473 GLY A C 1
ATOM 3685 O O . GLY A 1 473 ? -7.063 11.354 21.372 1.00 70.62 473 GLY A O 1
ATOM 3686 N N . PRO A 1 474 ? -6.629 11.845 19.235 1.00 66.06 474 PRO A N 1
ATOM 3687 C CA . PRO A 1 474 ? -5.243 11.380 19.216 1.00 66.06 474 PRO A CA 1
ATOM 3688 C C . PRO A 1 474 ? -4.322 12.115 20.197 1.00 66.06 474 PRO A C 1
ATOM 3690 O O . PRO A 1 474 ? -3.355 11.541 20.686 1.00 66.06 474 PRO A O 1
ATOM 3693 N N . SER A 1 475 ? -4.612 13.379 20.509 1.00 69.38 475 SER A N 1
ATOM 3694 C CA . SER A 1 475 ? -3.768 14.228 21.360 1.00 69.38 475 SER A CA 1
ATOM 3695 C C . SER A 1 475 ? -3.783 13.835 22.841 1.00 69.38 475 SER A C 1
ATOM 3697 O O . SER A 1 475 ? -2.882 14.233 23.579 1.00 69.38 475 SER A O 1
ATOM 3699 N N . LEU A 1 476 ? -4.778 13.056 23.280 1.00 76.56 476 LEU A N 1
ATOM 3700 C CA . LEU A 1 476 ? -4.870 12.541 24.650 1.00 76.56 476 LEU A CA 1
ATOM 3701 C C . LEU A 1 476 ? -4.038 11.270 24.870 1.00 76.56 476 LEU A C 1
ATOM 3703 O O . LEU A 1 476 ? -3.688 10.957 26.009 1.00 76.56 476 LEU A O 1
ATOM 3707 N N . TRP A 1 477 ? -3.731 10.534 23.800 1.00 73.62 477 TRP A N 1
ATOM 3708 C CA . TRP A 1 477 ? -3.128 9.207 23.874 1.00 73.62 477 TRP A CA 1
ATOM 3709 C C . TRP A 1 477 ? -1.617 9.272 23.665 1.00 73.62 477 TRP A C 1
ATOM 3711 O O . TRP A 1 477 ? -1.118 9.539 22.576 1.00 73.62 477 TRP A O 1
ATOM 3721 N N . LEU A 1 478 ? -0.880 9.019 24.746 1.00 71.38 478 LEU A N 1
ATOM 3722 C CA . LEU A 1 478 ? 0.579 8.937 24.741 1.00 71.38 478 LEU A CA 1
ATOM 3723 C C . LEU A 1 478 ? 1.037 7.510 24.415 1.00 71.38 478 LEU A C 1
ATOM 3725 O O . LEU A 1 478 ? 0.317 6.550 24.674 1.00 71.38 478 LEU A O 1
ATOM 3729 N N . GLY A 1 479 ? 2.260 7.359 23.899 1.00 68.31 479 GLY A N 1
ATOM 3730 C CA . GLY A 1 479 ? 2.781 6.059 23.455 1.00 68.31 479 GLY A CA 1
ATOM 3731 C C . GLY A 1 479 ? 2.740 4.951 24.518 1.00 68.31 479 GLY A C 1
ATOM 3732 O O . GLY A 1 479 ? 2.487 3.802 24.180 1.00 68.31 479 GLY A O 1
ATOM 3733 N N . ASP A 1 480 ? 2.909 5.278 25.800 1.00 67.44 480 ASP A N 1
ATOM 3734 C CA . ASP A 1 480 ? 2.767 4.321 26.906 1.00 67.44 480 ASP A CA 1
ATOM 3735 C C . ASP A 1 480 ? 1.311 3.874 27.122 1.00 67.44 480 ASP A C 1
ATOM 3737 O O . ASP A 1 480 ? 1.047 2.705 27.399 1.00 67.44 480 ASP A O 1
ATOM 3741 N N . MET A 1 481 ? 0.354 4.789 26.952 1.00 76.38 481 MET A N 1
ATOM 3742 C CA . MET A 1 481 ? -1.074 4.483 27.063 1.00 76.38 481 MET A CA 1
ATOM 3743 C C . MET A 1 481 ? -1.558 3.630 25.888 1.00 76.38 481 MET A C 1
ATOM 3745 O O . MET A 1 481 ? -2.306 2.673 26.084 1.00 76.38 481 MET A O 1
ATOM 3749 N N . THR A 1 482 ? -1.092 3.952 24.681 1.00 75.19 482 THR A N 1
ATOM 3750 C CA . THR A 1 482 ? -1.345 3.180 23.461 1.00 75.19 482 THR A CA 1
ATOM 3751 C C . THR A 1 482 ? -0.787 1.755 23.607 1.00 75.19 482 THR A C 1
ATOM 3753 O O . THR A 1 482 ? -1.495 0.794 23.317 1.00 75.19 482 THR A O 1
ATOM 3756 N N . ALA A 1 483 ? 0.422 1.588 24.162 1.00 70.25 483 ALA A N 1
ATOM 3757 C CA . ALA A 1 483 ? 1.025 0.270 24.399 1.00 70.25 483 ALA A CA 1
ATOM 3758 C C . ALA A 1 483 ? 0.222 -0.565 25.407 1.00 70.25 483 ALA A C 1
ATOM 3760 O O . ALA A 1 483 ? -0.078 -1.731 25.147 1.00 70.25 483 ALA A O 1
ATOM 3761 N N . ALA A 1 484 ? -0.200 0.052 26.513 1.00 76.50 484 ALA A N 1
ATOM 3762 C CA . ALA A 1 484 ? -1.039 -0.598 27.516 1.00 76.50 484 ALA A CA 1
ATOM 3763 C C . ALA A 1 484 ? -2.421 -1.004 26.967 1.00 76.50 484 ALA A C 1
ATOM 3765 O O . ALA A 1 484 ? -2.946 -2.048 27.348 1.00 76.50 484 ALA A O 1
ATOM 3766 N N . ALA A 1 485 ? -3.004 -0.244 26.032 1.00 81.38 485 ALA A N 1
ATOM 3767 C CA . ALA A 1 485 ? -4.242 -0.652 25.360 1.00 81.38 485 ALA A CA 1
ATOM 3768 C C . ALA A 1 485 ? -4.068 -1.973 24.590 1.00 81.38 485 ALA A C 1
ATOM 3770 O O . ALA A 1 485 ? -4.916 -2.860 24.683 1.00 81.38 485 ALA A O 1
ATOM 3771 N N . HIS A 1 486 ? -2.923 -2.165 23.935 1.00 77.50 486 HIS A N 1
ATOM 3772 C CA . HIS A 1 486 ? -2.596 -3.414 23.246 1.00 77.50 486 HIS A CA 1
ATOM 3773 C C . HIS A 1 486 ? -2.184 -4.576 24.173 1.00 77.50 486 HIS A C 1
ATOM 3775 O O . HIS A 1 486 ? -1.947 -5.698 23.713 1.00 77.50 486 HIS A O 1
ATOM 3781 N N . GLU A 1 487 ? -2.062 -4.357 25.484 1.00 80.00 487 GLU A N 1
ATOM 3782 C CA . GLU A 1 487 ? -2.033 -5.452 26.465 1.00 80.00 487 GLU A CA 1
ATOM 3783 C C . GLU A 1 487 ? -3.434 -6.008 26.745 1.00 80.00 487 GLU A C 1
ATOM 3785 O O . GLU A 1 487 ? -3.550 -7.125 27.245 1.00 80.00 487 GLU A O 1
ATOM 3790 N N . VAL A 1 488 ? -4.489 -5.255 26.408 1.00 85.19 488 VAL A N 1
ATOM 3791 C CA . VAL A 1 488 ? -5.889 -5.622 26.670 1.00 85.19 488 VAL A CA 1
ATOM 3792 C C . VAL A 1 488 ? -6.634 -6.043 25.398 1.00 85.19 488 VAL A C 1
ATOM 3794 O O . VAL A 1 488 ? -7.456 -6.965 25.423 1.00 85.19 488 VAL A O 1
ATOM 3797 N N . TYR A 1 489 ? -6.330 -5.391 24.277 1.00 85.81 489 TYR A N 1
ATOM 3798 C CA . TYR A 1 489 ? -7.008 -5.572 22.996 1.00 85.81 489 TYR A CA 1
ATOM 3799 C C . TYR A 1 489 ? -6.034 -6.026 21.906 1.00 85.81 489 TYR A C 1
ATOM 3801 O O . TYR A 1 489 ? -4.873 -5.614 21.881 1.00 85.81 489 TYR A O 1
ATOM 3809 N N . SER A 1 490 ? -6.516 -6.866 20.987 1.00 75.88 490 SER A N 1
ATOM 3810 C CA . SER A 1 490 ? -5.774 -7.281 19.789 1.00 75.88 490 SER A CA 1
ATOM 3811 C C . SER A 1 490 ? -5.506 -6.094 18.866 1.00 75.88 490 SER A C 1
ATOM 3813 O O . SER A 1 490 ? -4.430 -5.999 18.282 1.00 75.88 490 SER A O 1
ATOM 3815 N N . GLY A 1 491 ? -6.473 -5.178 18.772 1.00 74.31 491 GLY A N 1
ATOM 3816 C CA . GLY A 1 491 ? -6.420 -4.001 17.917 1.00 74.31 491 GLY A CA 1
ATOM 3817 C C . GLY A 1 491 ? -6.849 -2.734 18.611 1.00 74.31 491 GLY A C 1
ATOM 3818 O O . GLY A 1 491 ? -7.787 -2.755 19.406 1.00 74.31 491 GLY A O 1
ATOM 3819 N N . CYS A 1 492 ? -6.214 -1.623 18.248 1.00 75.94 492 CYS A N 1
ATOM 3820 C CA . CYS A 1 492 ? -6.665 -0.307 18.666 1.00 75.94 492 CYS A CA 1
ATOM 3821 C C . CYS A 1 492 ? -6.744 0.668 17.480 1.00 75.94 492 CYS A C 1
ATOM 3823 O O . CYS A 1 492 ? -5.861 0.662 16.621 1.00 75.94 492 CYS A O 1
ATOM 3825 N N . ARG A 1 493 ? -7.782 1.513 17.441 1.00 78.19 493 ARG A N 1
ATOM 3826 C CA . ARG A 1 493 ? -8.040 2.497 16.374 1.00 78.19 493 ARG A CA 1
ATOM 3827 C C . ARG A 1 493 ? -7.978 3.931 16.902 1.00 78.19 493 ARG A C 1
ATOM 3829 O O . ARG A 1 493 ? -8.541 4.234 17.953 1.00 78.19 493 ARG A O 1
ATOM 3836 N N . SER A 1 494 ? -7.361 4.826 16.123 1.00 70.50 494 SER A N 1
ATOM 3837 C CA . SER A 1 494 ? -7.374 6.284 16.321 1.00 70.50 494 SER A CA 1
ATOM 3838 C C . SER A 1 494 ? -7.955 7.033 15.116 1.00 70.50 494 SER A C 1
ATOM 3840 O O . SER A 1 494 ? -8.041 6.482 14.023 1.00 70.50 494 SER A O 1
ATOM 3842 N N . THR A 1 495 ? -8.286 8.315 15.300 1.00 57.34 495 THR A N 1
ATOM 3843 C CA . THR A 1 495 ? -8.610 9.258 14.216 1.00 57.34 495 THR A CA 1
ATOM 3844 C C . THR A 1 495 ? -7.371 9.915 13.587 1.00 57.34 495 THR A C 1
ATOM 3846 O O . THR A 1 495 ? -7.486 10.539 12.536 1.00 57.34 495 THR A O 1
ATOM 3849 N N . ALA A 1 496 ? -6.173 9.771 14.173 1.00 53.34 496 ALA A N 1
ATOM 3850 C CA . ALA A 1 496 ? -4.924 10.202 13.536 1.00 53.34 496 ALA A CA 1
ATOM 3851 C C . ALA A 1 496 ? -4.263 9.077 12.733 1.00 53.34 496 ALA A C 1
ATOM 3853 O O . ALA A 1 496 ? -4.176 7.937 13.195 1.00 53.34 496 ALA A O 1
ATOM 3854 N N . LYS A 1 497 ? -3.679 9.439 11.581 1.00 47.25 497 LYS A N 1
ATOM 3855 C CA . LYS A 1 497 ? -2.686 8.596 10.905 1.00 47.25 497 LYS A CA 1
ATOM 3856 C C . LYS A 1 497 ? -1.496 8.394 11.854 1.00 47.25 497 LYS A C 1
ATOM 3858 O O . LYS A 1 497 ? -0.897 9.372 12.293 1.00 47.25 497 LYS A O 1
ATOM 3863 N N . ASN A 1 498 ? -1.137 7.141 12.126 1.00 44.81 498 ASN A N 1
ATOM 3864 C CA . ASN A 1 498 ? 0.138 6.749 12.741 1.00 44.81 498 ASN A CA 1
ATOM 3865 C C . ASN A 1 498 ? 0.397 7.213 14.194 1.00 44.81 498 ASN A C 1
ATOM 3867 O O . ASN A 1 498 ? 1.466 7.758 14.470 1.00 44.81 498 ASN A O 1
ATOM 3871 N N . ILE A 1 499 ? -0.489 6.946 15.167 1.00 41.94 499 ILE A N 1
ATOM 3872 C CA . ILE A 1 499 ? -0.074 7.003 16.592 1.00 41.94 499 ILE A CA 1
ATOM 3873 C C . ILE A 1 499 ? 0.785 5.775 16.930 1.00 41.94 499 ILE A C 1
ATOM 3875 O O . ILE A 1 499 ? 0.367 4.862 17.629 1.00 41.94 499 ILE A O 1
ATOM 3879 N N . THR A 1 500 ? 2.007 5.703 16.426 1.00 34.53 500 THR A N 1
ATOM 3880 C CA . THR A 1 500 ? 2.912 4.610 16.796 1.00 34.53 500 THR A CA 1
ATOM 3881 C C . THR A 1 500 ? 3.296 4.710 18.275 1.00 34.53 500 THR A C 1
ATOM 3883 O O . THR A 1 500 ? 3.766 5.752 18.741 1.00 34.53 500 THR A O 1
ATOM 3886 N N . THR A 1 501 ? 3.123 3.614 19.011 1.00 30.86 501 THR A N 1
ATOM 3887 C CA . THR A 1 501 ? 3.725 3.387 20.326 1.00 30.86 501 THR A CA 1
ATOM 3888 C C . THR A 1 501 ? 5.245 3.518 20.239 1.00 30.86 501 THR A C 1
ATOM 3890 O O . THR A 1 501 ? 5.897 2.900 19.402 1.00 30.86 501 THR A O 1
ATOM 3893 N N . GLN A 1 502 ? 5.841 4.304 21.137 1.00 30.67 502 GLN A N 1
ATOM 3894 C CA . GLN A 1 502 ? 7.258 4.156 21.470 1.00 30.67 502 GLN A CA 1
ATOM 3895 C C . GLN A 1 502 ? 7.427 2.804 22.174 1.00 30.67 502 GLN A C 1
ATOM 3897 O O . GLN A 1 502 ? 6.962 2.666 23.303 1.00 30.67 502 GLN A O 1
ATOM 3902 N N . GLY A 1 503 ? 8.097 1.832 21.557 1.00 32.66 503 GLY A N 1
ATOM 3903 C CA . GLY A 1 503 ? 8.532 0.619 22.261 1.00 32.66 503 GLY A CA 1
ATOM 3904 C C . GLY A 1 503 ? 8.254 -0.663 21.501 1.00 32.66 503 GLY A C 1
ATOM 3905 O O . GLY A 1 503 ? 9.146 -1.231 20.901 1.00 32.66 503 GLY A O 1
ATOM 3906 N N . ASP A 1 504 ? 7.004 -1.099 21.463 1.00 30.00 504 ASP A N 1
ATOM 3907 C CA . ASP A 1 504 ? 6.672 -2.428 20.962 1.00 30.00 504 ASP A CA 1
ATOM 3908 C C . ASP A 1 504 ? 5.730 -2.335 19.763 1.00 30.00 504 ASP A C 1
ATOM 3910 O O . ASP A 1 504 ? 4.721 -1.622 19.800 1.00 30.00 504 ASP A O 1
ATOM 3914 N N . ILE A 1 505 ? 6.064 -3.075 18.701 1.00 35.09 505 ILE A N 1
ATOM 3915 C CA . ILE A 1 505 ? 5.180 -3.342 17.567 1.00 35.09 505 ILE A CA 1
ATOM 3916 C C . ILE A 1 505 ? 3.979 -4.117 18.112 1.00 35.09 505 ILE A C 1
ATOM 3918 O O . ILE A 1 505 ? 4.011 -5.339 18.259 1.00 35.09 505 ILE A O 1
ATOM 3922 N N . LYS A 1 506 ? 2.906 -3.396 18.417 1.00 37.44 506 LYS A N 1
ATOM 3923 C CA . LYS A 1 506 ? 1.551 -3.926 18.347 1.00 37.44 506 LYS A CA 1
ATOM 3924 C C . LYS A 1 506 ? 0.761 -2.981 17.447 1.00 37.44 506 LYS A C 1
ATOM 3926 O O . LYS A 1 506 ? 0.908 -1.766 17.583 1.00 37.44 506 LYS A O 1
ATOM 3931 N N . PRO A 1 507 ? 0.017 -3.500 16.467 1.00 38.38 507 PRO A N 1
ATOM 3932 C CA . PRO A 1 507 ? -0.486 -2.671 15.395 1.00 38.38 507 PRO A CA 1
ATOM 3933 C C . PRO A 1 507 ? -1.648 -1.844 15.923 1.00 38.38 507 PRO A C 1
ATOM 3935 O O . PRO A 1 507 ? -2.739 -2.363 16.152 1.00 38.38 507 PRO A O 1
ATOM 3938 N N . LEU A 1 508 ? -1.450 -0.528 15.988 1.00 44.47 508 LEU A N 1
ATOM 3939 C CA . LEU A 1 508 ? -2.465 0.316 15.382 1.00 44.47 508 LEU A CA 1
ATOM 3940 C C . LEU A 1 508 ? -2.629 -0.221 13.976 1.00 44.47 508 LEU A C 1
ATOM 3942 O O . LEU A 1 508 ? -1.682 -0.232 13.187 1.00 44.47 508 LEU A O 1
ATOM 3946 N N . PHE A 1 509 ? -3.795 -0.758 13.693 1.00 54.44 509 PHE A N 1
ATOM 3947 C CA . PHE A 1 509 ? -4.054 -1.158 12.341 1.00 54.44 509 PHE A CA 1
ATOM 3948 C C . PHE A 1 509 ? -4.098 0.103 11.489 1.00 54.44 509 PHE A C 1
ATOM 3950 O O . PHE A 1 509 ? -4.929 0.973 11.743 1.00 54.44 509 PHE A O 1
ATOM 3957 N N . SER A 1 510 ? -3.136 0.244 10.568 1.00 51.81 510 SER A N 1
ATOM 3958 C CA . SER A 1 510 ? -3.022 1.409 9.687 1.00 51.81 510 SER A CA 1
ATOM 3959 C C . SER A 1 510 ? -4.280 1.486 8.836 1.00 51.81 510 SER A C 1
ATOM 3961 O O . SER A 1 510 ? -4.411 0.807 7.819 1.00 51.81 510 SER A O 1
ATOM 3963 N N . THR A 1 511 ? -5.245 2.258 9.320 1.00 59.91 511 THR A N 1
ATOM 3964 C CA . THR A 1 511 ? -6.425 2.644 8.570 1.00 59.91 511 THR A CA 1
ATOM 3965 C C . THR A 1 511 ? -6.360 4.134 8.315 1.00 59.91 511 THR A C 1
ATOM 3967 O O . THR A 1 511 ? -6.069 4.924 9.219 1.00 59.91 511 THR A O 1
ATOM 3970 N N . ILE A 1 512 ? -6.714 4.541 7.108 1.00 68.25 512 ILE A N 1
ATOM 3971 C CA . ILE A 1 512 ? -7.038 5.926 6.814 1.00 68.25 512 ILE A CA 1
ATOM 3972 C C . ILE A 1 512 ? -8.413 6.188 7.426 1.00 68.25 512 ILE A C 1
ATOM 3974 O O . ILE A 1 512 ? -9.425 5.673 6.950 1.00 68.25 512 ILE A O 1
ATOM 3978 N N . ALA A 1 513 ? -8.436 6.947 8.521 1.00 77.69 513 ALA A N 1
ATOM 3979 C CA . ALA A 1 513 ? -9.677 7.424 9.110 1.00 77.69 513 ALA A CA 1
ATOM 3980 C C . ALA A 1 513 ? -10.273 8.514 8.209 1.00 77.69 513 ALA A C 1
ATOM 3982 O O . ALA A 1 513 ? -9.606 9.510 7.918 1.00 77.69 513 ALA A O 1
ATOM 3983 N N . ILE A 1 514 ? -11.515 8.316 7.773 1.00 84.06 514 ILE A N 1
ATOM 3984 C CA . ILE A 1 514 ? -12.269 9.268 6.953 1.00 84.06 514 ILE A CA 1
ATOM 3985 C C . ILE A 1 514 ? -13.565 9.571 7.698 1.00 84.06 514 ILE A C 1
ATOM 3987 O O . ILE A 1 514 ? -14.374 8.676 7.934 1.00 84.06 514 ILE A O 1
ATOM 3991 N N . THR A 1 515 ? -13.755 10.826 8.091 1.00 86.38 515 THR A N 1
ATOM 3992 C CA . THR A 1 515 ? -14.999 11.292 8.709 1.00 86.38 515 THR A CA 1
ATOM 3993 C C . THR A 1 515 ? -16.108 11.374 7.658 1.00 86.38 515 THR A C 1
ATOM 3995 O O . THR A 1 515 ? -15.871 11.772 6.514 1.00 86.38 515 THR A O 1
ATOM 3998 N N . LEU A 1 516 ? -17.338 11.026 8.040 1.00 88.00 516 LEU A N 1
ATOM 3999 C CA . LEU A 1 516 ? -18.511 11.166 7.166 1.00 88.00 516 LEU A CA 1
ATOM 4000 C C . LEU A 1 516 ? -19.113 12.595 7.185 1.00 88.00 516 LEU A C 1
ATOM 4002 O O . LEU A 1 516 ? -20.132 12.868 6.545 1.00 88.00 516 LEU A O 1
ATOM 4006 N N . ASP A 1 517 ? -18.455 13.542 7.862 1.00 84.06 517 ASP A N 1
ATOM 4007 C CA . ASP A 1 517 ? -18.879 14.942 8.013 1.00 84.06 517 ASP A CA 1
ATOM 4008 C C . ASP A 1 517 ? -18.620 15.800 6.756 1.00 84.06 517 ASP A C 1
ATOM 4010 O O . ASP A 1 517 ? -18.950 16.986 6.707 1.00 84.06 517 ASP A O 1
ATOM 4014 N N . ASN A 1 518 ? -18.050 15.199 5.708 1.00 78.88 518 ASN A N 1
ATOM 4015 C CA . ASN A 1 518 ? -17.672 15.870 4.468 1.00 78.88 518 ASN A CA 1
ATOM 4016 C C . ASN A 1 518 ? -18.670 15.646 3.322 1.00 78.88 518 ASN A C 1
ATOM 4018 O O . ASN A 1 518 ? -19.647 14.913 3.453 1.00 78.88 518 ASN A O 1
ATOM 4022 N N . SER A 1 519 ? -18.424 16.264 2.161 1.00 82.19 519 SER A N 1
ATOM 4023 C CA . SER A 1 519 ? -19.195 15.929 0.959 1.00 82.19 519 SER A CA 1
ATOM 4024 C C . SER A 1 519 ? -18.930 14.484 0.530 1.00 82.19 519 SER A C 1
ATOM 4026 O O . SER A 1 519 ? -17.794 14.007 0.587 1.00 82.19 519 SER A O 1
ATOM 4028 N N . THR A 1 520 ? -19.965 13.805 0.035 1.00 77.44 520 THR A N 1
ATOM 4029 C CA . THR A 1 520 ? -19.875 12.433 -0.489 1.00 77.44 520 THR A CA 1
ATOM 4030 C C . THR A 1 520 ? -18.788 12.312 -1.560 1.00 77.44 520 THR A C 1
ATOM 4032 O O . THR A 1 520 ? -18.031 11.351 -1.569 1.00 77.44 520 THR A O 1
ATOM 4035 N N . GLU A 1 521 ? -18.621 13.334 -2.407 1.00 73.56 521 GLU A N 1
ATOM 4036 C CA . GLU A 1 521 ? -17.542 13.400 -3.404 1.00 73.56 521 GLU A CA 1
ATOM 4037 C C . GLU A 1 521 ? -16.140 13.288 -2.777 1.00 73.56 521 GLU A C 1
ATOM 4039 O O . GLU A 1 521 ? -15.305 12.509 -3.244 1.00 73.56 521 GLU A O 1
ATOM 4044 N N . LYS A 1 522 ? -15.883 14.015 -1.683 1.00 71.81 522 LYS A N 1
ATOM 4045 C CA . LYS A 1 522 ? -14.595 13.966 -0.978 1.00 71.81 522 LYS A CA 1
ATOM 4046 C C . LYS A 1 522 ? -14.395 12.646 -0.243 1.00 71.81 522 LYS A C 1
ATOM 4048 O O . LYS A 1 522 ? -13.290 12.113 -0.260 1.00 71.81 522 LYS A O 1
ATOM 4053 N N . ILE A 1 523 ? -15.446 12.114 0.381 1.00 80.69 523 ILE A N 1
ATOM 4054 C CA . ILE A 1 523 ? -15.401 10.819 1.076 1.00 80.69 523 ILE A CA 1
ATOM 4055 C C . ILE A 1 523 ? -15.063 9.708 0.079 1.00 80.69 523 ILE A C 1
ATOM 4057 O O . ILE A 1 523 ? -14.073 9.001 0.256 1.00 80.69 523 ILE A O 1
ATOM 4061 N N . ASN A 1 524 ? -15.822 9.620 -1.013 1.00 79.06 524 ASN A N 1
ATOM 4062 C CA . ASN A 1 524 ? -15.628 8.626 -2.068 1.00 79.06 524 ASN A CA 1
ATOM 4063 C C . ASN A 1 524 ? -14.226 8.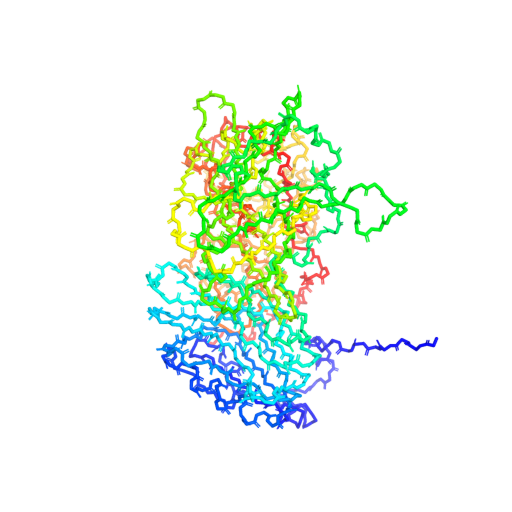706 -2.666 1.00 79.06 524 ASN A C 1
ATOM 4065 O O . ASN A 1 524 ? -13.609 7.680 -2.960 1.00 79.06 524 ASN A O 1
ATOM 4069 N N . THR A 1 525 ? -13.687 9.918 -2.796 1.00 62.47 525 THR A N 1
ATOM 4070 C CA . THR A 1 525 ? -12.325 10.071 -3.287 1.00 62.47 525 THR A CA 1
ATOM 4071 C C . THR A 1 525 ? -11.277 9.593 -2.292 1.00 62.47 525 THR A C 1
ATOM 4073 O O . THR A 1 525 ? -10.352 8.877 -2.675 1.00 62.47 525 THR A O 1
ATOM 4076 N N . GLN A 1 526 ? -11.409 9.944 -1.017 1.00 70.38 526 GLN A N 1
ATOM 4077 C CA . GLN A 1 526 ? -10.471 9.478 -0.001 1.00 70.38 526 GLN A CA 1
ATOM 4078 C C . GLN A 1 526 ? -10.507 7.951 0.144 1.00 70.38 526 GLN A C 1
ATOM 4080 O O . GLN A 1 526 ? -9.446 7.339 0.270 1.00 70.38 526 GLN A O 1
ATOM 4085 N N . ILE A 1 527 ? -11.696 7.337 0.042 1.00 76.00 527 ILE A N 1
ATOM 4086 C CA . ILE A 1 527 ? -11.851 5.879 -0.025 1.00 76.00 527 ILE A CA 1
ATOM 4087 C C . ILE A 1 527 ? -11.073 5.350 -1.228 1.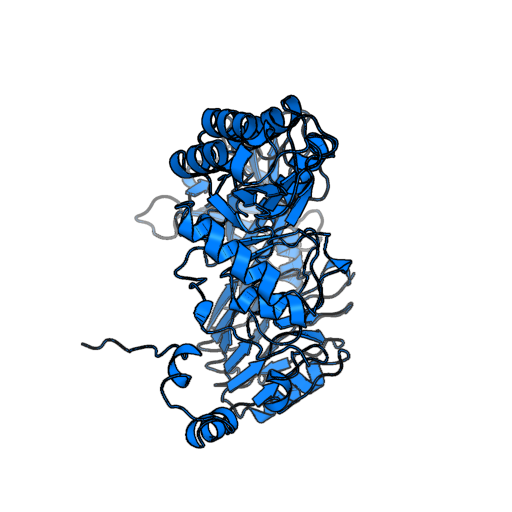00 76.00 527 ILE A C 1
ATOM 4089 O O . ILE A 1 527 ? -10.138 4.578 -1.051 1.00 76.00 527 ILE A O 1
ATOM 4093 N N . ALA A 1 528 ? -11.397 5.802 -2.443 1.00 64.06 528 ALA A N 1
ATOM 4094 C CA . ALA A 1 528 ? -10.747 5.322 -3.660 1.00 64.06 528 ALA A CA 1
ATOM 4095 C C . ALA A 1 528 ? -9.219 5.479 -3.604 1.00 64.06 528 ALA A C 1
ATOM 4097 O O . ALA A 1 528 ? -8.493 4.566 -3.993 1.00 64.06 528 ALA A O 1
ATOM 4098 N N . TRP A 1 529 ? -8.721 6.604 -3.082 1.00 63.28 529 TRP A N 1
ATOM 4099 C CA . TRP A 1 529 ? -7.293 6.822 -2.866 1.00 63.28 529 TRP A CA 1
ATOM 4100 C C . TRP A 1 529 ? -6.699 5.757 -1.945 1.00 63.28 529 TRP A C 1
ATOM 4102 O O . TRP A 1 529 ? -5.700 5.139 -2.307 1.00 63.28 529 TRP A O 1
ATOM 4112 N N . ALA A 1 530 ? -7.306 5.522 -0.783 1.00 62.25 530 ALA A N 1
ATOM 4113 C CA . ALA A 1 530 ? -6.793 4.573 0.196 1.00 62.25 530 ALA A CA 1
ATOM 4114 C C . ALA A 1 530 ? -6.789 3.142 -0.359 1.00 62.25 530 ALA A C 1
ATOM 4116 O O . ALA A 1 530 ? -5.739 2.504 -0.371 1.00 62.25 530 ALA A O 1
ATOM 4117 N N . ILE A 1 531 ? -7.901 2.686 -0.948 1.00 63.34 531 ILE A N 1
ATOM 4118 C CA . ILE A 1 531 ? -7.993 1.336 -1.522 1.00 63.34 531 ILE A CA 1
ATOM 4119 C C . ILE A 1 531 ? -6.940 1.116 -2.618 1.00 63.34 531 ILE A C 1
ATOM 4121 O O . ILE A 1 531 ? -6.267 0.085 -2.617 1.00 63.34 531 ILE A O 1
ATOM 4125 N N . ASN A 1 532 ? -6.736 2.100 -3.503 1.00 55.22 532 ASN A N 1
ATOM 4126 C CA . ASN A 1 532 ? -5.741 2.029 -4.582 1.00 55.22 532 ASN A CA 1
ATOM 4127 C C . ASN A 1 532 ? -4.290 2.074 -4.090 1.00 55.22 532 ASN A C 1
ATOM 4129 O O . ASN A 1 532 ? -3.383 1.628 -4.793 1.00 55.22 532 ASN A O 1
ATOM 4133 N N . ASN A 1 533 ? -4.059 2.612 -2.892 1.00 52.97 533 ASN A N 1
ATOM 4134 C CA . ASN A 1 533 ? -2.762 2.567 -2.222 1.00 52.97 533 ASN A CA 1
ATOM 4135 C C . ASN A 1 533 ? -2.641 1.367 -1.269 1.00 52.97 533 ASN A C 1
ATOM 4137 O O . ASN A 1 533 ? -1.664 1.286 -0.534 1.00 52.97 533 ASN A O 1
ATOM 4141 N N . HIS A 1 534 ? -3.586 0.418 -1.321 1.00 60.31 534 HIS A N 1
ATOM 4142 C CA . HIS A 1 534 ? -3.652 -0.756 -0.442 1.00 60.31 534 HIS A CA 1
ATOM 4143 C C . HIS A 1 534 ? -3.762 -0.402 1.049 1.00 60.31 534 HIS A C 1
ATOM 4145 O O . HIS A 1 534 ? -3.385 -1.184 1.917 1.00 60.31 534 HIS A O 1
ATOM 4151 N N . GLU A 1 535 ? -4.295 0.780 1.349 1.00 66.25 535 GLU A N 1
ATOM 4152 C CA . GLU A 1 535 ? -4.535 1.249 2.706 1.00 66.25 535 GLU A CA 1
ATOM 4153 C C . GLU A 1 535 ? -5.955 0.888 3.129 1.00 66.25 535 GLU A C 1
ATOM 4155 O O . GLU A 1 535 ? -6.927 1.227 2.449 1.00 66.25 535 GLU A O 1
ATOM 4160 N N . ASN A 1 536 ? -6.090 0.242 4.283 1.00 74.25 536 ASN A N 1
ATOM 4161 C CA . ASN A 1 536 ? -7.401 0.003 4.867 1.00 74.25 536 ASN A CA 1
ATOM 4162 C C . ASN A 1 536 ? -8.077 1.332 5.231 1.00 74.25 536 ASN A C 1
ATOM 4164 O O . ASN A 1 536 ? -7.420 2.312 5.581 1.00 74.25 536 ASN A O 1
ATOM 4168 N N . VAL A 1 537 ? -9.400 1.372 5.182 1.00 81.38 537 VAL A N 1
ATOM 4169 C CA . VAL A 1 537 ? -10.196 2.565 5.474 1.00 81.38 537 VAL A CA 1
ATOM 4170 C C . VAL A 1 537 ? -11.116 2.289 6.644 1.00 81.38 537 VAL A C 1
ATOM 4172 O O . VAL A 1 537 ? -11.836 1.294 6.647 1.00 81.38 537 VAL A O 1
ATOM 4175 N N . ALA A 1 538 ? -11.144 3.224 7.590 1.00 87.00 538 ALA A N 1
ATOM 4176 C CA . ALA A 1 538 ? -12.168 3.286 8.620 1.00 87.00 538 ALA A CA 1
ATOM 4177 C C . ALA A 1 538 ? -13.033 4.529 8.376 1.00 87.00 538 ALA A C 1
ATOM 4179 O O . ALA A 1 538 ? -12.589 5.660 8.597 1.00 87.00 538 ALA A O 1
ATOM 4180 N N . LEU A 1 539 ? -14.259 4.313 7.902 1.00 91.38 539 LEU A N 1
ATOM 4181 C CA . LEU A 1 539 ? -15.276 5.352 7.767 1.00 91.38 539 LEU A CA 1
ATOM 4182 C C . LEU A 1 539 ? -15.885 5.616 9.133 1.00 91.38 539 LEU A C 1
ATOM 4184 O O . LEU A 1 539 ? -16.433 4.710 9.753 1.00 91.38 539 LEU A O 1
ATOM 4188 N N . TYR A 1 540 ? -15.760 6.843 9.608 1.00 87.19 540 TYR A N 1
ATOM 4189 C CA . TYR A 1 540 ? -16.008 7.194 10.995 1.00 87.19 540 TYR A CA 1
ATOM 4190 C C . TYR A 1 540 ? -17.152 8.200 11.137 1.00 87.19 540 TYR A C 1
ATOM 4192 O O . TYR A 1 540 ? -17.189 9.217 10.438 1.00 87.19 540 TYR A O 1
ATOM 4200 N N . ALA A 1 541 ? -18.053 7.918 12.077 1.00 91.06 541 ALA A N 1
ATOM 4201 C CA . ALA A 1 541 ? -19.121 8.806 12.531 1.00 91.06 541 ALA A CA 1
ATOM 4202 C C . ALA A 1 541 ? -19.548 8.436 13.962 1.00 91.06 541 ALA A C 1
ATOM 4204 O O . ALA A 1 541 ? -19.233 7.348 14.428 1.00 91.06 541 ALA A O 1
ATOM 4205 N N . HIS A 1 542 ? -20.303 9.287 14.656 1.00 90.75 542 HIS A N 1
ATOM 4206 C CA . HIS A 1 542 ? -20.883 8.921 15.960 1.00 90.75 542 HIS A CA 1
ATOM 4207 C C . HIS A 1 542 ? -22.359 8.533 15.859 1.00 90.75 542 HIS A C 1
ATOM 4209 O O . HIS A 1 542 ? -22.771 7.507 16.388 1.00 90.75 542 HIS A O 1
ATOM 4215 N N . THR A 1 543 ? -23.162 9.322 15.146 1.00 87.69 543 THR A N 1
ATOM 4216 C CA . THR A 1 543 ? -24.619 9.151 15.042 1.00 87.69 543 THR A CA 1
ATOM 4217 C C . THR A 1 543 ? -25.097 9.375 13.610 1.00 87.69 543 THR A C 1
ATOM 4219 O O . THR A 1 543 ? -24.446 10.080 12.836 1.00 87.69 543 THR A O 1
ATOM 4222 N N . LEU A 1 544 ? -26.254 8.803 13.273 1.00 87.19 544 LEU A N 1
ATOM 4223 C CA . LEU A 1 544 ? -27.028 9.196 12.096 1.00 87.19 544 LEU A CA 1
ATOM 4224 C C . LEU A 1 544 ? -27.705 10.554 12.330 1.00 87.19 544 LEU A C 1
ATOM 4226 O O . LEU A 1 544 ? -28.093 10.866 13.457 1.00 87.19 544 LEU A O 1
ATOM 4230 N N . ASP A 1 545 ? -27.826 11.340 11.263 1.00 76.44 545 ASP A N 1
ATOM 4231 C CA . ASP A 1 545 ? -28.424 12.683 11.204 1.00 76.44 545 ASP A CA 1
ATOM 4232 C C . ASP A 1 545 ? -27.870 13.694 12.228 1.00 76.44 545 ASP A C 1
ATOM 4234 O O . ASP A 1 545 ? -28.543 14.647 12.626 1.00 76.44 545 ASP A O 1
ATOM 4238 N N . GLY A 1 546 ? -26.610 13.499 12.627 1.00 71.94 546 GLY A N 1
ATOM 4239 C CA . GLY A 1 546 ? -25.829 14.444 13.425 1.00 71.94 546 GLY A CA 1
ATOM 4240 C C . GLY A 1 546 ? -24.873 15.284 12.576 1.00 71.94 546 GLY A C 1
ATOM 4241 O O . GLY A 1 546 ? -25.002 15.378 11.357 1.00 71.94 546 GLY A O 1
ATOM 4242 N N . VAL A 1 547 ? -23.871 15.883 13.227 1.00 72.19 547 VAL A N 1
ATOM 4243 C CA . VAL A 1 547 ? -22.807 16.638 12.536 1.00 72.19 547 VAL A CA 1
ATOM 4244 C C . VAL A 1 547 ? -21.982 15.722 11.624 1.00 72.19 547 VAL A C 1
ATOM 4246 O O . VAL A 1 547 ? -21.573 16.141 10.542 1.00 72.19 547 VAL A O 1
ATOM 4249 N N . ASP A 1 548 ? -21.794 14.465 12.032 1.00 78.44 548 ASP A N 1
ATOM 4250 C CA . ASP A 1 548 ? -20.800 13.591 11.413 1.00 78.44 548 ASP A CA 1
ATOM 4251 C C . ASP A 1 548 ? -21.333 12.711 10.288 1.00 78.44 548 ASP A C 1
ATOM 4253 O O . ASP A 1 548 ? -20.539 12.188 9.523 1.00 78.44 548 ASP A O 1
ATOM 4257 N N . CYS A 1 549 ? -22.640 12.475 10.191 1.00 88.19 549 CYS A N 1
ATOM 4258 C CA . CYS A 1 549 ? -23.224 11.621 9.157 1.00 88.19 549 CYS A CA 1
ATOM 4259 C C . CYS A 1 549 ? -24.734 11.858 9.072 1.00 88.19 549 CYS A C 1
ATOM 4261 O O . CYS A 1 549 ? -25.383 12.009 10.102 1.00 88.19 549 CYS A O 1
ATOM 4263 N N . SER A 1 550 ? -25.301 11.844 7.865 1.00 91.06 550 SER A N 1
ATOM 4264 C CA . SER A 1 550 ? -26.752 11.801 7.637 1.00 91.06 550 SER A CA 1
ATOM 4265 C C . SER A 1 550 ? -27.151 10.495 6.961 1.00 91.06 550 SER A C 1
ATOM 4267 O O . SER A 1 550 ? -26.318 9.866 6.303 1.00 91.06 550 SER A O 1
ATOM 4269 N N . GLU A 1 551 ? -28.423 10.105 7.063 1.00 92.19 551 GLU A N 1
ATOM 4270 C CA . GLU A 1 551 ? -28.931 8.905 6.384 1.00 92.19 551 GLU A CA 1
ATOM 4271 C C . GLU A 1 551 ? -28.650 8.942 4.880 1.00 92.19 551 GLU A C 1
ATOM 4273 O O . GLU A 1 551 ? -28.102 7.990 4.324 1.00 92.19 551 GLU A O 1
ATOM 4278 N N . ALA A 1 552 ? -28.951 10.071 4.233 1.00 90.31 552 ALA A N 1
ATOM 4279 C CA . ALA A 1 552 ? -28.698 10.252 2.808 1.00 90.31 552 ALA A CA 1
ATOM 4280 C C . ALA A 1 552 ? -27.222 10.005 2.460 1.00 90.31 552 ALA A C 1
ATOM 4282 O O . ALA A 1 552 ? -26.921 9.307 1.496 1.00 90.31 552 ALA A O 1
ATOM 4283 N N . ARG A 1 553 ? -26.295 10.513 3.279 1.00 91.44 553 ARG A N 1
ATOM 4284 C CA . ARG A 1 553 ? -24.862 10.345 3.031 1.00 91.44 553 ARG A CA 1
ATOM 4285 C C . ARG A 1 553 ? -24.386 8.923 3.271 1.00 91.44 553 ARG A C 1
ATOM 4287 O O . ARG A 1 553 ? -23.585 8.423 2.489 1.00 91.44 553 ARG A O 1
ATOM 4294 N N . LEU A 1 554 ? -24.868 8.275 4.330 1.00 94.00 554 LEU A N 1
ATOM 4295 C CA . LEU A 1 554 ? -24.547 6.876 4.592 1.00 94.00 554 LEU A CA 1
ATOM 4296 C C . LEU A 1 554 ? -24.968 6.001 3.407 1.00 94.00 554 LEU A C 1
ATOM 4298 O O . LEU A 1 554 ? -24.167 5.195 2.939 1.00 94.00 554 LEU A O 1
ATOM 4302 N N . ARG A 1 555 ? -26.184 6.211 2.890 1.00 92.50 555 ARG A N 1
ATOM 4303 C CA . ARG A 1 555 ? -26.708 5.496 1.720 1.00 92.50 555 ARG A CA 1
ATOM 4304 C C . ARG A 1 555 ? -25.895 5.780 0.459 1.00 92.50 555 ARG A C 1
ATOM 4306 O O . ARG A 1 555 ? -25.451 4.835 -0.173 1.00 92.50 555 ARG A O 1
ATOM 4313 N N . GLU A 1 556 ? -25.588 7.043 0.159 1.00 88.31 556 GLU A N 1
ATOM 4314 C CA . GLU A 1 556 ? -24.760 7.406 -1.004 1.00 88.31 556 GLU A CA 1
ATOM 4315 C C . GLU A 1 556 ? -23.350 6.782 -0.954 1.00 88.31 556 GLU A C 1
ATOM 4317 O O . GLU A 1 556 ? -22.804 6.378 -1.983 1.00 88.31 556 GLU A O 1
ATOM 4322 N N . VAL A 1 557 ? -22.742 6.691 0.235 1.00 89.75 557 VAL A N 1
ATOM 4323 C CA . VAL A 1 557 ? -21.448 6.011 0.410 1.00 89.75 557 VAL A CA 1
ATOM 4324 C C . VAL A 1 557 ? -21.609 4.493 0.270 1.00 89.75 557 VAL A C 1
ATOM 4326 O O . VAL A 1 557 ? -20.757 3.856 -0.345 1.00 89.75 557 VAL A O 1
ATOM 4329 N N . CYS A 1 558 ? -22.693 3.903 0.783 1.00 85.00 558 CYS A N 1
ATOM 4330 C CA . CYS A 1 558 ? -22.983 2.479 0.584 1.00 85.00 558 CYS A CA 1
ATOM 4331 C C . CYS A 1 558 ? -23.211 2.143 -0.894 1.00 85.00 558 CYS A C 1
ATOM 4333 O O . CYS A 1 558 ? -22.603 1.192 -1.377 1.00 85.00 558 CYS A O 1
ATOM 4335 N N . ASP A 1 559 ? -23.990 2.950 -1.620 1.00 79.12 559 ASP A N 1
ATOM 4336 C CA . ASP A 1 559 ? -24.195 2.825 -3.068 1.00 79.12 559 ASP A CA 1
ATOM 4337 C C . ASP A 1 559 ? -22.849 2.850 -3.801 1.00 79.12 559 ASP A C 1
ATOM 4339 O O . ASP A 1 559 ? -22.558 1.976 -4.613 1.00 79.12 559 ASP A O 1
ATOM 4343 N N . PHE A 1 560 ? -21.975 3.804 -3.457 1.00 78.38 560 PHE A N 1
ATOM 4344 C CA . PHE A 1 560 ? -20.638 3.899 -4.040 1.00 78.38 560 PHE A CA 1
ATOM 4345 C C . PHE A 1 560 ? -19.789 2.648 -3.784 1.00 78.38 560 PHE A C 1
ATOM 4347 O O . PHE A 1 560 ? -19.157 2.138 -4.707 1.00 78.38 560 PHE A O 1
ATOM 4354 N N . LEU A 1 561 ? -19.755 2.145 -2.547 1.00 78.50 561 LEU A N 1
ATOM 4355 C CA . LEU A 1 561 ? -19.009 0.930 -2.204 1.00 78.50 561 LEU A CA 1
ATOM 4356 C C . LEU A 1 561 ? -19.583 -0.298 -2.929 1.00 78.50 561 LEU A C 1
ATOM 4358 O O . LEU A 1 561 ? -18.817 -1.133 -3.418 1.00 78.50 561 LEU A O 1
ATOM 4362 N N . TYR A 1 562 ? -20.909 -0.371 -3.051 1.00 67.75 562 TYR A N 1
ATOM 4363 C CA . TYR A 1 562 ? -21.638 -1.481 -3.661 1.00 67.75 562 TYR A CA 1
ATOM 4364 C C . TYR A 1 562 ? -21.443 -1.530 -5.173 1.00 67.75 562 TYR A C 1
ATOM 4366 O O . TYR A 1 562 ? -21.033 -2.563 -5.706 1.00 67.75 562 TYR A O 1
ATOM 4374 N N . ASP A 1 563 ? -21.618 -0.398 -5.854 1.00 61.53 563 ASP A N 1
ATOM 4375 C CA . ASP A 1 563 ? -21.401 -0.247 -7.298 1.00 61.53 563 ASP A CA 1
ATOM 4376 C C . ASP A 1 563 ? -19.960 -0.568 -7.718 1.00 61.53 563 ASP A C 1
ATOM 4378 O O . ASP A 1 563 ? -19.681 -0.926 -8.869 1.00 61.53 563 ASP A O 1
ATOM 4382 N N . LEU A 1 564 ? -19.024 -0.408 -6.785 1.00 57.59 564 LEU A N 1
ATOM 4383 C CA . LEU A 1 564 ? -17.612 -0.703 -6.970 1.00 57.59 564 LEU A CA 1
ATOM 4384 C C . LEU A 1 564 ? -17.211 -2.116 -6.558 1.00 57.59 564 LEU A C 1
ATOM 4386 O O . LEU A 1 564 ? -16.100 -2.537 -6.876 1.00 57.59 564 LEU A O 1
ATOM 4390 N N . GLY A 1 565 ? -18.083 -2.844 -5.862 1.00 59.03 565 GLY A N 1
ATOM 4391 C CA . GLY A 1 565 ? -17.738 -4.130 -5.268 1.00 59.03 565 GLY A CA 1
ATOM 4392 C C . GLY A 1 565 ? -16.596 -4.028 -4.252 1.00 59.03 565 GLY A C 1
ATOM 4393 O O . GLY A 1 565 ? -15.843 -4.989 -4.092 1.00 59.03 565 GLY A O 1
ATOM 4394 N N . ILE A 1 566 ? -16.430 -2.874 -3.590 1.00 68.69 566 ILE A N 1
ATOM 4395 C CA . ILE A 1 566 ? -15.427 -2.721 -2.532 1.00 68.69 566 ILE A CA 1
ATOM 4396 C C . ILE A 1 566 ? -15.888 -3.548 -1.324 1.00 68.69 566 ILE A C 1
ATOM 4398 O O . ILE A 1 566 ? -17.014 -3.362 -0.855 1.00 68.69 566 ILE A O 1
ATOM 4402 N N . PRO A 1 567 ? -15.042 -4.443 -0.785 1.00 72.00 567 PRO A N 1
ATOM 4403 C CA . PRO A 1 567 ? -15.412 -5.234 0.375 1.00 72.00 567 PRO A CA 1
ATOM 4404 C C . PRO A 1 567 ? -15.549 -4.339 1.610 1.00 72.00 567 PRO A C 1
ATOM 4406 O O . PRO A 1 567 ? -14.582 -3.710 2.056 1.00 72.00 567 PRO A O 1
ATOM 4409 N N . VAL A 1 568 ? -16.756 -4.330 2.175 1.00 87.38 568 VAL A N 1
ATOM 4410 C CA . VAL A 1 568 ? -17.033 -3.758 3.492 1.00 87.38 568 VAL A CA 1
ATOM 4411 C C . VAL A 1 568 ? -16.953 -4.871 4.526 1.00 87.38 568 VAL A C 1
ATOM 4413 O O . VAL A 1 568 ? -17.674 -5.865 4.443 1.00 87.38 568 VAL A O 1
ATOM 4416 N N . VAL A 1 569 ? -16.047 -4.715 5.481 1.00 88.50 569 VAL A N 1
ATOM 4417 C CA . VAL A 1 569 ? -15.669 -5.747 6.448 1.00 88.50 569 VAL A CA 1
ATOM 4418 C C . VAL A 1 569 ? -15.722 -5.202 7.868 1.00 88.50 569 VAL A C 1
ATOM 4420 O O . VAL A 1 569 ? -15.674 -3.990 8.089 1.00 88.50 569 VAL A O 1
ATOM 4423 N N . THR A 1 570 ? -15.759 -6.100 8.847 1.00 91.00 570 THR A N 1
ATOM 4424 C CA . THR A 1 570 ? -15.555 -5.719 10.248 1.00 91.00 570 THR A CA 1
ATOM 4425 C C . THR A 1 570 ? -14.062 -5.646 10.604 1.00 91.00 570 THR A C 1
ATOM 4427 O O . THR A 1 570 ? -13.202 -6.035 9.808 1.00 91.00 570 THR A O 1
ATOM 4430 N N . TYR A 1 571 ? -13.709 -5.166 11.800 1.00 85.50 571 TYR A N 1
ATOM 4431 C CA . TYR A 1 571 ? -12.311 -5.129 12.240 1.00 85.50 571 TYR A CA 1
ATOM 4432 C C . TYR A 1 571 ? -11.669 -6.513 12.287 1.00 85.50 571 TYR A C 1
ATOM 4434 O O . TYR A 1 571 ? -10.550 -6.676 11.816 1.00 85.50 571 TYR A O 1
ATOM 4442 N N . SER A 1 572 ? -12.373 -7.513 12.807 1.00 83.25 572 SER A N 1
ATOM 4443 C CA . SER A 1 572 ? -11.902 -8.897 12.893 1.00 83.25 572 SER A CA 1
ATOM 4444 C C . SER A 1 572 ? -11.649 -9.530 11.522 1.00 83.25 572 SER A C 1
ATOM 4446 O O . SER A 1 572 ? -10.822 -10.428 11.404 1.00 83.25 572 SER A O 1
ATOM 4448 N N . GLU A 1 573 ? -12.327 -9.065 10.477 1.00 81.44 573 GLU A N 1
ATOM 4449 C CA . GLU A 1 573 ? -12.139 -9.529 9.095 1.00 81.44 573 GLU A CA 1
ATOM 4450 C C . GLU A 1 573 ? -11.071 -8.733 8.349 1.00 81.44 573 GLU A C 1
ATOM 4452 O O . GLU A 1 573 ? -10.382 -9.239 7.453 1.00 81.44 573 GLU A O 1
ATOM 4457 N N . MET A 1 574 ? -10.926 -7.466 8.724 1.00 77.75 574 MET A N 1
ATOM 4458 C CA . MET A 1 574 ? -9.814 -6.635 8.306 1.00 77.75 574 MET A CA 1
ATOM 4459 C C . MET A 1 574 ? -8.499 -7.145 8.917 1.00 77.75 574 MET A C 1
ATOM 4461 O O . MET A 1 574 ? -7.498 -7.207 8.206 1.00 77.75 574 MET A O 1
ATOM 4465 N N . PHE A 1 575 ? -8.543 -7.604 10.174 1.00 73.44 575 PHE A N 1
ATOM 4466 C CA . PHE A 1 575 ? -7.416 -8.021 11.016 1.00 73.44 575 PHE A CA 1
ATOM 4467 C C . PHE A 1 575 ? -7.706 -9.369 11.712 1.00 73.44 575 PHE A C 1
ATOM 4469 O O . PHE A 1 575 ? -8.108 -9.419 12.886 1.00 73.44 575 PHE A O 1
ATOM 4476 N N . PRO A 1 576 ? -7.510 -10.489 10.997 1.00 65.94 576 PRO A N 1
ATOM 4477 C CA . PRO A 1 576 ? -7.874 -11.816 11.481 1.00 65.94 576 PRO A CA 1
ATOM 4478 C C . PRO A 1 576 ? -7.014 -12.273 12.667 1.00 65.94 576 PRO A C 1
ATOM 4480 O O . PRO A 1 576 ? -5.875 -11.853 12.856 1.00 65.94 576 PRO A O 1
ATOM 4483 N N . GLU A 1 577 ? -7.566 -13.168 13.488 1.00 63.69 577 GLU A N 1
ATOM 4484 C CA . GLU A 1 577 ? -6.939 -13.661 14.726 1.00 63.69 577 GLU A CA 1
ATOM 4485 C C . GLU A 1 577 ? -5.595 -14.364 14.514 1.00 63.69 577 GLU A C 1
ATOM 4487 O O . GLU A 1 577 ? -4.709 -14.245 15.358 1.00 63.69 577 GLU A O 1
ATOM 4492 N N . GLY A 1 578 ? -5.414 -15.041 13.376 1.00 58.59 578 GLY A N 1
ATOM 4493 C CA . GLY A 1 578 ? -4.146 -15.692 13.039 1.00 58.59 578 GLY A CA 1
ATOM 4494 C C . GLY A 1 578 ? -2.965 -14.720 12.980 1.00 58.59 578 GLY A C 1
ATOM 4495 O O . GLY A 1 578 ? -1.861 -15.084 13.382 1.00 58.59 578 GLY A O 1
ATOM 4496 N N . ASP A 1 579 ? -3.226 -13.484 12.553 1.00 54.47 579 ASP A N 1
ATOM 4497 C CA . ASP A 1 579 ? -2.220 -12.427 12.447 1.00 54.47 579 ASP A CA 1
ATOM 4498 C C . ASP A 1 579 ? -2.183 -11.563 13.721 1.00 54.47 579 ASP A C 1
ATOM 4500 O O . ASP A 1 579 ? -1.133 -11.037 14.096 1.00 54.47 579 ASP A O 1
ATOM 4504 N N . TYR A 1 580 ? -3.317 -11.465 14.431 1.00 61.94 580 TYR A N 1
ATOM 4505 C CA . TYR A 1 580 ? -3.508 -10.602 15.601 1.00 61.94 580 TYR A CA 1
ATOM 4506 C C . TYR A 1 580 ? -4.182 -11.340 16.765 1.00 61.94 580 TYR A C 1
ATOM 4508 O O . TYR A 1 580 ? -5.379 -11.138 17.030 1.00 61.94 580 TYR A O 1
ATOM 4516 N N . PRO A 1 581 ? -3.423 -12.193 17.477 1.00 64.25 581 PRO A N 1
ATOM 4517 C CA . PRO A 1 581 ? -3.969 -13.032 18.533 1.00 64.25 581 PRO A CA 1
ATOM 4518 C C . PRO A 1 581 ? -4.485 -12.198 19.709 1.00 64.25 581 PRO A C 1
ATOM 4520 O O . PRO A 1 581 ? -4.027 -11.078 19.963 1.00 64.25 581 PRO A O 1
ATOM 4523 N N . GLU A 1 582 ? -5.454 -12.737 20.446 1.00 73.69 582 GLU A N 1
ATOM 4524 C CA . GLU A 1 582 ? -5.949 -12.086 21.657 1.00 73.69 582 GLU A CA 1
ATOM 4525 C C . GLU A 1 582 ? -4.867 -12.054 22.754 1.00 73.69 582 GLU A C 1
ATOM 4527 O O . GLU A 1 582 ? -4.284 -13.092 23.082 1.00 73.69 582 GLU A O 1
ATOM 4532 N N . PRO A 1 583 ? -4.570 -10.879 23.344 1.00 75.75 583 PRO A N 1
ATOM 4533 C CA . PRO A 1 583 ? -3.686 -10.803 24.500 1.00 75.75 583 PRO A CA 1
ATOM 4534 C C . PRO A 1 583 ? -4.272 -11.535 25.715 1.00 75.75 583 PRO A C 1
ATOM 4536 O O . PRO A 1 583 ? -5.484 -11.517 25.932 1.00 75.75 583 PRO A O 1
ATOM 4539 N N . ASP A 1 584 ? -3.415 -12.073 26.591 1.00 81.00 584 ASP A N 1
ATOM 4540 C CA . ASP A 1 584 ? -3.825 -12.489 27.943 1.00 81.00 584 ASP A CA 1
ATOM 4541 C C . ASP A 1 584 ? -4.090 -11.253 28.818 1.00 81.00 584 ASP A C 1
ATOM 4543 O O . ASP A 1 584 ? -3.327 -10.893 29.719 1.00 81.00 584 ASP A O 1
ATOM 4547 N N . TRP A 1 585 ? -5.182 -10.563 28.514 1.00 79.75 585 TRP A N 1
ATOM 4548 C CA . TRP A 1 585 ? -5.522 -9.268 29.085 1.00 79.75 585 TRP A CA 1
ATOM 4549 C C . TRP A 1 585 ? -5.840 -9.341 30.581 1.00 79.75 585 TRP A C 1
ATOM 4551 O O . TRP A 1 585 ? -5.664 -8.358 31.302 1.00 79.75 585 TRP A O 1
ATOM 4561 N N . ARG A 1 586 ? -6.232 -10.516 31.097 1.00 76.62 586 ARG A N 1
ATOM 4562 C CA . ARG A 1 586 ? -6.429 -10.733 32.542 1.00 76.62 586 ARG A CA 1
ATOM 4563 C C . ARG A 1 586 ? -5.110 -10.648 33.315 1.00 76.62 586 ARG A C 1
ATOM 4565 O O . ARG A 1 586 ? -5.112 -10.335 34.510 1.00 76.62 586 ARG A O 1
ATOM 4572 N N . SER A 1 587 ? -3.984 -10.880 32.638 1.00 71.56 587 SER A N 1
ATOM 4573 C CA . SER A 1 587 ? -2.637 -10.754 33.200 1.00 71.56 587 SER A CA 1
ATOM 4574 C C . SER A 1 587 ? -2.045 -9.338 33.118 1.00 71.56 587 SER A C 1
ATOM 4576 O O . SER A 1 587 ? -1.023 -9.086 33.762 1.00 71.56 587 SER A O 1
ATOM 4578 N N . ALA A 1 588 ? -2.690 -8.396 32.413 1.00 65.81 588 ALA A N 1
ATOM 4579 C CA . ALA A 1 588 ? -2.181 -7.052 32.089 1.00 65.81 588 ALA A CA 1
ATOM 4580 C C . ALA A 1 588 ? -2.038 -6.082 33.294 1.00 65.81 588 ALA A C 1
ATOM 4582 O O . ALA A 1 588 ? -2.032 -4.861 33.158 1.00 65.81 588 ALA A O 1
ATOM 4583 N N . LYS A 1 589 ? -1.921 -6.574 34.533 1.00 56.09 589 LYS A N 1
ATOM 4584 C CA . LYS A 1 589 ? -1.833 -5.719 35.728 1.00 56.09 589 LYS A CA 1
ATOM 4585 C C . LYS A 1 589 ? -0.525 -4.903 35.768 1.00 56.09 589 LYS A C 1
ATOM 4587 O O . LYS A 1 589 ? 0.547 -5.452 36.008 1.00 56.09 589 LYS A O 1
ATOM 4592 N N . LYS A 1 590 ? -0.661 -3.569 35.667 1.00 54.38 590 LYS A N 1
ATOM 4593 C CA . LYS A 1 590 ? 0.252 -2.495 36.147 1.00 54.38 590 LYS A CA 1
ATOM 4594 C C . LYS A 1 590 ? 1.747 -2.614 35.778 1.00 54.38 590 LYS A C 1
ATOM 4596 O O . LYS A 1 590 ? 2.587 -2.118 36.524 1.00 54.38 590 LYS A O 1
ATOM 4601 N N . LYS A 1 591 ? 2.124 -3.210 34.643 1.00 48.72 591 LYS A N 1
ATOM 4602 C CA . LYS A 1 591 ? 3.556 -3.326 34.297 1.00 48.72 591 LYS A CA 1
ATOM 4603 C C . LYS A 1 591 ? 4.224 -2.019 33.835 1.00 48.72 591 LYS A C 1
ATOM 4605 O O . LYS A 1 591 ? 5.441 -1.923 33.953 1.00 48.72 591 LYS A O 1
ATOM 4610 N N . HIS A 1 592 ? 3.469 -1.005 33.388 1.00 45.28 592 HIS A N 1
ATOM 4611 C CA . HIS A 1 592 ? 4.056 0.120 32.630 1.00 45.28 592 HIS A CA 1
ATOM 4612 C C . HIS A 1 592 ? 3.595 1.546 32.991 1.00 45.28 592 HIS A C 1
ATOM 4614 O O . HIS A 1 592 ? 3.851 2.471 32.231 1.00 45.28 592 HIS A O 1
ATOM 4620 N N . LEU A 1 593 ? 2.973 1.775 34.150 1.00 42.91 593 LEU A N 1
ATOM 4621 C CA . LEU A 1 593 ? 2.629 3.137 34.594 1.00 42.91 593 LEU A CA 1
ATOM 4622 C C . LEU A 1 593 ? 3.575 3.577 35.725 1.00 42.91 593 LEU A C 1
ATOM 4624 O O . LEU A 1 593 ? 3.231 3.424 36.898 1.00 42.91 593 LEU A O 1
ATOM 4628 N N . VAL A 1 594 ? 4.767 4.077 35.369 1.00 40.31 594 VAL A N 1
ATOM 4629 C CA . VAL A 1 594 ? 5.677 4.813 36.277 1.00 40.31 594 VAL A CA 1
ATOM 4630 C C . VAL A 1 594 ? 5.772 6.260 35.830 1.00 40.31 594 VAL A C 1
ATOM 4632 O O . VAL A 1 594 ? 6.106 6.478 34.644 1.00 40.31 594 VAL A O 1
#

Organism: NCBI:txid258475